Protein AF-A0A961ISA2-F1 (afdb_monomer_lite)

Structure (mmCIF, N/CA/C/O backbone):
data_AF-A0A961ISA2-F1
#
_entry.id   AF-A0A961ISA2-F1
#
loop_
_atom_site.group_PDB
_atom_site.id
_atom_site.type_symbol
_atom_site.label_atom_id
_atom_site.label_alt_id
_atom_site.label_comp_id
_atom_site.label_asym_id
_atom_site.label_entity_id
_atom_site.label_seq_id
_atom_site.pdbx_PDB_ins_code
_atom_site.Cartn_x
_atom_site.Cartn_y
_atom_site.Cartn_z
_atom_site.occupancy
_atom_site.B_iso_or_equiv
_atom_site.auth_seq_id
_atom_site.auth_comp_id
_atom_site.auth_asym_id
_atom_site.auth_atom_id
_atom_site.pdbx_PDB_model_num
ATOM 1 N N . MET A 1 1 ? -38.846 55.232 12.206 1.00 55.44 1 MET A N 1
ATOM 2 C CA . MET A 1 1 ? -37.845 54.287 12.757 1.00 55.44 1 MET A CA 1
ATOM 3 C C . MET A 1 1 ? -36.591 54.160 11.891 1.00 55.44 1 MET A C 1
ATOM 5 O O . MET A 1 1 ? -35.512 54.409 12.407 1.00 55.44 1 MET A O 1
ATOM 9 N N . LEU A 1 2 ? -36.698 53.899 10.582 1.00 54.09 2 LEU A N 1
ATOM 10 C CA . LEU A 1 2 ? -35.546 53.765 9.662 1.00 54.09 2 LEU A CA 1
ATOM 11 C C . LEU A 1 2 ? -34.553 54.950 9.675 1.00 54.09 2 LEU A C 1
ATOM 13 O O . LEU A 1 2 ? -33.346 54.744 9.727 1.00 54.09 2 LEU A O 1
ATOM 17 N N . ARG A 1 3 ? -35.038 56.201 9.732 1.00 63.84 3 ARG A N 1
ATOM 18 C CA . ARG A 1 3 ? -34.176 57.402 9.838 1.00 63.84 3 ARG A CA 1
ATOM 19 C C . ARG A 1 3 ? -33.405 57.512 11.163 1.00 63.84 3 ARG A C 1
ATOM 21 O O . ARG A 1 3 ? -32.322 58.088 11.187 1.00 63.84 3 ARG A O 1
ATOM 28 N N . LEU A 1 4 ? -33.958 56.979 12.254 1.00 67.19 4 LEU A N 1
ATOM 29 C CA . LEU A 1 4 ? -33.311 56.949 13.572 1.00 67.19 4 LEU A CA 1
ATOM 30 C C . LEU A 1 4 ? -32.220 55.874 13.613 1.00 67.19 4 LEU A C 1
ATOM 32 O O . LEU A 1 4 ? -31.121 56.147 14.087 1.00 67.19 4 LEU A O 1
ATOM 36 N N . ILE A 1 5 ? -32.492 54.711 13.016 1.00 66.69 5 ILE A N 1
ATOM 37 C CA . ILE A 1 5 ? -31.524 53.621 12.836 1.00 66.69 5 ILE A CA 1
ATOM 38 C C . ILE A 1 5 ? -30.356 54.083 11.948 1.00 66.69 5 ILE A C 1
ATOM 40 O O . ILE A 1 5 ? -29.202 53.945 12.339 1.00 66.69 5 ILE A O 1
ATOM 44 N N . LEU A 1 6 ? -30.635 54.748 10.820 1.00 66.00 6 LEU A N 1
ATOM 45 C CA . LEU A 1 6 ? -29.609 55.309 9.928 1.00 66.00 6 LEU A CA 1
ATOM 46 C C . LEU A 1 6 ? -28.753 56.400 10.594 1.00 66.00 6 LEU A C 1
ATOM 48 O O . LEU A 1 6 ? -27.554 56.474 10.338 1.00 66.00 6 LEU A O 1
ATOM 52 N N . ARG A 1 7 ? -29.331 57.231 11.475 1.00 71.31 7 ARG A N 1
ATOM 53 C CA . ARG A 1 7 ? -28.570 58.228 12.253 1.00 71.31 7 ARG A CA 1
ATOM 54 C C . ARG A 1 7 ? -27.669 57.590 13.309 1.00 71.31 7 ARG A C 1
ATOM 56 O O . ARG A 1 7 ? -26.554 58.066 13.498 1.00 71.31 7 ARG A O 1
ATOM 63 N N . GLN A 1 8 ? -28.124 56.525 13.966 1.00 67.88 8 GLN A N 1
ATOM 64 C CA . GLN A 1 8 ? -27.316 55.783 14.938 1.00 67.88 8 GLN A CA 1
ATOM 65 C C . GLN A 1 8 ? -26.176 55.016 14.253 1.00 67.88 8 GLN A C 1
ATOM 67 O O . GLN A 1 8 ? -25.025 55.137 14.669 1.00 67.88 8 GLN A O 1
ATOM 72 N N . LEU A 1 9 ? -26.455 54.354 13.124 1.00 63.28 9 LEU A N 1
ATOM 73 C CA . LEU A 1 9 ? -25.437 53.759 12.250 1.00 63.28 9 LEU A CA 1
ATOM 74 C C . LEU A 1 9 ? -24.431 54.800 11.753 1.00 63.28 9 LEU A C 1
ATOM 76 O O . LEU A 1 9 ? -23.241 54.516 11.692 1.00 63.28 9 LEU A O 1
ATOM 80 N N . ALA A 1 10 ? -24.882 56.022 11.446 1.00 67.56 10 ALA A N 1
ATOM 81 C CA . ALA A 1 10 ? -24.008 57.102 11.002 1.00 67.56 10 ALA A CA 1
ATOM 82 C C . ALA A 1 10 ? -23.110 57.686 12.104 1.00 67.56 10 ALA A C 1
ATOM 84 O O . ALA A 1 10 ? -21.998 58.127 11.818 1.00 67.56 10 ALA A O 1
ATOM 85 N N . LYS A 1 11 ? -23.579 57.680 13.353 1.00 77.38 11 LYS A N 1
ATOM 86 C CA . LYS A 1 11 ? -22.826 58.160 14.517 1.00 77.38 11 LYS A CA 1
ATOM 87 C C . LYS A 1 11 ? -21.803 57.132 15.009 1.00 77.38 11 LYS A C 1
ATOM 89 O O . LYS A 1 11 ? -20.738 57.510 15.481 1.00 77.38 11 LYS A O 1
ATOM 94 N N . HIS A 1 12 ? -22.101 55.844 14.844 1.00 74.88 12 HIS A N 1
ATOM 95 C CA . HIS A 1 12 ? -21.277 54.725 15.309 1.00 74.88 12 HIS A CA 1
ATOM 96 C C . HIS A 1 12 ? -20.597 53.954 14.163 1.00 74.88 12 HIS A C 1
ATOM 98 O O . HIS A 1 12 ? -20.257 52.785 14.318 1.00 74.88 12 HIS A O 1
ATOM 104 N N . ARG A 1 13 ? -20.348 54.610 13.017 1.00 75.19 13 ARG A N 1
ATOM 105 C CA . ARG A 1 13 ? -19.734 53.990 11.822 1.00 75.19 13 ARG A CA 1
ATOM 106 C C . ARG A 1 13 ? -18.418 53.280 12.130 1.00 75.19 13 ARG A C 1
ATOM 108 O O . ARG A 1 13 ? -18.235 52.155 11.694 1.00 75.19 13 ARG A O 1
ATOM 115 N N . GLY A 1 14 ? -17.536 53.920 12.900 1.00 79.00 14 GLY A N 1
ATOM 116 C CA . GLY A 1 14 ? -16.238 53.363 13.294 1.00 79.00 14 GLY A CA 1
ATOM 117 C C . GLY A 1 14 ? -16.347 52.040 14.063 1.00 79.00 14 GLY A C 1
ATOM 118 O O . GLY A 1 14 ? -15.856 51.031 13.567 1.00 79.00 14 GLY A O 1
ATOM 119 N N . PRO A 1 15 ? -17.014 52.001 15.234 1.00 83.75 15 PRO A N 1
ATOM 120 C CA . PRO A 1 15 ? -17.144 50.766 16.007 1.00 83.75 15 PRO A CA 1
ATOM 121 C C . PRO A 1 15 ? -17.950 49.677 15.287 1.00 83.75 15 PRO A C 1
ATOM 123 O O . PRO A 1 15 ? -17.623 48.507 15.433 1.00 83.75 15 PRO A O 1
ATOM 126 N N . ILE A 1 16 ? -18.949 50.030 14.469 1.00 82.19 16 ILE A N 1
ATOM 127 C CA . ILE A 1 16 ? -19.690 49.044 13.665 1.00 82.19 16 ILE A CA 1
ATOM 128 C C . ILE A 1 16 ? -18.785 48.431 12.589 1.00 82.19 16 ILE A C 1
ATOM 130 O O . ILE A 1 16 ? -18.774 47.216 12.423 1.00 82.19 16 ILE A O 1
ATOM 134 N N . LEU A 1 17 ? -17.990 49.246 11.890 1.00 82.06 17 LEU A N 1
ATOM 135 C CA . LEU A 1 17 ? -17.058 48.758 10.872 1.00 82.06 17 LEU A CA 1
ATOM 136 C C . LEU A 1 17 ? -15.943 47.910 11.497 1.00 82.06 17 LEU A C 1
ATOM 138 O O . LEU A 1 17 ? -15.617 46.852 10.970 1.00 82.06 17 LEU A O 1
ATOM 142 N N . ALA A 1 18 ? -15.418 48.321 12.655 1.00 84.81 18 ALA A N 1
ATOM 143 C CA . ALA A 1 18 ? -14.462 47.529 13.423 1.00 84.81 18 ALA A CA 1
ATOM 144 C C . ALA A 1 18 ? -15.057 46.176 13.839 1.00 84.81 18 ALA A C 1
ATOM 146 O O . ALA A 1 18 ? -14.394 45.154 13.709 1.00 84.81 18 ALA A O 1
ATOM 147 N N . LEU A 1 19 ? -16.320 46.150 14.270 1.00 86.50 19 LEU A N 1
ATOM 148 C CA . LEU A 1 19 ? -17.005 44.917 14.646 1.00 86.50 19 LEU A CA 1
ATOM 149 C C . LEU A 1 19 ? -17.209 43.991 13.441 1.00 86.50 19 LEU A C 1
ATOM 151 O O . LEU A 1 19 ? -16.954 42.799 13.560 1.00 86.50 19 LEU A O 1
ATOM 155 N N . VAL A 1 20 ? -17.576 44.525 12.271 1.00 85.50 20 VAL A N 1
ATOM 156 C CA . VAL A 1 20 ? -17.670 43.745 11.022 1.00 85.50 20 VAL A CA 1
ATOM 157 C C . VAL A 1 20 ? -16.307 43.193 10.601 1.00 85.50 20 VAL A C 1
ATOM 159 O O . VAL A 1 20 ? -16.225 42.032 10.209 1.00 85.50 20 VAL A O 1
ATOM 162 N N . VAL A 1 21 ? -15.231 43.978 10.713 1.00 87.00 21 VAL A N 1
ATOM 163 C CA . VAL A 1 21 ? -13.864 43.524 10.401 1.00 87.00 21 VAL A CA 1
ATOM 164 C C . VAL A 1 21 ? -13.420 42.430 11.367 1.00 87.00 21 VAL A C 1
ATOM 166 O O . VAL A 1 21 ? -12.955 41.389 10.918 1.00 87.00 21 VAL A O 1
ATOM 169 N N . VAL A 1 22 ? -13.621 42.614 12.675 1.00 89.56 22 VAL A N 1
ATOM 170 C CA . VAL A 1 22 ? -13.308 41.593 13.687 1.00 89.56 22 VAL A CA 1
ATOM 171 C C . VAL A 1 22 ? -14.104 40.318 13.427 1.00 89.56 22 VAL A C 1
ATOM 173 O O . VAL A 1 22 ? -13.518 39.244 13.432 1.00 89.56 22 VAL A O 1
ATOM 176 N N . TRP A 1 23 ? -15.400 40.415 13.124 1.00 88.88 23 TRP A N 1
ATOM 177 C CA . TRP A 1 23 ? -16.226 39.253 12.784 1.00 88.88 23 TRP A CA 1
ATOM 178 C C . TRP A 1 23 ? -15.808 38.576 11.482 1.00 88.88 23 TRP A C 1
ATOM 180 O O . TRP A 1 23 ? -15.844 37.354 11.402 1.00 88.88 23 TRP A O 1
ATOM 190 N N . SER A 1 24 ? -15.384 39.342 10.478 1.00 85.56 24 SER A N 1
ATOM 191 C CA . SER A 1 24 ? -14.913 38.787 9.205 1.00 85.56 24 SER A CA 1
ATOM 192 C C . SER A 1 24 ? -13.572 38.078 9.379 1.00 85.56 24 SER A C 1
ATOM 194 O O . SER A 1 24 ? -13.399 36.980 8.863 1.00 85.56 24 SER A O 1
ATOM 196 N N . ILE A 1 25 ? -12.649 38.658 10.154 1.00 85.62 25 ILE A N 1
ATOM 197 C CA . ILE A 1 25 ? -11.362 38.038 10.495 1.00 85.62 25 ILE A CA 1
ATOM 198 C C . ILE A 1 25 ? -11.594 36.789 11.342 1.00 85.62 25 ILE A C 1
ATOM 200 O O . ILE A 1 25 ? -11.047 35.741 11.024 1.00 85.62 25 ILE A O 1
ATOM 204 N N . LEU A 1 26 ? -12.427 36.875 12.382 1.00 82.50 26 LEU A N 1
ATOM 205 C CA . LEU A 1 26 ? -12.733 35.751 13.263 1.00 82.50 26 LEU A CA 1
ATOM 206 C C . LEU A 1 26 ? -13.454 34.630 12.505 1.00 82.50 26 LEU A C 1
ATOM 208 O O . LEU A 1 26 ? -13.083 33.473 12.645 1.00 82.50 26 LEU A O 1
ATOM 212 N N . GLY A 1 27 ? -14.431 34.963 11.659 1.00 81.75 27 GLY A N 1
ATOM 213 C CA . GLY A 1 27 ? -15.132 34.010 10.799 1.00 81.75 27 GLY A CA 1
ATOM 214 C C . GLY A 1 27 ? -14.201 33.354 9.781 1.00 81.75 27 GLY A C 1
ATOM 215 O O . GLY A 1 27 ? -14.217 32.135 9.642 1.00 81.75 27 GLY A O 1
ATOM 216 N N . TYR A 1 28 ? -13.328 34.133 9.135 1.00 85.38 28 TYR A N 1
ATOM 217 C CA . TYR A 1 28 ? -12.287 33.601 8.254 1.00 85.38 28 TYR A CA 1
ATOM 218 C C . TYR A 1 28 ? -11.341 32.660 9.008 1.00 85.38 28 TYR A C 1
ATOM 220 O O . TYR A 1 28 ? -11.026 31.586 8.502 1.00 85.38 28 TYR A O 1
ATOM 228 N N . PHE A 1 29 ? -10.936 33.013 10.231 1.00 79.31 29 PHE A N 1
ATOM 229 C CA . PHE A 1 29 ? -10.074 32.178 11.070 1.00 79.31 29 PHE A CA 1
ATOM 230 C C . PHE A 1 29 ? -10.775 30.882 11.486 1.00 79.31 29 PHE A C 1
ATOM 232 O O . PHE A 1 29 ? -10.199 29.807 11.369 1.00 79.31 29 PHE A O 1
ATOM 239 N N . ILE A 1 30 ? -12.034 30.958 11.920 1.00 73.31 30 ILE A N 1
ATOM 240 C CA . ILE A 1 30 ? -12.824 29.780 12.289 1.00 73.31 30 ILE A CA 1
ATOM 241 C C . ILE A 1 30 ? -12.984 28.858 11.084 1.00 73.31 30 ILE A C 1
ATOM 243 O O . ILE A 1 30 ? -12.764 27.665 11.227 1.00 73.31 30 ILE A O 1
ATOM 247 N N . VAL A 1 31 ? -13.312 29.381 9.900 1.00 72.38 31 VAL A N 1
ATOM 248 C CA . VAL A 1 31 ? -13.482 28.557 8.692 1.00 72.38 31 VAL A CA 1
ATOM 249 C C . VAL A 1 31 ? -12.151 27.964 8.225 1.00 72.38 31 VAL A C 1
ATOM 251 O O . VAL A 1 31 ? -12.096 26.770 7.944 1.00 72.38 31 VAL A O 1
ATOM 254 N N . SER A 1 32 ? -11.077 28.756 8.202 1.00 70.50 32 SER A N 1
ATOM 255 C CA . SER A 1 32 ? -9.750 28.309 7.744 1.00 70.50 32 SER A CA 1
ATOM 256 C C . SER A 1 32 ? -9.114 27.283 8.684 1.00 70.50 32 SER A C 1
ATOM 258 O O . SER A 1 32 ? -8.396 26.401 8.230 1.00 70.50 32 SER A O 1
ATOM 260 N N . TYR A 1 33 ? -9.395 27.367 9.989 1.00 69.00 33 TYR A N 1
ATOM 261 C CA . TYR A 1 33 ? -8.839 26.470 11.009 1.00 69.00 33 TYR A CA 1
ATOM 262 C C . TYR A 1 33 ? -9.880 25.522 11.617 1.00 69.00 33 TYR A C 1
ATOM 264 O O . TYR A 1 33 ? -9.614 24.908 12.653 1.00 69.00 33 TYR A O 1
ATOM 272 N N . ARG A 1 34 ? -11.060 25.371 10.997 1.00 58.66 34 ARG A N 1
ATOM 273 C CA . ARG A 1 34 ? -12.182 24.591 11.555 1.00 58.66 34 ARG A CA 1
ATOM 274 C C . ARG A 1 34 ? -11.763 23.175 11.938 1.00 58.66 34 ARG A C 1
ATOM 276 O O . ARG A 1 34 ? -12.082 22.721 13.028 1.00 58.66 34 ARG A O 1
ATOM 283 N N . HIS A 1 35 ? -10.975 22.518 11.090 1.00 53.16 35 HIS A N 1
ATOM 284 C CA . HIS A 1 35 ? -10.522 21.148 11.313 1.00 53.16 35 HIS A CA 1
ATOM 285 C C . HIS A 1 35 ? -9.605 21.046 12.539 1.00 53.16 35 HIS A C 1
ATOM 287 O O . HIS A 1 35 ? -9.715 20.093 13.300 1.00 53.16 35 HIS A O 1
ATOM 293 N N . VAL A 1 36 ? -8.772 22.059 12.806 1.00 59.28 36 VAL A N 1
ATOM 294 C CA . VAL A 1 36 ? -7.879 22.099 13.977 1.00 59.28 36 VAL A CA 1
ATOM 295 C C . VAL A 1 36 ? -8.669 22.324 15.268 1.00 59.28 36 VAL A C 1
ATOM 297 O O . VAL A 1 36 ? -8.445 21.629 16.252 1.00 59.28 36 VAL A O 1
ATOM 300 N N . TRP A 1 37 ? -9.628 23.254 15.270 1.00 55.00 37 TRP A N 1
ATOM 301 C CA . TRP A 1 37 ? -10.434 23.546 16.461 1.00 55.00 37 TRP A CA 1
ATOM 302 C C . TRP A 1 37 ? -11.429 22.435 16.784 1.00 55.00 37 TRP A C 1
ATOM 304 O O . TRP A 1 37 ? -11.507 22.013 17.934 1.00 55.00 37 TRP A O 1
ATOM 314 N N . PHE A 1 38 ? -12.170 21.933 15.793 1.00 60.72 38 PHE A N 1
ATOM 315 C CA . PHE A 1 38 ? -13.139 20.864 16.024 1.00 60.72 38 PHE A CA 1
ATOM 316 C C . PHE A 1 38 ? -12.461 19.541 16.370 1.00 60.72 38 PHE A C 1
ATOM 318 O O . PHE A 1 38 ? -12.957 18.851 17.253 1.00 60.72 38 PHE A O 1
ATOM 325 N N . SER A 1 39 ? -11.303 19.218 15.782 1.00 50.50 39 SER A N 1
ATOM 326 C CA . SER A 1 39 ? -10.532 18.044 16.215 1.00 50.50 39 SER A CA 1
ATOM 327 C C . SER A 1 39 ? -9.951 18.219 17.618 1.00 50.50 39 SER A C 1
ATOM 329 O O . SER A 1 39 ? -10.006 17.279 18.401 1.00 50.50 39 SER A O 1
ATOM 331 N N . ALA A 1 40 ? -9.457 19.407 17.986 1.00 54.16 40 ALA A N 1
ATOM 332 C CA . ALA A 1 40 ? -8.977 19.674 19.343 1.00 54.16 40 ALA A CA 1
ATOM 333 C C . ALA A 1 40 ? -10.105 19.586 20.385 1.00 54.16 40 ALA A C 1
ATOM 335 O O . ALA A 1 40 ? -9.920 18.985 21.440 1.00 54.16 40 ALA A O 1
ATOM 336 N N . ILE A 1 41 ? -11.285 20.133 20.078 1.00 59.81 41 ILE A N 1
ATOM 337 C CA . ILE A 1 41 ? -12.462 20.066 20.953 1.00 59.81 41 ILE A CA 1
ATOM 338 C C . ILE A 1 41 ? -12.980 18.626 21.043 1.00 59.81 41 ILE A C 1
ATOM 340 O O . ILE A 1 41 ? -13.215 18.144 22.147 1.00 59.81 41 ILE A O 1
ATOM 344 N N . ALA A 1 42 ? -13.089 17.908 19.923 1.00 55.94 42 ALA A N 1
ATOM 345 C CA . ALA A 1 42 ? -13.502 16.505 19.909 1.00 55.94 42 ALA A CA 1
ATOM 346 C C . ALA A 1 42 ? -12.532 15.615 20.705 1.00 55.94 42 ALA A C 1
ATOM 348 O O . ALA A 1 42 ? -12.975 14.843 21.549 1.00 55.94 42 ALA A O 1
ATOM 349 N N . ARG A 1 43 ? -11.216 15.802 20.535 1.00 52.44 43 ARG A N 1
ATOM 350 C CA . ARG A 1 43 ? -10.175 15.115 21.324 1.00 52.44 43 ARG A CA 1
ATOM 351 C C . ARG A 1 43 ? -10.187 15.487 22.808 1.00 52.44 43 ARG A C 1
ATOM 353 O O . ARG A 1 43 ? -9.707 14.713 23.617 1.00 52.44 43 ARG A O 1
ATOM 360 N N . SER A 1 44 ? -10.701 16.663 23.173 1.00 53.75 44 SER A N 1
ATOM 361 C CA . SER A 1 44 ? -10.854 17.067 24.581 1.00 53.75 44 SER A CA 1
ATOM 362 C C . SER A 1 44 ? -12.142 16.556 25.235 1.00 53.75 44 SER A C 1
ATOM 364 O O . SER A 1 44 ? -12.244 16.554 26.458 1.00 53.75 44 SER A O 1
ATOM 366 N N . LEU A 1 45 ? -13.132 16.159 24.429 1.00 57.56 45 LEU A N 1
ATOM 367 C CA . LEU A 1 45 ? -14.429 15.652 24.888 1.00 57.56 45 LEU A CA 1
ATOM 368 C C . LEU A 1 45 ? -14.479 14.121 24.929 1.00 57.56 45 LEU A C 1
ATOM 370 O O . LEU A 1 45 ? -15.314 13.561 25.635 1.00 57.56 45 LEU A O 1
ATOM 374 N N . VAL A 1 46 ? -13.602 13.453 24.180 1.00 63.97 46 VAL A N 1
ATOM 375 C CA . VAL A 1 46 ? -13.477 11.998 24.141 1.00 63.97 46 VAL A CA 1
ATOM 376 C C . VAL A 1 46 ? -12.101 11.628 24.684 1.00 63.97 46 VAL A C 1
ATOM 378 O O . VAL A 1 46 ? -11.099 12.048 24.114 1.00 63.97 46 VAL A O 1
ATOM 381 N N . ASP A 1 47 ? -12.058 10.834 25.759 1.00 70.69 47 ASP A N 1
ATOM 382 C CA . ASP A 1 47 ? -10.823 10.219 26.271 1.00 70.69 47 ASP A CA 1
ATOM 383 C C . ASP A 1 47 ? -10.287 9.216 25.241 1.00 70.69 47 ASP A C 1
ATOM 385 O O . ASP A 1 47 ? -10.570 8.019 25.312 1.00 70.69 47 ASP A O 1
ATOM 389 N N . LEU A 1 48 ? -9.585 9.731 24.234 1.00 82.12 48 LEU A N 1
ATOM 390 C CA . LEU A 1 48 ? -8.859 8.955 23.239 1.00 82.12 48 LEU A CA 1
ATOM 391 C C . LEU A 1 48 ? -7.412 8.754 23.704 1.00 82.12 48 LEU A C 1
ATOM 393 O O . LEU A 1 48 ? -6.831 9.664 24.306 1.00 82.12 48 LEU A O 1
ATOM 397 N N . PRO A 1 49 ? -6.808 7.591 23.415 1.00 85.62 49 PRO A N 1
ATOM 398 C CA . PRO A 1 49 ? -5.407 7.356 23.721 1.00 85.62 49 PRO A CA 1
ATOM 399 C C . PRO A 1 49 ? -4.500 8.352 22.984 1.00 85.62 49 PRO A C 1
ATOM 401 O O . PRO A 1 49 ? -4.794 8.828 21.885 1.00 85.62 49 PRO A O 1
ATOM 404 N N . GLU A 1 50 ? -3.356 8.668 23.592 1.00 85.50 50 GLU A N 1
ATOM 405 C CA . GLU A 1 50 ? -2.321 9.459 22.926 1.00 85.50 50 GLU A CA 1
ATOM 406 C C . GLU A 1 50 ? -1.785 8.719 21.684 1.00 85.50 50 GLU A C 1
ATOM 408 O O . GLU A 1 50 ? -1.743 7.483 21.684 1.00 85.50 50 GLU A O 1
ATOM 413 N N . PRO A 1 51 ? -1.259 9.434 20.669 1.00 82.44 51 PRO A N 1
ATOM 414 C CA . PRO A 1 51 ? -0.621 8.803 19.514 1.00 82.44 51 PRO A CA 1
ATOM 415 C C . PRO A 1 51 ? 0.432 7.766 19.931 1.00 82.44 51 PRO A C 1
ATOM 417 O O . PRO A 1 51 ? 1.296 8.054 20.770 1.00 82.44 51 PRO A O 1
ATOM 420 N N . GLY A 1 52 ? 0.338 6.558 19.368 1.00 83.50 52 GLY A N 1
ATOM 421 C CA . GLY A 1 52 ? 1.199 5.408 19.677 1.00 83.50 52 GLY A CA 1
ATOM 422 C C . GLY A 1 52 ? 0.882 4.668 20.987 1.00 83.50 52 GLY A C 1
ATOM 423 O O . GLY A 1 52 ? 1.642 3.775 21.370 1.00 83.50 52 GLY A O 1
ATOM 424 N N . THR A 1 53 ? -0.198 5.026 21.689 1.00 89.94 53 THR A N 1
ATOM 425 C CA . THR A 1 53 ? -0.732 4.303 22.863 1.00 89.94 53 THR A CA 1
ATOM 426 C C . THR A 1 53 ? -2.110 3.721 22.563 1.00 89.94 53 THR A C 1
ATOM 428 O O . THR A 1 53 ? -2.707 4.064 21.548 1.00 89.94 53 THR A O 1
ATOM 431 N N . GLN A 1 54 ? -2.592 2.813 23.413 1.00 93.62 54 GLN A N 1
ATOM 432 C CA . GLN A 1 54 ? -3.876 2.145 23.217 1.00 93.62 54 GLN A CA 1
ATOM 433 C C . GLN A 1 54 ? -4.599 1.887 24.542 1.00 93.62 54 GLN A C 1
ATOM 435 O O . GLN A 1 54 ? -3.959 1.828 25.592 1.00 93.62 54 GLN A O 1
ATOM 440 N N . ASP A 1 55 ? -5.914 1.697 24.458 1.00 93.50 55 ASP A N 1
ATOM 441 C CA . ASP A 1 55 ? -6.807 1.223 25.519 1.00 93.50 55 ASP A CA 1
ATOM 442 C C . ASP A 1 55 ? -7.505 -0.071 25.043 1.00 93.50 55 ASP A C 1
ATOM 444 O O . ASP A 1 55 ? -8.602 -0.021 24.474 1.00 93.50 55 ASP A O 1
ATOM 448 N N . PRO A 1 56 ? -6.857 -1.243 25.210 1.00 93.12 56 PRO A N 1
ATOM 449 C CA . PRO A 1 56 ? -7.372 -2.510 24.691 1.00 93.12 56 PRO A CA 1
ATOM 450 C C . PRO A 1 56 ? -8.682 -2.940 25.351 1.00 93.12 56 PRO A C 1
ATOM 452 O O . PRO A 1 56 ? -9.525 -3.530 24.686 1.00 93.12 56 PRO A O 1
ATOM 455 N N . VAL A 1 57 ? -8.886 -2.612 26.632 1.00 92.00 57 VAL A N 1
ATOM 456 C CA . VAL A 1 57 ? -10.106 -2.969 27.376 1.00 92.00 57 VAL A CA 1
ATOM 457 C C . VAL A 1 57 ? -11.312 -2.246 26.787 1.00 92.00 57 VAL A C 1
ATOM 459 O O . VAL A 1 57 ? -12.356 -2.857 26.555 1.00 92.00 57 VAL A O 1
ATOM 462 N N . ARG A 1 58 ? -11.166 -0.948 26.496 1.00 92.38 58 ARG A N 1
ATOM 463 C CA . ARG A 1 58 ? -12.229 -0.170 25.857 1.00 92.38 58 ARG A CA 1
ATOM 464 C C . ARG A 1 58 ? -12.435 -0.542 24.394 1.00 92.38 58 ARG A C 1
ATOM 466 O O . ARG A 1 58 ? -13.568 -0.517 23.933 1.00 92.38 58 ARG A O 1
ATOM 473 N N . ALA A 1 59 ? -11.377 -0.895 23.667 1.00 93.81 59 ALA A N 1
ATOM 474 C CA . ALA A 1 59 ? -11.512 -1.413 22.307 1.00 93.81 59 ALA A CA 1
ATOM 475 C C . ALA A 1 59 ? -12.261 -2.755 22.289 1.00 93.81 59 ALA A C 1
ATOM 477 O O . ALA A 1 59 ? -13.124 -2.973 21.438 1.00 93.81 59 ALA A O 1
ATOM 478 N N . TYR A 1 60 ? -11.963 -3.634 23.251 1.00 93.88 60 TYR A N 1
ATOM 479 C CA . TYR A 1 60 ? -12.520 -4.978 23.308 1.00 93.88 60 TYR A CA 1
ATOM 480 C C . TYR A 1 60 ? -14.036 -4.985 23.488 1.00 93.88 60 TYR A C 1
ATOM 482 O O . TYR A 1 60 ? -14.685 -5.823 22.884 1.00 93.88 60 TYR A O 1
ATOM 490 N N . SER A 1 61 ? -14.634 -4.034 24.215 1.00 93.81 61 SER A N 1
ATOM 491 C CA . SER A 1 61 ? -16.101 -3.988 24.344 1.00 93.81 61 SER A CA 1
ATOM 492 C C . SER A 1 61 ? -16.821 -3.790 23.004 1.00 93.81 61 SER A C 1
ATOM 494 O O . SER A 1 61 ? -17.921 -4.303 22.820 1.00 93.81 61 SER A O 1
ATOM 496 N N . TYR A 1 62 ? -16.205 -3.081 22.055 1.00 94.19 62 TYR A N 1
ATOM 497 C CA . TYR A 1 62 ? -16.735 -2.946 20.698 1.00 94.19 62 TYR A CA 1
ATOM 498 C C . TYR A 1 62 ? -16.429 -4.171 19.831 1.00 94.19 62 TYR A C 1
ATOM 500 O O . TYR A 1 62 ? -17.275 -4.598 19.048 1.00 94.19 62 TYR A O 1
ATOM 508 N N . VAL A 1 63 ? -15.232 -4.752 19.977 1.00 94.12 63 VAL A N 1
ATOM 509 C CA . VAL A 1 63 ? -14.858 -5.994 19.282 1.00 94.12 63 VAL A CA 1
ATOM 510 C C . VAL A 1 63 ? -15.788 -7.138 19.685 1.00 94.12 63 VAL A C 1
ATOM 512 O O . VAL A 1 63 ? -16.302 -7.837 18.816 1.00 94.12 63 VAL A O 1
ATOM 515 N N . ASP A 1 64 ? -16.039 -7.300 20.981 1.00 94.06 64 ASP A N 1
ATOM 516 C CA . ASP A 1 64 ? -16.919 -8.323 21.541 1.00 94.06 64 ASP A CA 1
ATOM 517 C C . ASP A 1 64 ? -18.350 -8.149 21.024 1.00 94.06 64 ASP A C 1
ATOM 519 O O . ASP A 1 64 ? -18.915 -9.094 20.486 1.00 94.06 64 ASP A O 1
ATOM 523 N N . ALA A 1 65 ? -18.879 -6.918 21.020 1.00 92.44 65 ALA A N 1
ATOM 524 C CA . ALA A 1 65 ? -20.198 -6.623 20.455 1.00 92.44 65 ALA A CA 1
ATOM 525 C C . ALA A 1 65 ? -20.318 -6.986 18.960 1.00 92.44 65 ALA A C 1
ATOM 527 O O . ALA A 1 65 ? -21.351 -7.504 18.525 1.00 92.44 65 ALA A O 1
ATOM 528 N N . ALA A 1 66 ? -19.271 -6.742 18.162 1.00 92.94 66 ALA A N 1
ATOM 529 C CA . ALA A 1 66 ? -19.250 -7.116 16.748 1.00 92.94 66 ALA A CA 1
ATOM 530 C C . ALA A 1 66 ? -19.193 -8.642 16.546 1.00 92.94 66 ALA A C 1
ATOM 532 O O . ALA A 1 66 ? -19.856 -9.180 15.657 1.00 92.94 66 ALA A O 1
ATOM 533 N N . LEU A 1 67 ? -18.407 -9.346 17.366 1.00 93.19 67 LEU A N 1
ATOM 534 C CA . LEU A 1 67 ? -18.241 -10.799 17.287 1.00 93.19 67 LEU A CA 1
ATOM 535 C C . LEU A 1 67 ? -19.456 -11.566 17.827 1.00 93.19 67 LEU A C 1
ATOM 537 O O . LEU A 1 67 ? -19.839 -12.576 17.235 1.00 93.19 67 LEU A O 1
ATOM 541 N N . GLU A 1 68 ? -20.055 -11.105 18.927 1.00 92.00 68 GLU A N 1
ATOM 542 C CA . GLU A 1 68 ? -21.241 -11.701 19.553 1.00 92.00 68 GLU A CA 1
ATOM 543 C C . GLU A 1 68 ? -22.427 -11.666 18.589 1.00 92.00 68 GLU A C 1
ATOM 545 O O . GLU A 1 68 ? -23.030 -12.704 18.334 1.00 92.00 68 GLU A O 1
ATOM 550 N N . ARG A 1 69 ? -22.671 -10.523 17.931 1.00 88.62 69 ARG A N 1
ATOM 551 C CA . ARG A 1 69 ? -23.752 -10.378 16.942 1.00 88.62 69 ARG A CA 1
ATOM 552 C C . ARG A 1 69 ? -23.655 -11.404 15.810 1.00 88.62 69 ARG A C 1
ATOM 554 O O . ARG A 1 69 ? -24.628 -12.091 15.514 1.00 88.62 69 ARG A O 1
ATOM 561 N N . ASN A 1 70 ? -22.472 -11.558 15.214 1.00 88.94 70 ASN A N 1
ATOM 562 C CA . ASN A 1 70 ? -22.272 -12.549 14.153 1.00 88.94 70 ASN A CA 1
ATOM 563 C C . ASN A 1 70 ? -22.441 -13.985 14.653 1.00 88.94 70 ASN A C 1
ATOM 565 O O . ASN A 1 70 ? -22.920 -14.840 13.910 1.00 88.94 70 ASN A O 1
ATOM 569 N N . ARG A 1 71 ? -22.031 -14.268 15.894 1.00 89.56 71 ARG A N 1
ATOM 570 C CA . ARG A 1 71 ? -22.162 -15.599 16.491 1.00 89.56 71 ARG A CA 1
ATOM 571 C C . ARG A 1 71 ? -23.623 -15.944 16.774 1.00 89.56 71 ARG A C 1
ATOM 573 O O . ARG A 1 71 ? -24.033 -17.059 16.464 1.00 89.56 71 ARG A O 1
ATOM 580 N N . ASP A 1 72 ? -24.379 -15.008 17.336 1.00 88.94 72 ASP A N 1
ATOM 581 C CA . ASP A 1 72 ? -25.782 -15.197 17.713 1.00 88.94 72 ASP A CA 1
ATOM 582 C C . ASP A 1 72 ? -26.686 -15.389 16.493 1.00 88.94 72 ASP A C 1
ATOM 584 O O . ASP A 1 72 ? -27.591 -16.224 16.510 1.00 88.94 72 ASP A O 1
ATOM 588 N N . GLU A 1 73 ? -26.411 -14.654 15.416 1.00 87.56 73 GLU A N 1
ATOM 589 C CA . GLU A 1 73 ? -27.141 -14.758 14.149 1.00 87.56 73 GLU A CA 1
ATOM 590 C C . GLU A 1 73 ? -26.609 -15.878 13.234 1.00 87.56 73 GLU A C 1
ATOM 592 O O . GLU A 1 73 ? -27.228 -16.184 12.219 1.00 87.56 73 GLU A O 1
ATOM 597 N N . GLY A 1 74 ? -25.490 -16.523 13.590 1.00 89.50 74 GLY A N 1
ATOM 598 C CA . GLY A 1 74 ? -24.886 -17.594 12.791 1.00 89.50 74 GLY A CA 1
ATOM 599 C C . GLY A 1 74 ? -24.361 -17.121 11.430 1.00 89.50 74 GLY A C 1
ATOM 600 O O . GLY A 1 74 ? -24.464 -17.852 10.446 1.00 89.50 74 GLY A O 1
ATOM 601 N N . ILE A 1 75 ? -23.824 -15.899 11.365 1.00 91.75 75 ILE A N 1
ATOM 602 C CA . ILE A 1 75 ? -23.385 -15.262 10.117 1.00 91.75 75 ILE A CA 1
ATOM 603 C C . ILE A 1 75 ? -22.007 -15.788 9.695 1.00 91.75 75 ILE A C 1
ATOM 605 O O . ILE A 1 75 ? -21.007 -15.635 10.403 1.00 91.75 75 ILE A O 1
ATOM 609 N N . GLU A 1 76 ? -21.932 -16.339 8.489 1.00 92.62 76 GLU A N 1
ATOM 610 C CA . GLU A 1 76 ? -20.714 -16.794 7.832 1.00 92.62 76 GLU A CA 1
ATOM 611 C C . GLU A 1 76 ? -20.149 -15.682 6.940 1.00 92.62 76 GLU A C 1
ATOM 613 O O . GLU A 1 76 ? -20.486 -15.552 5.763 1.00 92.62 76 GLU A O 1
ATOM 618 N N . LEU A 1 77 ? -19.241 -14.878 7.505 1.00 93.19 77 LEU A N 1
ATOM 619 C CA . LEU A 1 77 ? -18.601 -13.766 6.789 1.00 93.19 77 LEU A CA 1
ATOM 620 C C . LEU A 1 77 ? -17.920 -14.195 5.484 1.00 93.19 77 LEU A C 1
ATOM 622 O O . LEU A 1 77 ? -17.916 -13.429 4.528 1.00 93.19 77 LEU A O 1
ATOM 626 N N . ASP A 1 78 ? -17.353 -15.402 5.428 1.00 92.69 78 ASP A N 1
ATOM 627 C CA . ASP A 1 78 ? -16.622 -15.870 4.246 1.00 92.69 78 ASP A CA 1
ATOM 628 C C . ASP A 1 78 ? -17.559 -16.113 3.049 1.00 92.69 78 ASP A C 1
ATOM 630 O O . ASP A 1 78 ? -17.168 -15.832 1.917 1.00 92.69 78 ASP A O 1
ATOM 634 N N . LEU A 1 79 ? -18.811 -16.534 3.289 1.00 89.25 79 LEU A N 1
ATOM 635 C CA . LEU A 1 79 ? -19.833 -16.632 2.238 1.00 89.25 79 LEU A CA 1
ATOM 636 C C . LEU A 1 79 ? -20.196 -15.248 1.696 1.00 89.25 79 LEU A C 1
ATOM 638 O O . LEU A 1 79 ? -20.287 -15.059 0.487 1.00 89.25 79 LEU A O 1
ATOM 642 N N . MET A 1 80 ? -20.346 -14.265 2.587 1.00 90.75 80 MET A N 1
ATOM 643 C CA . MET A 1 80 ? -20.637 -12.887 2.189 1.00 90.75 80 MET A CA 1
ATOM 644 C C . MET A 1 80 ? -19.473 -12.249 1.417 1.00 90.75 80 MET A C 1
ATOM 646 O O . MET A 1 80 ? -19.707 -11.558 0.430 1.00 90.75 80 MET A O 1
ATOM 650 N N . ILE A 1 81 ? -18.223 -12.508 1.823 1.00 89.81 81 ILE A N 1
ATOM 651 C CA . ILE A 1 81 ? -17.024 -12.063 1.091 1.00 89.81 81 ILE A CA 1
ATOM 652 C C . ILE A 1 81 ? -17.010 -12.670 -0.312 1.00 89.81 81 ILE A C 1
ATOM 654 O O . ILE A 1 81 ? -16.813 -11.941 -1.281 1.00 89.81 81 ILE A O 1
ATOM 658 N N . GLN A 1 82 ? -17.249 -13.978 -0.432 1.00 86.06 82 GLN A N 1
ATOM 659 C CA . GLN A 1 82 ? -17.296 -14.643 -1.732 1.00 86.06 82 GLN A CA 1
ATOM 660 C C . GLN A 1 82 ? -18.400 -14.052 -2.620 1.00 86.06 82 GLN A C 1
ATOM 662 O O . GLN A 1 82 ? -18.165 -13.786 -3.796 1.00 86.06 82 GLN A O 1
ATOM 667 N N . ALA A 1 83 ? -19.576 -13.768 -2.053 1.00 83.44 83 ALA A N 1
ATOM 668 C CA . ALA A 1 83 ? -20.661 -13.119 -2.778 1.00 83.44 83 ALA A CA 1
ATOM 669 C C . ALA A 1 83 ? -20.249 -11.736 -3.320 1.00 83.44 83 ALA A C 1
ATOM 671 O O . ALA A 1 83 ? -20.569 -11.421 -4.463 1.00 83.44 83 ALA A O 1
ATOM 672 N N . CYS A 1 84 ? -19.497 -10.940 -2.551 1.00 80.25 84 CYS A N 1
ATOM 673 C CA . CYS A 1 84 ? -18.946 -9.661 -3.016 1.00 80.25 84 CYS A CA 1
ATOM 674 C C . CYS A 1 84 ? -17.886 -9.811 -4.121 1.00 80.25 84 CYS A C 1
ATOM 676 O O . CYS A 1 84 ? -17.785 -8.943 -4.983 1.00 80.25 84 CYS A O 1
ATOM 678 N N . GLU A 1 85 ? -17.079 -10.874 -4.101 1.00 77.56 85 GLU A N 1
ATOM 679 C CA . GLU A 1 85 ? -16.068 -11.135 -5.139 1.00 77.56 85 GLU A CA 1
ATOM 680 C C . GLU A 1 85 ? -16.702 -11.615 -6.454 1.00 77.56 85 GLU A C 1
ATOM 682 O O . GLU A 1 85 ? -16.247 -11.237 -7.536 1.00 77.56 85 GLU A O 1
ATOM 687 N N . ASP A 1 86 ? -17.773 -12.409 -6.361 1.00 70.75 86 ASP A N 1
ATOM 688 C CA . ASP A 1 86 ? -18.493 -12.972 -7.507 1.00 70.75 86 ASP A CA 1
ATOM 689 C C . ASP A 1 86 ? -19.451 -11.953 -8.168 1.00 70.75 86 ASP A C 1
ATOM 691 O O . ASP A 1 86 ? -19.695 -12.021 -9.378 1.00 70.75 86 ASP A O 1
ATOM 695 N N . PHE A 1 87 ? -19.986 -10.985 -7.409 1.00 65.38 87 PHE A N 1
ATOM 696 C CA . PHE A 1 87 ? -20.862 -9.921 -7.914 1.00 65.38 87 PHE A CA 1
ATOM 697 C C . PHE A 1 87 ? -20.081 -8.625 -8.176 1.00 65.38 87 PHE A C 1
ATOM 699 O O . PHE A 1 87 ? -19.781 -7.868 -7.263 1.00 65.38 87 PHE A O 1
ATOM 706 N N . LEU A 1 88 ? -19.778 -8.386 -9.461 1.00 54.75 88 LEU A N 1
ATOM 707 C CA . LEU A 1 88 ? -19.155 -7.192 -10.061 1.00 54.75 88 LEU A CA 1
ATOM 708 C C . LEU A 1 88 ? -18.855 -6.012 -9.091 1.00 54.75 88 LEU A C 1
ATOM 710 O O . LEU A 1 88 ? -19.790 -5.307 -8.698 1.00 54.75 88 LEU A O 1
ATOM 714 N N . PRO A 1 89 ? -17.573 -5.658 -8.855 1.00 50.66 89 PRO A N 1
ATOM 715 C CA . PRO A 1 89 ? -17.146 -4.553 -7.974 1.00 50.66 89 PRO A CA 1
ATOM 716 C C . PRO A 1 89 ? -17.526 -3.130 -8.455 1.00 50.66 89 PRO A C 1
ATOM 718 O O . PRO A 1 89 ? -17.030 -2.136 -7.935 1.00 50.66 89 PRO A O 1
ATOM 721 N N . TYR A 1 90 ? -18.394 -2.996 -9.462 1.00 48.62 90 TYR A N 1
ATOM 722 C CA . TYR A 1 90 ? -18.595 -1.760 -10.230 1.00 48.62 90 TYR A CA 1
ATOM 723 C C . TYR A 1 90 ? -19.817 -0.922 -9.831 1.00 48.62 90 TYR A C 1
ATOM 725 O O . TYR A 1 90 ? -20.008 0.151 -10.398 1.00 48.62 90 TYR A O 1
ATOM 733 N N . SER A 1 91 ? -20.683 -1.390 -8.925 1.00 40.44 91 SER A N 1
ATOM 734 C CA . SER A 1 91 ? -22.000 -0.748 -8.729 1.00 40.44 91 SER A CA 1
ATOM 735 C C . SER A 1 91 ? -22.415 -0.478 -7.285 1.00 40.44 91 SER A C 1
ATOM 737 O O . SER A 1 91 ? -23.386 0.247 -7.065 1.00 40.44 91 SER A O 1
ATOM 739 N N . TYR A 1 92 ? -21.678 -0.985 -6.296 1.00 43.62 92 TYR A N 1
ATOM 740 C CA . TYR A 1 92 ? -22.000 -0.757 -4.893 1.00 43.62 92 TYR A CA 1
ATOM 741 C C . TYR A 1 92 ? -20.976 0.179 -4.251 1.00 43.62 92 TYR A C 1
ATOM 743 O O . TYR A 1 92 ? -19.921 -0.231 -3.779 1.00 43.62 92 TYR A O 1
ATOM 751 N N . HIS A 1 93 ? -21.308 1.469 -4.224 1.00 52.00 93 HIS A N 1
ATOM 752 C CA . HIS A 1 93 ? -20.683 2.390 -3.286 1.00 52.00 93 HIS A CA 1
ATOM 753 C C . HIS A 1 93 ? -21.332 2.143 -1.931 1.00 52.00 93 HIS A C 1
ATOM 755 O O . HIS A 1 93 ? -22.494 2.497 -1.719 1.00 52.00 93 HIS A O 1
ATOM 761 N N . GLY A 1 94 ? -20.602 1.472 -1.043 1.00 51.69 94 GLY A N 1
ATOM 762 C CA . GLY A 1 94 ? -21.085 1.193 0.297 1.00 51.69 94 GLY A CA 1
ATOM 763 C C . GLY A 1 94 ? -21.515 2.456 1.047 1.00 51.69 94 GLY A C 1
ATOM 764 O O . GLY A 1 94 ? -21.196 3.579 0.662 1.00 51.69 94 GLY A O 1
ATOM 765 N N . ASP A 1 95 ? -22.256 2.258 2.138 1.00 55.44 95 ASP A N 1
ATOM 766 C CA . ASP A 1 95 ? -22.766 3.339 2.983 1.00 55.44 95 ASP A CA 1
ATOM 767 C C . ASP A 1 95 ? -21.640 4.309 3.388 1.00 55.44 95 ASP A C 1
ATOM 769 O O . ASP A 1 95 ? -20.806 4.003 4.243 1.00 55.44 95 ASP A O 1
ATOM 773 N N . VAL A 1 96 ? -21.622 5.493 2.763 1.00 58.22 96 VAL A N 1
ATOM 774 C CA . VAL A 1 96 ? -20.626 6.553 2.990 1.00 58.22 96 VAL A CA 1
ATOM 775 C C . VAL A 1 96 ? -20.597 6.964 4.468 1.00 58.22 96 VAL A C 1
ATOM 777 O O . VAL A 1 96 ? -19.568 7.421 4.962 1.00 58.22 96 VAL A O 1
ATOM 780 N N . ALA A 1 97 ? -21.693 6.749 5.209 1.00 57.50 97 ALA A N 1
ATOM 781 C CA . ALA A 1 97 ? -21.772 7.039 6.637 1.00 57.50 97 ALA A CA 1
ATOM 782 C C . ALA A 1 97 ? -20.887 6.128 7.510 1.00 57.50 97 ALA A C 1
ATOM 784 O O . ALA A 1 97 ? -20.621 6.480 8.658 1.00 57.50 97 ALA A O 1
ATOM 785 N N . ALA A 1 98 ? -20.430 4.980 6.998 1.00 60.00 98 ALA A N 1
ATOM 786 C CA . ALA A 1 98 ? -19.522 4.083 7.717 1.00 60.00 98 ALA A CA 1
ATOM 787 C C . ALA A 1 98 ? -18.046 4.524 7.643 1.00 60.00 98 ALA A C 1
ATOM 789 O O . ALA A 1 98 ? -17.223 4.059 8.434 1.00 60.00 98 ALA A O 1
ATOM 790 N N . PHE A 1 99 ? -17.700 5.445 6.738 1.00 67.62 99 PHE A N 1
ATOM 791 C CA . PHE A 1 99 ? -16.329 5.917 6.585 1.00 67.62 99 PHE A CA 1
ATOM 792 C C . PHE A 1 99 ? -15.940 6.931 7.658 1.00 67.62 99 PHE A C 1
ATOM 794 O O . PHE A 1 99 ? -16.700 7.832 8.021 1.00 67.62 99 PHE A O 1
ATOM 801 N N . ARG A 1 100 ? -14.680 6.856 8.091 1.00 76.31 100 ARG A N 1
ATOM 802 C CA . ARG A 1 100 ? -14.081 7.906 8.912 1.00 76.31 100 ARG A CA 1
ATOM 803 C C . ARG A 1 100 ? -13.849 9.178 8.081 1.00 76.31 100 ARG A C 1
ATOM 805 O O . ARG A 1 100 ? -13.481 9.080 6.909 1.00 76.31 100 ARG A O 1
ATOM 812 N N . PRO A 1 101 ? -13.989 10.383 8.661 1.00 75.00 101 PRO A N 1
ATOM 813 C CA . PRO A 1 101 ? -13.857 11.629 7.905 1.00 75.00 101 PRO A CA 1
ATOM 814 C C . PRO A 1 101 ? -12.528 11.783 7.151 1.00 75.00 101 PRO A C 1
ATOM 816 O O . PRO A 1 101 ? -12.530 12.198 5.998 1.00 75.00 101 PRO A O 1
ATOM 819 N N . HIS A 1 102 ? -11.395 11.402 7.753 1.00 75.38 102 HIS A N 1
ATOM 820 C CA . HIS A 1 102 ? -10.084 11.516 7.098 1.00 75.38 102 HIS A CA 1
ATOM 821 C C . HIS A 1 102 ? -9.885 10.497 5.968 1.00 75.38 102 HIS A C 1
ATOM 823 O O . HIS A 1 102 ? -9.101 10.743 5.056 1.00 75.38 102 HIS A O 1
ATOM 829 N N . TRP A 1 103 ? -10.603 9.372 5.992 1.00 81.75 103 TRP A N 1
ATOM 830 C CA . TRP A 1 103 ? -10.651 8.431 4.871 1.00 81.75 103 TRP A CA 1
ATOM 831 C C . TRP A 1 103 ? -11.412 9.030 3.689 1.00 81.75 103 TRP A C 1
ATOM 833 O O . TRP A 1 103 ? -10.950 8.941 2.554 1.00 81.75 103 TRP A O 1
ATOM 843 N N . LEU A 1 104 ? -12.536 9.702 3.959 1.00 72.00 104 LEU A N 1
ATOM 844 C CA . LEU A 1 104 ? -13.296 10.413 2.931 1.00 72.00 104 LEU A CA 1
ATOM 845 C C . LEU A 1 104 ? -12.484 11.547 2.307 1.00 72.00 104 LEU A C 1
ATOM 847 O O . LEU A 1 104 ? -12.507 11.677 1.093 1.00 72.00 104 LEU A O 1
ATOM 851 N N . GLU A 1 105 ? -11.712 12.309 3.088 1.00 68.81 105 GLU A N 1
ATOM 852 C CA . GLU A 1 105 ? -10.811 13.342 2.547 1.00 68.81 105 GLU A CA 1
ATOM 853 C C . GLU A 1 105 ? -9.784 12.745 1.562 1.00 68.81 105 GLU A C 1
ATOM 855 O O . GLU A 1 105 ? -9.536 13.311 0.495 1.00 68.81 105 GLU A O 1
ATOM 860 N N . LYS A 1 106 ? -9.229 11.562 1.871 1.00 69.62 106 LYS A N 1
ATOM 861 C CA . LYS A 1 106 ? -8.316 10.846 0.961 1.00 69.62 106 LYS A CA 1
ATOM 862 C C . LYS A 1 106 ? -9.001 10.404 -0.334 1.00 69.62 106 LYS A C 1
ATOM 864 O O . LYS A 1 106 ? -8.374 10.441 -1.391 1.00 69.62 106 LYS A O 1
ATOM 869 N N . LEU A 1 107 ? -10.270 10.009 -0.259 1.00 68.56 107 LEU A N 1
ATOM 870 C CA . LEU A 1 107 ? -11.069 9.587 -1.413 1.00 68.56 107 LEU A CA 1
ATOM 871 C C . LEU A 1 107 ? -11.661 10.773 -2.200 1.00 68.56 107 LEU A C 1
ATOM 873 O O . LEU A 1 107 ? -11.863 10.664 -3.402 1.00 68.56 107 LEU A O 1
ATOM 877 N N . GLU A 1 108 ? -11.914 11.922 -1.570 1.00 58.75 108 GLU A N 1
ATOM 878 C CA . GLU A 1 108 ? -12.512 13.111 -2.201 1.00 58.75 108 GLU A CA 1
ATOM 879 C C . GLU A 1 108 ? -11.538 13.799 -3.166 1.00 58.75 108 GLU A C 1
ATOM 881 O O . GLU A 1 108 ? -11.925 14.267 -4.240 1.00 58.75 108 GLU A O 1
ATOM 886 N N . HIS A 1 109 ? -10.251 13.829 -2.815 1.00 50.62 109 HIS A N 1
ATOM 887 C CA . HIS A 1 109 ? -9.195 14.357 -3.684 1.00 50.62 109 HIS A CA 1
ATOM 888 C C . HIS A 1 109 ? -8.864 13.441 -4.868 1.00 50.62 109 HIS A C 1
ATOM 890 O O . HIS A 1 109 ? -8.098 13.821 -5.758 1.00 50.62 109 HIS A O 1
ATOM 896 N N . TRP A 1 110 ? -9.462 12.254 -4.913 1.00 54.69 110 TRP A N 1
ATOM 897 C CA . TRP A 1 110 ? -9.255 11.290 -5.969 1.00 54.69 110 TRP A CA 1
ATOM 898 C C . TRP A 1 110 ? -10.261 11.482 -7.113 1.00 54.69 110 TRP A C 1
ATOM 900 O O . TRP A 1 110 ? -11.463 11.259 -6.999 1.00 54.69 110 TRP A O 1
ATOM 910 N N . ARG A 1 111 ? -9.732 11.884 -8.271 1.00 47.25 111 ARG A N 1
ATOM 911 C CA . ARG A 1 111 ? -10.364 11.737 -9.589 1.00 47.25 111 ARG A CA 1
ATOM 912 C C . ARG A 1 111 ? -9.305 11.290 -10.590 1.00 47.25 111 ARG A C 1
ATOM 914 O O . ARG A 1 111 ? -8.865 12.076 -11.431 1.00 47.25 111 ARG A O 1
ATOM 921 N N . LEU A 1 112 ? -8.879 10.030 -10.535 1.00 42.94 112 LEU A N 1
ATOM 922 C CA . LEU A 1 112 ? -8.144 9.449 -11.663 1.00 42.94 112 LEU A CA 1
ATOM 923 C C . LEU A 1 112 ? -9.132 9.009 -12.748 1.00 42.94 112 LEU A C 1
ATOM 925 O O . LEU A 1 112 ? -9.414 7.838 -12.920 1.00 42.94 112 LEU A O 1
ATOM 929 N N . HIS A 1 113 ? -9.624 10.030 -13.453 1.00 41.31 113 HIS A N 1
ATOM 930 C CA . HIS A 1 113 ? -10.124 10.045 -14.827 1.00 41.31 113 HIS A CA 1
ATOM 931 C C . HIS A 1 113 ? -11.198 9.029 -15.233 1.00 41.31 113 HIS A C 1
ATOM 933 O O . HIS A 1 113 ? -10.957 7.833 -15.360 1.00 41.31 113 HIS A O 1
ATOM 939 N N . GLU A 1 114 ? -12.319 9.643 -15.623 1.00 39.31 114 GLU A N 1
ATOM 940 C CA . GLU A 1 114 ? -13.456 9.093 -16.351 1.00 39.31 114 GLU A CA 1
ATOM 941 C C . GLU A 1 114 ? -14.305 8.152 -15.495 1.00 39.31 114 GLU A C 1
ATOM 943 O O . GLU A 1 114 ? -14.160 6.935 -15.515 1.00 39.31 114 GLU A O 1
ATOM 948 N N . GLN A 1 115 ? -15.320 8.753 -14.846 1.00 39.69 115 GLN A N 1
ATOM 949 C CA . GLN A 1 115 ? -16.657 8.183 -15.021 1.00 39.69 115 GLN A CA 1
ATOM 950 C C . GLN A 1 115 ? -16.729 7.765 -16.492 1.00 39.69 115 GLN A C 1
ATOM 952 O O . GLN A 1 115 ? -16.478 8.642 -17.333 1.00 39.69 115 GLN A O 1
ATOM 957 N N . PRO A 1 116 ? -16.926 6.473 -16.803 1.00 41.47 116 PRO A N 1
ATOM 958 C CA . PRO A 1 116 ? -17.021 6.044 -18.185 1.00 41.47 116 PRO A CA 1
ATOM 959 C C . PRO A 1 116 ? -17.981 7.009 -18.876 1.00 41.47 116 PRO A C 1
ATOM 961 O O . PRO A 1 116 ? -19.047 7.323 -18.344 1.00 41.47 116 PRO A O 1
ATOM 964 N N . THR A 1 117 ? -17.522 7.627 -19.965 1.00 39.28 117 THR A N 1
ATOM 965 C CA . THR A 1 117 ? -18.370 8.559 -20.716 1.00 39.28 117 THR A CA 1
ATOM 966 C C . THR A 1 117 ? -19.678 7.839 -21.046 1.00 39.28 117 THR A C 1
ATOM 968 O O . THR A 1 117 ? -19.656 6.628 -21.252 1.00 39.28 117 THR A O 1
ATOM 971 N N . ASP A 1 118 ? -20.815 8.542 -21.084 1.00 42.34 118 ASP A N 1
ATOM 972 C CA . ASP A 1 118 ? -22.139 7.933 -21.329 1.00 42.34 118 ASP A CA 1
ATOM 973 C C . ASP A 1 118 ? -22.180 7.029 -22.593 1.00 42.34 118 ASP A C 1
ATOM 975 O O . ASP A 1 118 ? -23.082 6.212 -22.748 1.00 42.34 118 ASP A O 1
ATOM 979 N N . GLU A 1 119 ? -21.190 7.138 -23.491 1.00 40.62 119 GLU A N 1
ATOM 980 C CA . GLU A 1 119 ? -20.997 6.272 -24.662 1.00 40.62 119 GLU A CA 1
ATOM 981 C C . GLU A 1 119 ? -20.289 4.924 -24.376 1.00 40.62 119 GLU A C 1
ATOM 983 O O . GLU A 1 119 ? -20.512 3.969 -25.119 1.00 40.62 119 GLU A O 1
ATOM 988 N N . GLU A 1 120 ? -19.491 4.793 -23.308 1.00 42.41 120 GLU A N 1
ATOM 989 C CA . GLU A 1 120 ? -18.976 3.504 -22.797 1.00 42.41 120 GLU A CA 1
ATOM 990 C C . GLU A 1 120 ? -19.958 2.847 -21.803 1.00 42.41 120 GLU A C 1
ATOM 992 O O . GLU A 1 120 ? -19.963 1.624 -21.646 1.00 42.41 120 GLU A O 1
ATOM 997 N N . VAL A 1 121 ? -20.862 3.632 -21.203 1.00 42.72 121 VAL A N 1
ATOM 998 C CA . VAL A 1 121 ? -21.935 3.185 -20.290 1.00 42.72 121 VAL A CA 1
ATOM 999 C C . VAL A 1 121 ? -23.209 2.832 -21.062 1.00 42.72 121 VAL A C 1
ATOM 1001 O O . VAL A 1 121 ? -24.307 3.303 -20.792 1.00 42.72 121 VAL A O 1
ATOM 1004 N N . GLY A 1 122 ? -23.083 1.943 -22.045 1.00 35.97 122 GLY A N 1
ATOM 1005 C CA . GLY A 1 122 ? -24.239 1.232 -22.607 1.00 35.97 122 GLY A CA 1
ATOM 1006 C C . GLY A 1 122 ? -24.779 0.132 -21.679 1.00 35.97 122 GLY A C 1
ATOM 1007 O O . GLY A 1 122 ? -25.730 -0.563 -22.034 1.00 35.97 122 GLY A O 1
ATOM 1008 N N . LEU A 1 123 ? -24.153 -0.059 -20.515 1.00 42.28 123 LEU A N 1
ATOM 1009 C CA . LEU A 1 123 ? -24.583 -0.977 -19.472 1.00 42.28 123 LEU A CA 1
ATOM 1010 C C . LEU A 1 123 ? -25.301 -0.157 -18.405 1.00 42.28 123 LEU A C 1
ATOM 1012 O O . LEU A 1 123 ? -24.682 0.603 -17.670 1.00 42.28 123 LEU A O 1
ATOM 1016 N N . ASP A 1 124 ? -26.619 -0.302 -18.355 1.00 37.62 124 ASP A N 1
ATOM 1017 C CA . ASP A 1 124 ? -27.464 0.166 -17.263 1.00 37.62 124 ASP A CA 1
ATOM 1018 C C . ASP A 1 124 ? -26.909 -0.437 -15.953 1.00 37.62 124 ASP A C 1
ATOM 1020 O O . ASP A 1 124 ? -27.152 -1.608 -15.654 1.00 37.62 124 ASP A O 1
ATOM 1024 N N . TYR A 1 125 ? -26.061 0.310 -15.229 1.00 43.84 125 TYR A N 1
ATOM 1025 C CA . TYR A 1 125 ? -25.479 -0.094 -13.944 1.00 43.84 125 TYR A CA 1
ATOM 1026 C C . TYR A 1 125 ? -26.588 -0.095 -12.887 1.00 43.84 125 TYR A C 1
ATOM 1028 O O . TYR A 1 125 ? -26.659 0.772 -12.017 1.00 43.84 125 TYR A O 1
ATOM 1036 N N . GLN A 1 126 ? -27.498 -1.062 -12.966 1.00 43.50 126 GLN A N 1
ATOM 1037 C CA . GLN A 1 126 ? -28.341 -1.390 -11.830 1.00 43.50 126 GLN A CA 1
ATOM 1038 C C . GLN A 1 126 ? -27.413 -1.922 -10.741 1.00 43.50 126 GLN A C 1
ATOM 1040 O O . GLN A 1 126 ? -26.689 -2.889 -10.965 1.00 43.50 126 GLN A O 1
ATOM 1045 N N . ALA A 1 127 ? -27.404 -1.264 -9.581 1.00 50.38 127 ALA A N 1
ATOM 1046 C CA . ALA A 1 127 ? -26.817 -1.824 -8.375 1.00 50.38 127 ALA A CA 1
ATOM 1047 C C . ALA A 1 127 ? -27.569 -3.124 -8.072 1.00 50.38 127 ALA A C 1
ATOM 1049 O O . ALA A 1 127 ? -28.693 -3.098 -7.567 1.00 50.38 127 ALA A O 1
ATOM 1050 N N . VAL A 1 128 ? -26.998 -4.252 -8.485 1.00 52.78 128 VAL A N 1
ATOM 1051 C CA . VAL A 1 128 ? -27.547 -5.565 -8.171 1.00 52.78 128 VAL A CA 1
ATOM 1052 C C . VAL A 1 128 ? -26.879 -5.993 -6.880 1.00 52.78 128 VAL A C 1
ATOM 1054 O O . VAL A 1 128 ? -25.675 -6.241 -6.850 1.00 52.78 128 VAL A O 1
ATOM 1057 N N . GLU A 1 129 ? -27.657 -5.998 -5.801 1.00 60.88 129 GLU A N 1
ATOM 1058 C CA . GLU A 1 129 ? -27.192 -6.514 -4.520 1.00 60.88 129 GLU A CA 1
ATOM 1059 C C . GLU A 1 129 ? -26.813 -8.001 -4.675 1.00 60.88 129 GLU A C 1
ATOM 1061 O O . GLU A 1 129 ? -27.449 -8.698 -5.478 1.00 60.88 129 GLU A O 1
ATOM 1066 N N . PRO A 1 130 ? -25.797 -8.488 -3.934 1.00 66.62 130 PRO A N 1
ATOM 1067 C CA . PRO A 1 130 ? -25.421 -9.901 -3.917 1.00 66.62 130 PRO A CA 1
ATOM 1068 C C . PRO A 1 130 ? -26.574 -10.836 -3.505 1.00 66.62 130 PRO A C 1
ATOM 1070 O O . PRO A 1 130 ? -27.731 -10.432 -3.381 1.00 66.62 130 PRO A O 1
ATOM 1073 N N . ASP A 1 131 ? -26.268 -12.119 -3.316 1.00 77.19 131 ASP A N 1
ATOM 1074 C CA . ASP A 1 131 ? -27.255 -13.162 -3.027 1.00 77.19 131 ASP A CA 1
ATOM 1075 C C . ASP A 1 131 ? -28.186 -12.878 -1.820 1.00 77.19 131 ASP A C 1
ATOM 1077 O O . ASP A 1 131 ? -27.979 -11.979 -1.003 1.00 77.19 131 ASP A O 1
ATOM 1081 N N . LEU A 1 132 ? -29.267 -13.660 -1.709 1.00 83.62 132 LEU A N 1
ATOM 1082 C CA . LEU A 1 132 ? -30.277 -13.479 -0.655 1.00 83.62 132 LEU A CA 1
ATOM 1083 C C . LEU A 1 132 ? -29.685 -13.588 0.759 1.00 83.62 132 LEU A C 1
ATOM 1085 O O . LEU A 1 132 ? -30.157 -12.902 1.660 1.00 83.62 132 LEU A O 1
ATOM 1089 N N . TYR A 1 133 ? -28.660 -14.426 0.937 1.00 85.69 133 TYR A N 1
ATOM 1090 C CA . TYR A 1 133 ? -27.962 -14.584 2.210 1.00 85.69 133 TYR A CA 1
ATOM 1091 C C . TYR A 1 133 ? -27.237 -13.294 2.603 1.00 85.69 133 TYR A C 1
ATOM 1093 O O . TYR A 1 133 ? -27.389 -12.796 3.719 1.00 85.69 133 TYR A O 1
ATOM 1101 N N . TRP A 1 134 ? -26.496 -12.702 1.666 1.00 89.06 134 TRP A N 1
ATOM 1102 C CA . TRP A 1 134 ? -25.830 -11.428 1.881 1.00 89.06 134 TRP A CA 1
ATOM 1103 C C . TRP A 1 134 ? -26.826 -10.317 2.220 1.00 89.06 134 TRP A C 1
ATOM 1105 O O . TRP A 1 134 ? -26.616 -9.581 3.184 1.00 89.06 134 TRP A O 1
ATOM 1115 N N . GLN A 1 135 ? -27.932 -10.217 1.474 1.00 86.06 135 GLN A N 1
ATOM 1116 C CA . GLN A 1 135 ? -28.965 -9.196 1.699 1.00 86.06 135 GLN A CA 1
ATOM 1117 C C . GLN A 1 135 ? -29.604 -9.313 3.088 1.00 86.06 135 GLN A C 1
ATOM 1119 O O . GLN A 1 135 ? -29.849 -8.296 3.736 1.00 86.06 135 GLN A O 1
ATOM 1124 N N . GLU A 1 136 ? -29.849 -10.540 3.554 1.00 90.50 136 GLU A N 1
ATOM 1125 C CA . GLU A 1 136 ? -30.428 -10.816 4.871 1.00 90.50 136 GLU A CA 1
ATOM 1126 C C . GLU A 1 136 ? -29.521 -10.343 6.017 1.00 90.50 136 GLU A C 1
ATOM 1128 O O . GLU A 1 136 ? -30.006 -9.755 6.983 1.00 90.50 136 GLU A O 1
ATOM 1133 N N . HIS A 1 137 ? -28.205 -10.541 5.893 1.00 92.12 137 HIS A N 1
ATOM 1134 C CA . HIS A 1 137 ? -27.249 -10.306 6.982 1.00 92.12 137 HIS A CA 1
ATOM 1135 C C . HIS A 1 137 ? -26.459 -8.992 6.883 1.00 92.12 137 HIS A C 1
ATOM 1137 O O . HIS A 1 137 ? -25.766 -8.612 7.833 1.00 92.12 137 HIS A O 1
ATOM 1143 N N . ARG A 1 138 ? -26.568 -8.263 5.765 1.00 88.94 138 ARG A N 1
ATOM 1144 C CA . ARG A 1 138 ? -25.823 -7.021 5.492 1.00 88.94 138 ARG A CA 1
ATOM 1145 C C . ARG A 1 138 ? -25.876 -6.015 6.640 1.00 88.94 138 ARG A C 1
ATOM 1147 O O . ARG A 1 138 ? -24.832 -5.507 7.038 1.00 88.94 138 ARG A O 1
ATOM 1154 N N . GLU A 1 139 ? -27.061 -5.705 7.165 1.00 89.69 139 GLU A N 1
ATOM 1155 C CA . GLU A 1 139 ? -27.222 -4.672 8.203 1.00 89.69 139 GLU A CA 1
ATOM 1156 C C . GLU A 1 139 ? -26.555 -5.065 9.529 1.00 89.69 139 GLU A C 1
ATOM 1158 O O . GLU A 1 139 ? -25.913 -4.232 10.176 1.00 89.69 139 GLU A O 1
ATOM 1163 N N . SER A 1 140 ? -26.636 -6.343 9.909 1.00 92.00 140 SER A N 1
ATOM 1164 C CA . SER A 1 140 ? -25.979 -6.870 11.109 1.00 92.00 140 SER A CA 1
ATOM 1165 C C . SER A 1 140 ? -24.458 -6.771 10.995 1.00 92.00 140 SER A C 1
ATOM 1167 O O . SER A 1 140 ? -23.795 -6.260 11.908 1.00 92.00 140 SER A O 1
ATOM 1169 N N . VAL A 1 141 ? -23.903 -7.164 9.843 1.00 92.69 141 VAL A N 1
ATOM 1170 C CA . VAL A 1 141 ? -22.461 -7.060 9.576 1.00 92.69 141 VAL A CA 1
ATOM 1171 C C . VAL A 1 141 ? -22.021 -5.600 9.471 1.00 92.69 141 VAL A C 1
ATOM 1173 O O . VAL A 1 141 ? -20.992 -5.244 10.039 1.00 92.69 141 VAL A O 1
ATOM 1176 N N . LEU A 1 142 ? -22.812 -4.722 8.846 1.00 90.06 142 LEU A N 1
ATOM 1177 C CA . LEU A 1 142 ? -22.527 -3.285 8.763 1.00 90.06 142 LEU A CA 1
ATOM 1178 C C . LEU A 1 142 ? -22.514 -2.626 10.150 1.00 90.06 142 LEU A C 1
ATOM 1180 O O . LEU A 1 142 ? -21.674 -1.768 10.429 1.00 90.06 142 LEU A O 1
ATOM 1184 N N . SER A 1 143 ? -23.398 -3.044 11.058 1.00 90.06 143 SER A N 1
ATOM 1185 C CA . SER A 1 143 ? -23.325 -2.620 12.457 1.00 90.06 143 SER A CA 1
ATOM 1186 C C . SER A 1 143 ? -22.032 -3.107 13.119 1.00 90.06 143 SER A C 1
ATOM 1188 O O . SER A 1 143 ? -21.410 -2.349 13.860 1.00 90.06 143 SER A O 1
ATOM 1190 N N . GLY A 1 144 ? -21.582 -4.329 12.813 1.00 92.88 144 GLY A N 1
ATOM 1191 C CA . GLY A 1 144 ? -20.278 -4.842 13.247 1.00 92.88 144 GLY A CA 1
ATOM 1192 C C . GLY A 1 144 ? -19.101 -4.027 12.698 1.00 92.88 144 GLY A C 1
ATOM 1193 O O . GLY A 1 144 ? -18.181 -3.711 13.446 1.00 92.88 144 GLY A O 1
ATOM 1194 N N . VAL A 1 145 ? -19.154 -3.597 11.432 1.00 92.25 145 VAL A N 1
ATOM 1195 C CA . VAL A 1 145 ? -18.170 -2.669 10.840 1.00 92.25 145 VAL A CA 1
ATOM 1196 C C . VAL A 1 145 ? -18.119 -1.362 11.634 1.00 92.25 145 VAL A C 1
ATOM 1198 O O . VAL A 1 145 ? -17.033 -0.887 11.953 1.00 92.25 145 VAL A O 1
ATOM 1201 N N . ARG A 1 146 ? -19.269 -0.788 12.013 1.00 90.69 146 ARG A N 1
ATOM 1202 C CA . ARG A 1 146 ? -19.319 0.443 12.826 1.00 90.69 146 ARG A CA 1
ATOM 1203 C C . ARG A 1 146 ? -18.730 0.235 14.223 1.00 90.69 146 ARG A C 1
ATOM 1205 O O . ARG A 1 146 ? -17.963 1.080 14.681 1.00 90.69 146 ARG A O 1
ATOM 1212 N N . ASP A 1 147 ? -19.036 -0.885 14.871 1.00 92.56 147 ASP A N 1
ATOM 1213 C CA . ASP A 1 147 ? -18.473 -1.240 16.179 1.00 92.56 147 ASP A CA 1
ATOM 1214 C C . ASP A 1 147 ? -16.942 -1.396 16.091 1.00 92.56 147 ASP A C 1
ATOM 1216 O O . ASP A 1 147 ? -16.201 -0.759 16.840 1.00 92.56 147 ASP A O 1
ATOM 1220 N N . LEU A 1 148 ? -16.438 -2.138 15.102 1.00 95.12 148 LEU A N 1
ATOM 1221 C CA . LEU A 1 148 ? -14.999 -2.295 14.866 1.00 95.12 148 LEU A CA 1
ATOM 1222 C C . LEU A 1 148 ? -14.320 -0.979 14.459 1.00 95.12 148 LEU A C 1
ATOM 1224 O O . LEU A 1 148 ? -13.185 -0.729 14.862 1.00 95.12 148 LEU A O 1
ATOM 1228 N N . SER A 1 149 ? -15.013 -0.105 13.723 1.00 92.25 149 SER A N 1
ATOM 1229 C CA . SER A 1 149 ? -14.534 1.254 13.461 1.00 92.25 149 SER A CA 1
ATOM 1230 C C . SER A 1 149 ? -14.360 2.012 14.773 1.00 92.25 149 SER A C 1
ATOM 1232 O O . SER A 1 149 ? -13.317 2.612 14.975 1.00 92.25 149 SER A O 1
ATOM 1234 N N . ASN A 1 150 ? -15.297 1.935 15.719 1.00 90.88 150 ASN A N 1
ATOM 1235 C CA . ASN A 1 150 ? -15.116 2.559 17.036 1.00 90.88 150 ASN A CA 1
ATOM 1236 C C . ASN A 1 150 ? -13.967 1.913 17.831 1.00 90.88 150 ASN A C 1
ATOM 1238 O O . ASN A 1 150 ? -13.246 2.611 18.541 1.00 90.88 150 ASN A O 1
ATOM 1242 N N . ALA A 1 151 ? -13.743 0.602 17.695 1.00 94.00 151 ALA A N 1
ATOM 1243 C CA . ALA A 1 151 ? -12.625 -0.082 18.350 1.00 94.00 151 ALA A CA 1
ATOM 1244 C C . ALA A 1 151 ? -11.255 0.474 17.913 1.00 94.00 151 ALA A C 1
ATOM 1246 O O . ALA A 1 151 ? -10.379 0.674 18.757 1.00 94.00 151 ALA A O 1
ATOM 1247 N N . LEU A 1 152 ? -11.096 0.791 16.620 1.00 93.88 152 LEU A N 1
ATOM 1248 C CA . LEU A 1 152 ? -9.871 1.366 16.044 1.00 93.88 152 LEU A CA 1
ATOM 1249 C C . LEU A 1 152 ? -9.509 2.754 16.616 1.00 93.88 152 LEU A C 1
ATOM 1251 O O . LEU A 1 152 ? -8.369 3.194 16.469 1.00 93.88 152 LEU A O 1
ATOM 1255 N N . ASP A 1 153 ? -10.435 3.449 17.289 1.00 90.81 153 ASP A N 1
ATOM 1256 C CA . ASP A 1 153 ? -10.125 4.691 18.019 1.00 90.81 153 ASP A CA 1
ATOM 1257 C C . ASP A 1 153 ? -9.372 4.440 19.332 1.00 90.81 153 ASP A C 1
ATOM 1259 O O . ASP A 1 153 ? -8.715 5.344 19.852 1.00 90.81 153 ASP A O 1
ATOM 1263 N N . TYR A 1 154 ? -9.453 3.219 19.866 1.00 93.06 154 TYR A N 1
ATOM 1264 C CA . TYR A 1 154 ? -8.904 2.856 21.170 1.00 93.06 154 TYR A CA 1
ATOM 1265 C C . TYR A 1 154 ? -7.716 1.906 21.070 1.00 93.06 154 TYR A C 1
ATOM 1267 O O . TYR A 1 154 ? -6.737 2.094 21.791 1.00 93.06 154 TYR A O 1
ATOM 1275 N N . ALA A 1 155 ? -7.760 0.897 20.199 1.00 94.88 155 ALA A N 1
ATOM 1276 C CA . ALA A 1 155 ? -6.651 -0.037 20.037 1.00 94.88 155 ALA A CA 1
ATOM 1277 C C . ALA A 1 155 ? -6.598 -0.643 18.635 1.00 94.88 155 ALA A C 1
ATOM 1279 O O . ALA A 1 155 ? -7.615 -0.823 17.970 1.00 94.88 155 ALA A O 1
ATOM 1280 N N . TYR A 1 156 ? -5.387 -1.022 18.228 1.00 94.75 156 TYR A N 1
ATOM 1281 C CA . TYR A 1 156 ? -5.154 -1.793 17.006 1.00 94.75 156 TYR A CA 1
ATOM 1282 C C . TYR A 1 156 ? -4.730 -3.235 17.294 1.00 94.75 156 TYR A C 1
ATOM 1284 O O . TYR A 1 156 ? -4.980 -4.120 16.476 1.00 94.75 156 TYR A O 1
ATOM 1292 N N . GLU A 1 157 ? -4.101 -3.470 18.447 1.00 93.94 157 GLU A N 1
ATOM 1293 C CA . GLU A 1 157 ? -3.652 -4.784 18.897 1.00 93.94 157 GLU A CA 1
ATOM 1294 C C . GLU A 1 157 ? -4.209 -5.045 20.297 1.00 93.94 157 GLU A C 1
ATOM 1296 O O . GLU A 1 157 ? -3.968 -4.253 21.211 1.00 93.94 157 GLU A O 1
ATOM 1301 N N . ILE A 1 158 ? -4.934 -6.149 20.464 1.00 93.44 158 ILE A N 1
ATOM 1302 C CA . ILE A 1 158 ? -5.450 -6.597 21.761 1.00 93.44 158 ILE A CA 1
ATOM 1303 C C . ILE A 1 158 ? -4.834 -7.962 22.046 1.00 93.44 158 ILE A C 1
ATOM 1305 O O . ILE A 1 158 ? -5.080 -8.926 21.315 1.00 93.44 158 ILE A O 1
ATOM 1309 N N . GLU A 1 159 ? -4.005 -8.039 23.080 1.00 91.06 159 GLU A N 1
ATOM 1310 C CA . GLU A 1 159 ? -3.418 -9.296 23.538 1.00 91.06 159 GLU A CA 1
ATOM 1311 C C . GLU A 1 159 ? -4.271 -9.890 24.673 1.00 91.06 159 GLU A C 1
ATOM 1313 O O . GLU A 1 159 ? -4.873 -9.138 25.441 1.00 91.06 159 GLU A O 1
ATOM 1318 N N . PRO A 1 160 ? -4.309 -11.225 24.857 1.00 85.25 160 PRO A N 1
ATOM 1319 C CA . PRO A 1 160 ? -5.082 -11.846 25.941 1.00 85.25 160 PRO A CA 1
ATOM 1320 C C . PRO A 1 160 ? -4.725 -11.285 27.325 1.00 85.25 160 PRO A C 1
ATOM 1322 O O . PRO A 1 160 ? -5.595 -11.029 28.158 1.00 85.25 160 PRO A O 1
ATOM 1325 N N . GLY A 1 161 ? -3.435 -11.004 27.539 1.00 81.25 161 GLY A N 1
ATOM 1326 C CA . GLY A 1 161 ? -2.941 -10.416 28.781 1.00 81.25 161 GLY A CA 1
ATOM 1327 C C . GLY A 1 161 ? -3.524 -9.032 29.087 1.00 81.25 161 GLY A C 1
ATOM 1328 O O . GLY A 1 161 ? -3.675 -8.700 30.263 1.00 81.25 161 GLY A O 1
ATOM 1329 N N . ASP A 1 162 ? -3.914 -8.258 28.069 1.00 83.81 162 ASP A N 1
ATOM 1330 C CA . ASP A 1 162 ? -4.550 -6.946 28.253 1.00 83.81 162 ASP A CA 1
ATOM 1331 C C . ASP A 1 162 ? -5.957 -7.067 28.861 1.00 83.81 162 ASP A C 1
ATOM 1333 O O . ASP A 1 162 ? -6.434 -6.147 29.527 1.00 83.81 162 ASP A O 1
ATOM 1337 N N . LEU A 1 163 ? -6.608 -8.217 28.665 1.00 81.88 163 LEU A N 1
ATOM 1338 C CA . LEU A 1 163 ? -7.946 -8.536 29.174 1.00 81.88 163 LEU A CA 1
ATOM 1339 C C . LEU A 1 163 ? -7.900 -9.324 30.493 1.00 81.88 163 LEU A C 1
ATOM 1341 O O . LEU A 1 163 ? -8.937 -9.678 31.052 1.00 81.88 163 LEU A O 1
ATOM 1345 N N . GLY A 1 164 ? -6.700 -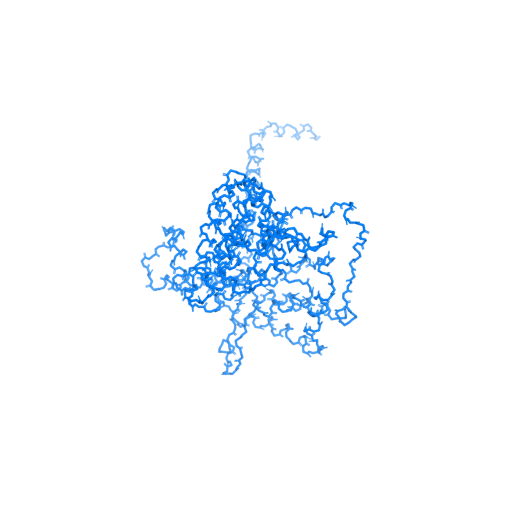9.594 31.016 1.00 77.19 164 GLY A N 1
ATOM 1346 C CA . GLY A 1 164 ? -6.502 -10.468 32.174 1.00 77.19 164 GLY A CA 1
ATOM 1347 C C . GLY A 1 164 ?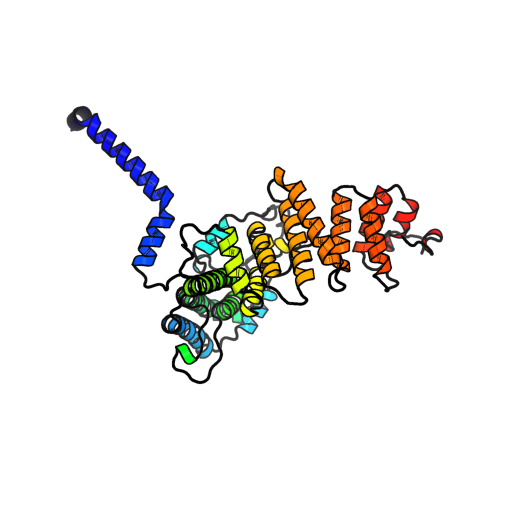 -6.650 -11.959 31.850 1.00 77.19 164 GLY A C 1
ATOM 1348 O O . GLY A 1 164 ? -6.760 -12.774 32.769 1.00 77.19 164 GLY A O 1
ATOM 1349 N N . GLU A 1 165 ? -6.635 -12.324 30.569 1.00 79.38 165 GLU A N 1
ATOM 1350 C CA . GLU A 1 165 ? -6.707 -13.703 30.097 1.00 79.38 165 GLU A CA 1
ATOM 1351 C C . GLU A 1 165 ? -5.299 -14.290 29.916 1.00 79.38 165 GLU A C 1
ATOM 1353 O O . GLU A 1 165 ? -4.343 -13.608 29.546 1.00 79.38 165 GLU A O 1
ATOM 1358 N N . THR A 1 166 ? -5.151 -15.583 30.215 1.00 71.00 166 THR A N 1
ATOM 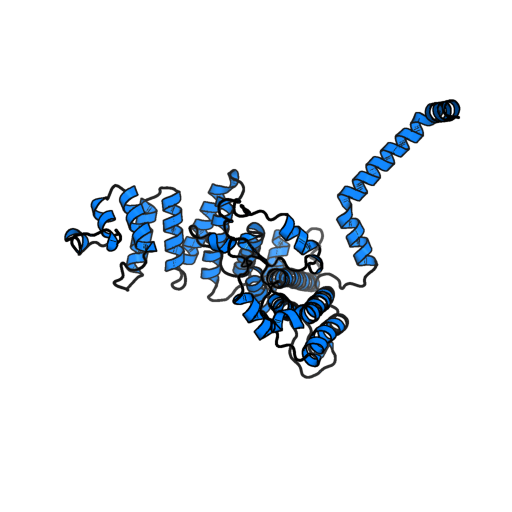1359 C CA . THR A 1 166 ? -3.859 -16.295 30.112 1.00 71.00 166 THR A CA 1
ATOM 1360 C C . THR A 1 166 ? -3.727 -17.118 28.833 1.00 71.00 166 THR A C 1
ATOM 1362 O O . THR A 1 166 ? -2.624 -17.533 28.482 1.00 71.00 166 THR A O 1
ATOM 1365 N N . GLU A 1 167 ? -4.834 -17.315 28.119 1.00 66.81 167 GLU A N 1
ATOM 1366 C CA . GLU A 1 167 ? -4.931 -18.052 26.865 1.00 66.81 167 GLU A CA 1
ATOM 1367 C C . GLU A 1 167 ? -5.805 -17.249 25.898 1.00 66.81 167 GLU A C 1
ATOM 1369 O O . GLU A 1 167 ? -6.775 -16.630 26.317 1.00 66.81 167 GLU A O 1
ATOM 1374 N N . GLY A 1 168 ? -5.459 -17.247 24.613 1.00 71.25 168 GLY A N 1
ATOM 1375 C CA . GLY A 1 168 ? -6.191 -16.512 23.585 1.00 71.25 168 GLY A CA 1
ATOM 1376 C C . GLY A 1 168 ? -5.298 -16.169 22.396 1.00 71.25 168 GLY A C 1
ATOM 1377 O O . GLY A 1 168 ? -4.075 -16.317 22.456 1.00 71.25 168 GLY A O 1
ATOM 1378 N N . GLN A 1 169 ? -5.905 -15.735 21.294 1.00 79.38 169 GLN A N 1
ATOM 1379 C CA . GLN A 1 169 ? -5.169 -15.222 20.139 1.00 79.38 169 GLN A CA 1
ATOM 1380 C C . GLN A 1 169 ? -5.086 -13.699 20.213 1.00 79.38 169 GLN A C 1
ATOM 1382 O O . GLN A 1 169 ? -6.033 -13.044 20.635 1.00 79.38 169 GLN A O 1
ATOM 1387 N N . ASN A 1 170 ? -3.964 -13.140 19.760 1.00 88.00 170 ASN A N 1
ATOM 1388 C CA . ASN A 1 170 ? -3.843 -11.698 19.592 1.00 88.00 170 ASN A CA 1
ATOM 1389 C C . ASN A 1 170 ? -4.821 -11.230 18.512 1.00 88.00 170 ASN A C 1
ATOM 1391 O O . ASN A 1 170 ? -4.777 -11.719 17.380 1.00 88.00 170 ASN A O 1
ATOM 1395 N N . ILE A 1 171 ? -5.669 -10.266 18.852 1.00 92.62 171 ILE A N 1
ATOM 1396 C CA . ILE A 1 171 ? -6.628 -9.683 17.921 1.00 92.62 171 ILE A CA 1
ATOM 1397 C C . ILE A 1 171 ? -5.968 -8.477 17.258 1.00 92.62 171 ILE A C 1
ATOM 1399 O O . ILE A 1 171 ? -5.621 -7.495 17.916 1.00 92.62 171 ILE A O 1
ATOM 1403 N N . LEU A 1 172 ? -5.820 -8.549 15.936 1.00 94.69 172 LEU A N 1
ATOM 1404 C CA . LEU A 1 172 ? -5.493 -7.397 15.103 1.00 94.69 172 LEU A CA 1
ATOM 1405 C C . LEU A 1 172 ? -6.800 -6.760 14.639 1.00 94.69 172 LEU A C 1
ATOM 1407 O O . LEU A 1 172 ? -7.474 -7.288 13.753 1.00 94.69 172 LEU A O 1
ATOM 1411 N N . VAL A 1 173 ? -7.156 -5.625 15.239 1.00 95.81 173 VAL A N 1
ATOM 1412 C CA . VAL A 1 173 ? -8.442 -4.959 14.985 1.00 95.81 173 VAL A CA 1
ATOM 1413 C C . VAL A 1 173 ? -8.548 -4.532 13.519 1.00 95.81 173 VAL A C 1
ATOM 1415 O O . VAL A 1 173 ? -9.602 -4.708 12.922 1.00 95.81 173 VAL A O 1
ATOM 1418 N N . ALA A 1 174 ? -7.450 -4.080 12.899 1.00 94.56 174 ALA A N 1
ATOM 1419 C CA . ALA A 1 174 ? -7.422 -3.737 11.473 1.00 94.56 174 ALA A CA 1
ATOM 1420 C C . ALA A 1 174 ? -7.731 -4.942 10.562 1.00 94.56 174 ALA A C 1
ATOM 1422 O O . ALA A 1 174 ? -8.501 -4.812 9.616 1.00 94.56 174 ALA A O 1
ATOM 1423 N N . ALA A 1 175 ? -7.198 -6.128 10.881 1.00 95.50 175 ALA A N 1
ATOM 1424 C CA . ALA A 1 175 ? -7.467 -7.350 10.121 1.00 95.50 175 ALA A CA 1
ATOM 1425 C C . ALA A 1 175 ? -8.919 -7.824 10.297 1.00 95.50 175 ALA A C 1
ATOM 1427 O O . ALA A 1 175 ? -9.564 -8.257 9.341 1.00 95.50 175 ALA A O 1
ATOM 1428 N N . LEU A 1 176 ? -9.448 -7.725 11.521 1.00 95.94 176 LEU A N 1
ATOM 1429 C CA . LEU A 1 176 ? -10.840 -8.062 11.808 1.00 95.94 176 LEU A CA 1
ATOM 1430 C C . LEU A 1 176 ? -11.801 -7.096 11.102 1.00 95.94 176 LEU A C 1
ATOM 1432 O O . LEU A 1 176 ? -12.757 -7.536 10.467 1.00 95.94 176 LEU A O 1
ATOM 1436 N N . PHE A 1 177 ? -11.505 -5.796 11.162 1.00 95.88 177 PHE A N 1
ATOM 1437 C CA . PHE A 1 177 ? -12.239 -4.749 10.460 1.00 95.88 177 PHE A CA 1
ATOM 1438 C C . PHE A 1 177 ? -12.230 -4.979 8.946 1.00 95.88 177 PHE A C 1
ATOM 1440 O O . PHE A 1 177 ? -13.292 -4.978 8.333 1.00 95.88 177 PHE A O 1
ATOM 1447 N N . GLU A 1 178 ? -11.068 -5.261 8.344 1.00 94.62 178 GLU A N 1
ATOM 1448 C CA . GLU A 1 178 ? -10.956 -5.584 6.915 1.00 94.62 178 GLU A CA 1
ATOM 1449 C C . GLU A 1 178 ? -11.844 -6.769 6.522 1.00 94.62 178 GLU A C 1
ATOM 1451 O O . GLU A 1 178 ? -12.519 -6.711 5.495 1.00 94.62 178 GLU A O 1
ATOM 1456 N N . ARG A 1 179 ? -11.893 -7.827 7.341 1.00 95.19 179 ARG A N 1
ATOM 1457 C CA . ARG A 1 179 ? -12.742 -8.994 7.066 1.00 95.19 179 ARG A CA 1
ATOM 1458 C C . ARG A 1 179 ? -14.230 -8.636 7.058 1.00 95.19 179 ARG A C 1
ATOM 1460 O O . ARG A 1 179 ? -14.938 -9.036 6.139 1.00 95.19 179 ARG A O 1
ATOM 1467 N N . PHE A 1 180 ? -14.697 -7.874 8.046 1.00 95.00 180 PHE A N 1
ATOM 1468 C CA . PHE A 1 180 ? -16.088 -7.408 8.091 1.00 95.00 180 PHE A CA 1
ATOM 1469 C C . PHE A 1 180 ? -16.405 -6.450 6.938 1.00 95.00 180 PHE A C 1
ATOM 1471 O O . PHE A 1 180 ? -17.448 -6.579 6.307 1.00 95.00 180 PHE A O 1
ATOM 1478 N N . ALA A 1 181 ? -15.495 -5.526 6.628 1.00 91.12 181 ALA A N 1
ATOM 1479 C CA . ALA A 1 181 ? -15.672 -4.567 5.546 1.00 91.12 181 ALA A CA 1
ATOM 1480 C C . ALA A 1 181 ? -15.771 -5.271 4.182 1.00 91.12 181 ALA A C 1
ATOM 1482 O O . ALA A 1 181 ? -16.672 -4.978 3.400 1.00 91.12 181 ALA A O 1
ATOM 1483 N N . ARG A 1 182 ? -14.922 -6.277 3.920 1.00 89.44 182 ARG A N 1
ATOM 1484 C CA . ARG A 1 182 ? -15.019 -7.113 2.710 1.00 89.44 182 ARG A CA 1
ATOM 1485 C C . ARG A 1 182 ? -16.339 -7.877 2.626 1.00 89.44 182 ARG A C 1
ATOM 1487 O O . ARG A 1 182 ? -16.890 -7.978 1.538 1.00 89.44 182 ARG A O 1
ATOM 1494 N N . ALA A 1 183 ? -16.872 -8.356 3.751 1.00 90.81 183 ALA A N 1
ATOM 1495 C CA . ALA A 1 183 ? -18.158 -9.053 3.781 1.00 90.81 183 ALA A CA 1
ATOM 1496 C C . ALA A 1 183 ? -19.340 -8.153 3.384 1.00 90.81 183 ALA A C 1
ATOM 1498 O O . ALA A 1 183 ? -20.344 -8.657 2.904 1.00 90.81 183 ALA A O 1
ATOM 1499 N N . VAL A 1 184 ? -19.228 -6.828 3.522 1.00 88.50 184 VAL A N 1
ATOM 1500 C CA . VAL A 1 184 ? -20.239 -5.860 3.047 1.00 88.50 184 VAL A CA 1
ATOM 1501 C C . VAL A 1 184 ? -19.791 -5.097 1.798 1.00 88.50 184 VAL A C 1
ATOM 1503 O O . VAL A 1 184 ? -20.307 -4.016 1.517 1.00 88.50 184 VAL A O 1
ATOM 1506 N N . CYS A 1 185 ? -18.841 -5.661 1.049 1.00 81.12 185 CYS A N 1
ATOM 1507 C CA . CYS A 1 185 ? -18.302 -5.126 -0.200 1.00 81.12 185 CYS A CA 1
ATOM 1508 C C . CYS A 1 185 ? -17.706 -3.705 -0.060 1.00 81.12 185 CYS A C 1
ATOM 1510 O O . CYS A 1 185 ? -17.858 -2.873 -0.949 1.00 81.12 185 CYS A O 1
ATOM 1512 N N . GLN A 1 186 ? -17.052 -3.419 1.072 1.00 82.31 186 GLN A N 1
ATOM 1513 C CA . GLN A 1 186 ? -16.374 -2.152 1.400 1.00 82.31 186 GLN A CA 1
ATOM 1514 C C . GLN A 1 186 ? -14.865 -2.371 1.609 1.00 82.31 186 GLN A C 1
ATOM 1516 O O . GLN A 1 186 ? -14.289 -1.976 2.628 1.00 82.31 186 GLN A O 1
ATOM 1521 N N . GLU A 1 187 ? -14.207 -3.070 0.680 1.00 83.19 187 GLU A N 1
ATOM 1522 C CA . GLU A 1 187 ? -12.794 -3.451 0.813 1.00 83.19 187 GLU A CA 1
ATOM 1523 C C . GLU A 1 187 ? -11.879 -2.241 1.068 1.00 83.19 187 GLU A C 1
ATOM 1525 O O . GLU A 1 187 ? -10.961 -2.315 1.888 1.00 83.19 187 GLU A O 1
ATOM 1530 N N . GLU A 1 188 ? -12.162 -1.104 0.435 1.00 81.69 188 GLU A N 1
ATOM 1531 C CA . GLU A 1 188 ? -11.426 0.150 0.572 1.00 81.69 188 GLU A CA 1
ATOM 1532 C C . GLU A 1 188 ? -11.316 0.629 2.024 1.00 81.69 188 GLU A C 1
ATOM 1534 O O . GLU A 1 188 ? -10.247 1.086 2.434 1.00 81.69 188 GLU A O 1
ATOM 1539 N N . GLN A 1 189 ? -12.369 0.472 2.834 1.00 85.56 189 GLN A N 1
ATOM 1540 C CA . GLN A 1 189 ? -12.317 0.835 4.253 1.00 85.56 189 GLN A CA 1
ATOM 1541 C C . GLN A 1 189 ? -11.328 -0.061 4.993 1.00 85.56 189 GLN A C 1
ATOM 1543 O O . GLN A 1 189 ? -10.511 0.421 5.778 1.00 85.56 189 GLN A O 1
ATOM 1548 N N . GLY A 1 190 ? -11.378 -1.366 4.711 1.00 88.81 190 GLY A N 1
ATOM 1549 C CA . GLY A 1 190 ? -10.453 -2.349 5.264 1.00 88.81 190 GLY A CA 1
ATOM 1550 C C . GLY A 1 190 ? -9.001 -1.989 4.973 1.00 88.81 190 GLY A C 1
ATOM 1551 O O . GLY A 1 190 ? -8.167 -1.978 5.878 1.00 88.81 190 GLY A O 1
ATOM 1552 N N . ARG A 1 191 ? -8.702 -1.611 3.724 1.00 90.00 191 ARG A N 1
ATOM 1553 C CA . ARG A 1 191 ? -7.353 -1.181 3.324 1.00 90.00 191 ARG A CA 1
ATOM 1554 C C . ARG A 1 191 ? -6.935 0.111 4.031 1.00 90.00 191 ARG A C 1
ATOM 1556 O O . ARG A 1 191 ? -5.814 0.191 4.525 1.00 90.00 191 ARG A O 1
ATOM 1563 N N . LEU A 1 192 ? -7.822 1.099 4.150 1.00 89.94 192 LEU A N 1
ATOM 1564 C CA . LEU A 1 192 ? -7.529 2.366 4.838 1.00 89.94 192 LEU A CA 1
ATOM 1565 C C . LEU A 1 192 ? -7.271 2.183 6.344 1.00 89.94 192 LEU A C 1
ATOM 1567 O O . LEU A 1 192 ? -6.396 2.859 6.891 1.00 89.94 192 LEU A O 1
ATOM 1571 N N . ALA A 1 193 ? -7.932 1.222 6.997 1.00 93.88 193 ALA A N 1
ATOM 1572 C CA . ALA A 1 193 ? -7.658 0.868 8.392 1.00 93.88 193 ALA A CA 1
ATOM 1573 C C . ALA A 1 193 ? -6.216 0.364 8.605 1.00 93.88 193 ALA A C 1
ATOM 1575 O O . ALA A 1 193 ? -5.595 0.671 9.625 1.00 93.88 193 ALA A O 1
ATOM 1576 N N . TRP A 1 194 ? -5.636 -0.341 7.627 1.00 95.69 194 TRP A N 1
ATOM 1577 C CA . TRP A 1 194 ? -4.215 -0.708 7.660 1.00 95.69 194 TRP A CA 1
ATOM 1578 C C . TRP A 1 194 ? -3.286 0.508 7.555 1.00 95.69 194 TRP A C 1
ATOM 1580 O O . TRP A 1 194 ? -2.237 0.525 8.197 1.00 95.69 194 TRP A O 1
ATOM 1590 N N . GLY A 1 195 ? -3.674 1.550 6.815 1.00 94.19 195 GLY A N 1
ATOM 1591 C CA . GLY A 1 195 ? -2.940 2.820 6.766 1.00 94.19 195 GLY A CA 1
ATOM 1592 C C . GLY A 1 195 ? -2.907 3.547 8.116 1.00 94.19 195 GLY A C 1
ATOM 1593 O O . GLY A 1 195 ? -1.857 4.047 8.539 1.00 94.19 195 GLY A O 1
ATOM 1594 N N . ASP A 1 196 ? -4.032 3.549 8.834 1.00 94.00 196 ASP A N 1
ATOM 1595 C CA . ASP A 1 196 ? -4.104 4.079 10.200 1.00 94.00 196 ASP A CA 1
ATOM 1596 C C . ASP A 1 196 ? -3.235 3.243 11.162 1.00 94.00 196 ASP A C 1
ATOM 1598 O O . ASP A 1 196 ? -2.484 3.795 11.972 1.00 94.00 196 ASP A O 1
ATOM 1602 N N . TYR A 1 197 ? -3.241 1.914 11.015 1.00 96.19 197 TYR A N 1
ATOM 1603 C CA . TYR A 1 197 ? -2.384 1.017 11.794 1.00 96.19 197 TYR A CA 1
ATOM 1604 C C . TYR A 1 197 ? -0.881 1.229 11.535 1.00 96.19 197 TYR A C 1
ATOM 1606 O O . TYR A 1 197 ? -0.084 1.221 12.476 1.00 96.19 197 TYR A O 1
ATOM 1614 N N . VAL A 1 198 ? -0.475 1.478 10.284 1.00 96.88 198 VAL A N 1
ATOM 1615 C CA . VAL A 1 198 ? 0.908 1.860 9.937 1.00 96.88 198 VAL A CA 1
ATOM 1616 C C . VAL A 1 198 ? 1.310 3.122 10.698 1.00 96.88 198 VAL A C 1
ATOM 1618 O O . VAL A 1 198 ? 2.362 3.147 11.336 1.00 96.88 198 VAL A O 1
ATOM 1621 N N . SER A 1 199 ? 0.450 4.143 10.694 1.00 94.56 199 SER A N 1
ATOM 1622 C CA . SER A 1 199 ? 0.699 5.406 11.400 1.00 94.56 199 SER A CA 1
ATOM 1623 C C . SER A 1 199 ? 0.802 5.197 12.917 1.00 94.56 199 SER A C 1
ATOM 1625 O O . SER A 1 199 ? 1.706 5.729 13.564 1.00 94.56 199 SER A O 1
ATOM 1627 N N . PHE A 1 200 ? -0.056 4.347 13.485 1.00 95.38 200 PHE A N 1
ATOM 1628 C CA . PHE A 1 200 ? 0.018 3.941 14.888 1.00 95.38 200 PHE A CA 1
ATOM 1629 C C . PHE A 1 200 ? 1.353 3.268 15.243 1.00 95.38 200 PHE A C 1
ATOM 1631 O O . PHE A 1 200 ? 1.972 3.624 16.252 1.00 95.38 200 PHE A O 1
ATOM 1638 N N . GLN A 1 201 ? 1.825 2.328 14.418 1.00 96.56 201 GLN A N 1
ATOM 1639 C CA . GLN A 1 201 ? 3.108 1.655 14.638 1.00 96.56 201 GLN A CA 1
ATOM 1640 C C . GLN A 1 201 ? 4.290 2.629 14.529 1.00 96.56 201 GLN A C 1
ATOM 1642 O O . GLN A 1 201 ? 5.218 2.566 15.340 1.00 96.56 201 GLN A O 1
ATOM 1647 N N . GLU A 1 202 ? 4.244 3.584 13.597 1.00 96.75 202 GLU A N 1
ATOM 1648 C CA . GLU A 1 202 ? 5.253 4.644 13.474 1.00 96.75 202 GLU A CA 1
ATOM 1649 C C . GLU A 1 202 ? 5.293 5.557 14.710 1.00 96.75 202 GLU A C 1
ATOM 1651 O O . GLU A 1 202 ? 6.376 5.864 15.225 1.00 96.75 202 GLU A O 1
ATOM 1656 N N . ASP A 1 203 ? 4.135 5.945 15.247 1.00 94.88 203 ASP A N 1
ATOM 1657 C CA . ASP A 1 203 ? 4.056 6.748 16.470 1.00 94.88 203 ASP A CA 1
ATOM 1658 C C . ASP A 1 203 ? 4.521 5.970 17.707 1.00 94.88 203 ASP A C 1
ATOM 1660 O O . ASP A 1 203 ? 5.277 6.500 18.531 1.00 94.88 203 ASP A O 1
ATOM 1664 N N . ARG A 1 204 ? 4.155 4.690 17.828 1.00 94.75 204 ARG A N 1
ATOM 1665 C CA . ARG A 1 204 ? 4.638 3.804 18.899 1.00 94.75 204 ARG A CA 1
ATOM 1666 C C . ARG A 1 204 ? 6.159 3.618 18.833 1.00 94.75 204 ARG A C 1
ATOM 1668 O O . ARG A 1 204 ? 6.847 3.699 19.861 1.00 94.75 204 ARG A O 1
ATOM 1675 N N . ALA A 1 205 ? 6.710 3.426 17.636 1.00 95.44 205 ALA A N 1
ATOM 1676 C CA . ALA A 1 205 ? 8.151 3.355 17.421 1.00 95.44 205 ALA A CA 1
ATOM 1677 C C . ALA A 1 205 ? 8.834 4.673 17.805 1.00 95.44 205 ALA A C 1
ATOM 1679 O O . ALA A 1 205 ? 9.844 4.659 18.512 1.00 95.44 205 ALA A O 1
ATOM 1680 N N . TRP A 1 206 ? 8.253 5.819 17.439 1.00 94.38 206 TRP A N 1
ATOM 1681 C CA . TRP A 1 206 ? 8.784 7.128 17.815 1.00 94.38 206 TRP A CA 1
ATOM 1682 C C . TRP A 1 206 ? 8.825 7.341 19.331 1.00 94.38 206 TRP A C 1
ATOM 1684 O O . TRP A 1 206 ? 9.830 7.821 19.861 1.00 94.38 206 TRP A O 1
ATOM 1694 N N . ARG A 1 207 ? 7.779 6.935 20.060 1.00 92.88 207 ARG A N 1
ATOM 1695 C CA . ARG A 1 207 ? 7.781 6.960 21.536 1.00 92.88 207 ARG A CA 1
ATOM 1696 C C . ARG A 1 207 ? 8.917 6.119 22.110 1.00 92.88 207 ARG A C 1
ATOM 1698 O O . ARG A 1 207 ? 9.610 6.573 23.017 1.00 92.88 207 ARG A O 1
ATOM 1705 N N . THR A 1 208 ? 9.138 4.930 21.555 1.00 93.69 208 THR A N 1
ATOM 1706 C CA . THR A 1 208 ? 10.235 4.038 21.964 1.00 93.69 208 THR A CA 1
ATOM 1707 C C . THR A 1 208 ? 11.609 4.658 21.700 1.00 93.69 208 THR A C 1
ATOM 1709 O O . THR A 1 208 ? 12.495 4.597 22.550 1.00 93.69 208 THR A O 1
ATOM 1712 N N . VAL A 1 209 ? 11.796 5.306 20.548 1.00 92.75 209 VAL A N 1
ATOM 1713 C CA . VAL A 1 209 ? 13.040 6.025 20.229 1.00 92.75 209 VAL A CA 1
ATOM 1714 C C . VAL A 1 209 ? 13.288 7.147 21.237 1.00 92.75 209 VAL A C 1
ATOM 1716 O O . VAL A 1 209 ? 14.400 7.266 21.753 1.00 92.75 209 VAL A O 1
ATOM 1719 N N . ARG A 1 210 ? 12.256 7.936 21.557 1.00 91.50 210 ARG A N 1
ATOM 1720 C CA . ARG A 1 210 ? 12.344 9.049 22.515 1.00 91.50 210 ARG A CA 1
ATOM 1721 C C . ARG A 1 210 ? 12.623 8.590 23.941 1.00 91.50 210 ARG A C 1
ATOM 1723 O O . ARG A 1 210 ? 13.408 9.231 24.630 1.00 91.50 210 ARG A O 1
ATOM 1730 N N . SER A 1 211 ? 12.018 7.492 24.391 1.00 88.81 211 SER A N 1
ATOM 1731 C CA . SER A 1 211 ? 12.268 6.975 25.742 1.00 88.81 211 SER A CA 1
ATOM 1732 C C . SER A 1 211 ? 13.701 6.464 25.911 1.00 88.81 211 SER A C 1
ATOM 1734 O O . SER A 1 211 ? 14.275 6.597 26.989 1.00 88.81 211 SER A O 1
ATOM 1736 N N . ARG A 1 212 ? 14.305 5.934 24.840 1.00 89.75 212 ARG A N 1
ATOM 1737 C CA . ARG A 1 212 ? 15.706 5.484 24.819 1.00 89.75 212 ARG A CA 1
ATOM 1738 C C . ARG A 1 212 ? 16.714 6.617 24.614 1.00 89.75 212 ARG A C 1
ATOM 1740 O O . ARG A 1 212 ? 17.865 6.462 25.003 1.00 89.75 212 ARG A O 1
ATOM 1747 N N . ASN A 1 213 ? 16.296 7.734 24.018 1.00 86.81 213 ASN A N 1
ATOM 1748 C CA . ASN A 1 213 ? 17.153 8.874 23.689 1.00 86.81 213 ASN A CA 1
ATOM 1749 C C . ASN A 1 213 ? 16.513 10.183 24.192 1.00 86.81 213 ASN A C 1
ATOM 1751 O O . ASN A 1 213 ? 15.955 10.940 23.393 1.00 86.81 213 ASN A O 1
ATOM 1755 N N . PRO A 1 214 ? 16.571 10.463 25.507 1.00 82.19 214 PRO A N 1
ATOM 1756 C CA . PRO A 1 214 ? 15.888 11.610 26.108 1.00 82.19 214 PRO A CA 1
ATOM 1757 C C . PRO A 1 214 ? 16.429 12.972 25.642 1.00 82.19 214 PRO A C 1
ATOM 1759 O O . PRO A 1 214 ? 15.712 13.964 25.732 1.00 82.19 214 PRO A O 1
ATOM 1762 N N . ASP A 1 215 ? 17.653 13.018 25.106 1.00 83.56 215 ASP A N 1
ATOM 1763 C CA . ASP A 1 215 ? 18.283 14.238 24.578 1.00 83.56 215 ASP A CA 1
ATOM 1764 C C . ASP A 1 215 ? 17.706 14.683 23.221 1.00 83.56 215 ASP A C 1
ATOM 1766 O O . ASP A 1 215 ? 17.992 15.781 22.740 1.00 83.56 215 ASP A O 1
ATOM 1770 N N . ILE A 1 216 ? 16.898 13.833 22.579 1.00 84.00 216 ILE A N 1
ATOM 1771 C CA . ILE A 1 216 ? 16.230 14.156 21.321 1.00 84.00 216 ILE A CA 1
ATOM 1772 C C . ILE A 1 216 ? 15.041 15.080 21.606 1.00 84.00 216 ILE A C 1
ATOM 1774 O O . ILE A 1 216 ? 13.989 14.642 22.081 1.00 84.00 216 ILE A O 1
ATOM 1778 N N . ASP A 1 217 ? 15.181 16.357 21.252 1.00 82.44 217 ASP A N 1
ATOM 1779 C CA . ASP A 1 217 ? 14.083 17.320 21.319 1.00 82.44 217 ASP A CA 1
ATOM 1780 C C . ASP A 1 217 ? 13.106 17.133 20.135 1.00 82.44 217 ASP A C 1
ATOM 1782 O O . ASP A 1 217 ? 13.462 17.380 18.979 1.00 82.44 217 ASP A O 1
ATOM 1786 N N . PRO A 1 218 ? 11.845 16.732 20.385 1.00 76.06 218 PRO A N 1
ATOM 1787 C CA . PRO A 1 218 ? 10.870 16.476 19.330 1.00 76.06 218 PRO A CA 1
ATOM 1788 C C . PRO A 1 218 ? 10.507 17.714 18.499 1.00 76.06 218 PRO A C 1
ATOM 1790 O O . PRO A 1 218 ? 9.976 17.545 17.403 1.00 76.06 218 PRO A O 1
ATOM 1793 N N . GLN A 1 219 ? 10.753 18.933 18.994 1.00 77.50 219 GLN A N 1
ATOM 1794 C CA . GLN A 1 219 ? 10.418 20.166 18.272 1.00 77.50 219 GLN A CA 1
ATOM 1795 C C . GLN A 1 219 ? 11.482 20.575 17.248 1.00 77.50 219 GLN A C 1
ATOM 1797 O O . GLN A 1 219 ? 11.176 21.322 16.320 1.00 77.50 219 GLN A O 1
ATOM 1802 N N . THR A 1 220 ? 12.717 20.093 17.396 1.00 79.31 220 THR A N 1
ATOM 1803 C CA . THR A 1 220 ? 13.863 20.519 16.575 1.00 79.31 220 THR A CA 1
ATOM 1804 C C . THR A 1 220 ? 14.412 19.420 15.668 1.00 79.31 220 THR A C 1
ATOM 1806 O O . THR A 1 220 ? 15.201 19.701 14.762 1.00 79.31 220 THR A O 1
ATOM 1809 N N . VAL A 1 221 ? 13.976 18.170 15.848 1.00 86.25 221 VAL A N 1
ATOM 1810 C CA . VAL A 1 221 ? 14.374 17.053 14.983 1.00 86.25 221 VAL A CA 1
ATOM 1811 C C . VAL A 1 221 ? 13.833 17.241 13.570 1.00 86.25 221 VAL A C 1
ATOM 1813 O O . VAL A 1 221 ? 12.630 17.366 13.347 1.00 86.25 221 VAL A O 1
ATOM 1816 N N . GLN A 1 222 ? 14.738 17.187 12.593 1.00 89.38 222 GLN A N 1
ATOM 1817 C CA . GLN A 1 222 ? 14.366 17.242 11.184 1.00 89.38 222 GLN A CA 1
ATOM 1818 C C . GLN A 1 222 ? 13.459 16.055 10.799 1.00 89.38 222 GLN A C 1
ATOM 1820 O O . GLN A 1 222 ? 13.749 14.921 11.197 1.00 89.38 222 GLN A O 1
ATOM 1825 N N . PRO A 1 223 ? 12.419 16.263 9.965 1.00 87.69 223 PRO A N 1
ATOM 1826 C CA . PRO A 1 223 ? 11.481 15.204 9.581 1.00 87.69 223 PRO A CA 1
ATOM 1827 C C . PRO A 1 223 ? 12.146 13.962 8.977 1.00 87.69 223 PRO A C 1
ATOM 1829 O O . PRO A 1 223 ? 11.790 12.841 9.331 1.00 87.69 223 PRO A O 1
ATOM 1832 N N . ALA A 1 224 ? 13.160 14.146 8.123 1.00 88.00 224 ALA A N 1
ATOM 1833 C CA . ALA A 1 224 ? 13.901 13.039 7.517 1.00 88.00 224 ALA A CA 1
ATOM 1834 C C . ALA A 1 224 ? 14.646 12.196 8.567 1.00 88.00 224 ALA A C 1
ATOM 1836 O O . ALA A 1 224 ? 14.615 10.967 8.518 1.00 88.00 224 ALA A O 1
ATOM 1837 N N . THR A 1 225 ? 15.257 12.850 9.559 1.00 89.31 225 THR A N 1
ATOM 1838 C CA . THR A 1 225 ? 15.921 12.176 10.681 1.00 89.31 225 THR A CA 1
ATOM 1839 C C . THR A 1 225 ? 14.913 11.418 11.537 1.00 89.31 225 THR A C 1
ATOM 1841 O O . THR A 1 225 ? 15.156 10.260 11.872 1.00 89.31 225 THR A O 1
ATOM 1844 N N . ARG A 1 226 ? 13.756 12.024 11.843 1.00 91.00 226 ARG A N 1
ATOM 1845 C CA . ARG A 1 226 ? 12.669 11.348 12.567 1.00 91.00 226 ARG A CA 1
ATOM 1846 C C . ARG A 1 226 ? 12.210 10.093 11.822 1.00 91.00 226 ARG A C 1
ATOM 1848 O O . ARG A 1 226 ? 12.180 9.025 12.424 1.00 91.00 226 ARG A O 1
ATOM 1855 N N . ARG A 1 227 ? 11.908 10.208 10.522 1.00 92.81 227 ARG A N 1
ATOM 1856 C CA . ARG A 1 227 ? 11.485 9.077 9.678 1.00 92.81 227 ARG A CA 1
ATOM 1857 C C . ARG A 1 227 ? 12.529 7.965 9.694 1.00 92.81 227 ARG A C 1
ATOM 1859 O O . ARG A 1 227 ? 12.184 6.819 9.942 1.00 92.81 227 ARG A O 1
ATOM 1866 N N . ARG A 1 228 ? 13.809 8.299 9.513 1.00 93.75 228 ARG A N 1
ATOM 1867 C CA . ARG A 1 228 ? 14.897 7.316 9.559 1.00 93.75 228 ARG A CA 1
ATOM 1868 C C . ARG A 1 228 ? 14.950 6.565 10.894 1.00 93.75 228 ARG A C 1
ATOM 1870 O O . ARG A 1 228 ? 15.005 5.343 10.875 1.00 93.75 228 ARG A O 1
ATOM 1877 N N . LEU A 1 229 ? 14.906 7.268 12.027 1.00 93.81 229 LEU A N 1
ATOM 1878 C CA . LEU A 1 229 ? 14.954 6.637 13.354 1.00 93.81 229 LEU A CA 1
ATOM 1879 C C . LEU A 1 229 ? 13.752 5.714 13.605 1.00 93.81 229 LEU A C 1
ATOM 1881 O O . LEU A 1 229 ? 13.905 4.643 14.186 1.00 93.81 229 LEU A O 1
ATOM 1885 N N . ILE A 1 230 ? 12.563 6.117 13.150 1.00 95.56 230 ILE A N 1
ATOM 1886 C CA . ILE A 1 230 ? 11.350 5.293 13.222 1.00 95.56 230 ILE A CA 1
ATOM 1887 C C . ILE A 1 230 ? 11.525 4.014 12.396 1.00 95.56 230 ILE A C 1
ATOM 1889 O O . ILE A 1 230 ? 11.303 2.920 12.908 1.00 95.56 230 ILE A O 1
ATOM 1893 N N . LEU A 1 231 ? 11.970 4.131 11.143 1.00 96.12 231 LEU A N 1
ATOM 1894 C CA . LEU A 1 231 ? 12.149 2.976 10.259 1.00 96.12 231 LEU A CA 1
ATOM 1895 C C . LEU A 1 231 ? 13.280 2.053 10.730 1.00 96.12 231 LEU A C 1
ATOM 1897 O O . LEU A 1 231 ? 13.148 0.840 10.626 1.00 96.12 231 LEU A O 1
ATOM 1901 N N . GLU A 1 232 ? 14.355 2.592 11.314 1.00 94.69 232 GLU A N 1
ATOM 1902 C CA . GLU A 1 232 ? 15.398 1.789 11.970 1.00 94.69 232 GLU A CA 1
ATOM 1903 C C . GLU A 1 232 ? 14.828 0.971 13.140 1.00 94.69 232 GLU A C 1
ATOM 1905 O O . GLU A 1 232 ? 15.176 -0.199 13.292 1.00 94.69 232 GLU A O 1
ATOM 1910 N N . GLN A 1 233 ? 13.920 1.552 13.931 1.00 95.75 233 GLN A N 1
ATOM 1911 C CA . GLN A 1 233 ? 13.244 0.862 15.034 1.00 95.75 233 GLN A CA 1
ATOM 1912 C C . GLN A 1 233 ? 12.245 -0.207 14.549 1.00 95.75 233 GLN A C 1
ATOM 1914 O O . GLN A 1 233 ? 12.038 -1.202 15.246 1.00 95.75 233 GLN A O 1
ATOM 1919 N N . LEU A 1 234 ? 11.635 -0.013 13.376 1.00 96.19 234 LEU A N 1
ATOM 1920 C CA . LEU A 1 234 ? 10.650 -0.919 12.765 1.00 96.19 234 LEU A CA 1
ATOM 1921 C C . LEU A 1 234 ? 11.264 -1.959 11.815 1.00 96.19 234 LEU A C 1
ATOM 1923 O O . LEU A 1 234 ? 10.559 -2.831 11.309 1.00 96.19 234 LEU A O 1
ATOM 1927 N N . ARG A 1 235 ? 12.572 -1.888 11.561 1.00 95.31 235 ARG A N 1
ATOM 1928 C CA . ARG A 1 235 ? 13.254 -2.772 10.616 1.00 95.31 235 ARG A CA 1
ATOM 1929 C C . ARG A 1 235 ? 13.139 -4.240 11.030 1.00 95.31 235 ARG A C 1
ATOM 1931 O O . ARG A 1 235 ? 13.458 -4.596 12.162 1.00 95.31 235 ARG A O 1
ATOM 1938 N N . GLY A 1 236 ? 12.736 -5.088 10.085 1.00 89.81 236 GLY A N 1
ATOM 1939 C CA . GLY A 1 236 ? 12.548 -6.525 10.291 1.00 89.81 236 GLY A CA 1
ATOM 1940 C C . GLY A 1 236 ? 11.340 -6.896 11.154 1.00 89.81 236 GLY A C 1
ATOM 1941 O O . GLY A 1 236 ? 11.279 -8.022 11.634 1.00 89.81 236 GLY A O 1
ATOM 1942 N N . GLN A 1 237 ? 10.404 -5.971 11.393 1.00 92.88 237 GLN A N 1
ATOM 1943 C CA . GLN A 1 237 ? 9.147 -6.289 12.068 1.00 92.88 237 GLN A CA 1
ATOM 1944 C C . GLN A 1 237 ? 8.092 -6.745 11.053 1.00 92.88 237 GLN A C 1
ATOM 1946 O O . GLN A 1 237 ? 7.512 -5.918 10.347 1.00 92.88 237 GLN A O 1
ATOM 1951 N N . ASP A 1 238 ? 7.802 -8.048 11.034 1.00 90.38 238 ASP A N 1
ATOM 1952 C CA . ASP A 1 238 ? 6.879 -8.666 10.069 1.00 90.38 238 ASP A CA 1
ATOM 1953 C C . ASP A 1 238 ? 5.494 -8.003 10.067 1.00 90.38 238 ASP A C 1
ATOM 1955 O O . ASP A 1 238 ? 4.982 -7.653 9.011 1.00 90.38 238 ASP A O 1
ATOM 1959 N N . ARG A 1 239 ? 4.924 -7.709 11.248 1.00 91.06 239 ARG A N 1
ATOM 1960 C CA . ARG A 1 239 ? 3.605 -7.051 11.355 1.00 91.06 239 ARG A CA 1
ATOM 1961 C C . ARG A 1 239 ? 3.557 -5.682 10.675 1.00 91.06 239 ARG A C 1
ATOM 1963 O O . ARG A 1 239 ? 2.518 -5.311 10.140 1.00 91.06 239 ARG A O 1
ATOM 1970 N N . TYR A 1 240 ? 4.646 -4.918 10.737 1.00 95.31 240 TYR A N 1
ATOM 1971 C CA . TYR A 1 240 ? 4.712 -3.599 10.113 1.00 95.31 240 TYR A CA 1
ATOM 1972 C C . TYR A 1 240 ? 4.883 -3.714 8.595 1.00 95.31 240 TYR A C 1
ATOM 1974 O O . TYR A 1 240 ? 4.233 -2.991 7.841 1.00 95.31 240 TYR A O 1
ATOM 1982 N N . GLU A 1 241 ? 5.716 -4.655 8.142 1.00 94.75 241 GLU A N 1
ATOM 1983 C CA . GLU A 1 241 ? 5.868 -4.955 6.717 1.00 94.75 241 GLU A CA 1
ATOM 1984 C C . GLU A 1 241 ? 4.546 -5.446 6.104 1.00 94.75 241 GLU A C 1
ATOM 1986 O O . GLU A 1 241 ? 4.127 -4.940 5.064 1.00 94.75 241 GLU A O 1
ATOM 1991 N N . ASP A 1 242 ? 3.845 -6.361 6.773 1.00 93.44 242 ASP A N 1
ATOM 1992 C CA . ASP A 1 242 ? 2.545 -6.861 6.326 1.00 93.44 242 ASP A CA 1
ATOM 1993 C C . ASP A 1 242 ? 1.482 -5.758 6.323 1.00 93.44 242 ASP A C 1
ATOM 1995 O O . ASP A 1 242 ? 0.744 -5.631 5.348 1.00 93.44 242 ASP A O 1
ATOM 1999 N N . ALA A 1 243 ? 1.456 -4.886 7.336 1.00 95.88 243 ALA A N 1
ATOM 2000 C CA . ALA A 1 243 ? 0.553 -3.736 7.355 1.00 95.88 243 ALA A CA 1
ATOM 2001 C C . ALA A 1 243 ? 0.752 -2.809 6.146 1.00 95.88 243 ALA A C 1
ATOM 2003 O O . ALA A 1 243 ? -0.220 -2.393 5.516 1.00 95.88 243 ALA A O 1
ATOM 2004 N N . LEU A 1 244 ? 2.006 -2.525 5.778 1.00 96.81 244 LEU A N 1
ATOM 2005 C CA . LEU A 1 244 ? 2.324 -1.738 4.585 1.00 96.81 244 LEU A CA 1
ATOM 2006 C C . LEU A 1 244 ? 1.859 -2.437 3.296 1.00 96.81 244 LEU A C 1
ATOM 2008 O O . LEU A 1 244 ? 1.352 -1.767 2.397 1.00 96.81 244 LEU A O 1
ATOM 2012 N N . ARG A 1 245 ? 1.990 -3.768 3.199 1.00 94.69 245 ARG A N 1
ATOM 2013 C CA . ARG A 1 245 ? 1.515 -4.548 2.038 1.00 94.69 245 ARG A CA 1
ATOM 2014 C C . ARG A 1 245 ? -0.007 -4.542 1.918 1.00 94.69 245 ARG A C 1
ATOM 2016 O O . ARG A 1 245 ? -0.520 -4.317 0.822 1.00 94.69 245 ARG A O 1
ATOM 2023 N N . HIS A 1 246 ? -0.718 -4.767 3.025 1.00 94.38 246 HIS A N 1
ATOM 2024 C CA . HIS A 1 246 ? -2.179 -4.676 3.057 1.00 94.38 246 HIS A CA 1
ATOM 2025 C C . HIS A 1 246 ? -2.633 -3.269 2.670 1.00 94.38 246 HIS A C 1
ATOM 2027 O O . HIS A 1 246 ? -3.526 -3.127 1.839 1.00 94.38 246 HIS A O 1
ATOM 2033 N N . TYR A 1 247 ? -1.969 -2.233 3.188 1.00 94.81 247 TYR A N 1
ATOM 2034 C CA . TYR A 1 247 ? -2.318 -0.857 2.858 1.00 94.81 247 TYR A CA 1
ATOM 2035 C C . TYR A 1 247 ? -2.066 -0.505 1.384 1.00 94.81 247 TYR A C 1
ATOM 2037 O O . TYR A 1 247 ? -2.895 0.155 0.760 1.00 94.81 247 TYR A O 1
ATOM 2045 N N . ALA A 1 248 ? -0.963 -0.985 0.795 1.00 92.31 248 ALA A N 1
ATOM 2046 C CA . ALA A 1 248 ? -0.689 -0.820 -0.635 1.00 92.31 248 ALA A CA 1
ATOM 2047 C C . ALA A 1 248 ? -1.772 -1.468 -1.522 1.00 92.31 248 ALA A C 1
ATOM 2049 O O . ALA A 1 248 ? -2.038 -0.973 -2.622 1.00 92.31 248 ALA A O 1
ATOM 2050 N N . ALA A 1 249 ? -2.405 -2.537 -1.022 1.00 87.44 249 ALA A N 1
ATOM 2051 C CA . ALA A 1 249 ? -3.485 -3.280 -1.666 1.00 87.44 249 ALA A CA 1
ATOM 2052 C C . ALA A 1 249 ? -3.097 -3.852 -3.047 1.00 87.44 249 ALA A C 1
ATOM 2054 O O . ALA A 1 249 ? -3.818 -3.746 -4.036 1.00 87.44 249 ALA A O 1
ATOM 2055 N N . GLY A 1 250 ? -1.926 -4.495 -3.102 1.00 83.88 250 GLY A N 1
ATOM 2056 C CA . GLY A 1 250 ? -1.433 -5.225 -4.274 1.00 83.88 250 GLY A CA 1
ATOM 2057 C C . GLY A 1 250 ? -0.409 -4.467 -5.125 1.00 83.88 250 GLY A C 1
ATOM 2058 O O . GLY A 1 250 ? -0.069 -3.309 -4.875 1.00 83.88 250 GLY A O 1
ATOM 2059 N N . SER A 1 251 ? 0.124 -5.155 -6.141 1.00 84.69 251 SER A N 1
ATOM 2060 C CA . SER A 1 251 ? 1.136 -4.574 -7.028 1.00 84.69 251 SER A CA 1
ATOM 2061 C C . SER A 1 251 ? 0.538 -3.480 -7.922 1.00 84.69 251 SER A C 1
ATOM 2063 O O . SER A 1 251 ? -0.595 -3.618 -8.395 1.00 84.69 251 SER A O 1
ATOM 2065 N N . PRO A 1 252 ? 1.290 -2.415 -8.229 1.00 85.31 252 PRO A N 1
ATOM 2066 C CA . PRO A 1 252 ? 0.854 -1.405 -9.175 1.00 85.31 252 PRO A CA 1
ATOM 2067 C C . PRO A 1 252 ? 0.685 -1.963 -10.591 1.00 85.31 252 PRO A C 1
ATOM 2069 O O . PRO A 1 252 ? 1.348 -2.944 -10.948 1.00 85.31 252 PRO A O 1
ATOM 2072 N N . PRO A 1 253 ? -0.192 -1.353 -11.405 1.00 80.75 253 PRO A N 1
ATOM 2073 C CA . PRO A 1 253 ? -0.396 -1.773 -12.784 1.00 80.75 253 PRO A CA 1
ATOM 2074 C C . PRO A 1 253 ? 0.882 -1.618 -13.617 1.00 80.75 253 PRO A C 1
ATOM 2076 O O . PRO A 1 253 ? 1.736 -0.770 -13.341 1.00 80.75 253 PRO A O 1
ATOM 2079 N N . THR A 1 254 ? 1.003 -2.430 -14.666 1.00 78.94 254 THR A N 1
ATOM 2080 C CA . THR A 1 254 ? 2.068 -2.265 -15.666 1.00 78.94 254 THR A CA 1
ATOM 2081 C C . THR A 1 254 ? 1.806 -1.016 -16.513 1.00 78.94 254 THR A C 1
ATOM 2083 O O . THR A 1 254 ? 0.668 -0.552 -16.612 1.00 78.94 254 THR A O 1
ATOM 2086 N N . GLN A 1 255 ? 2.836 -0.468 -17.170 1.00 66.06 255 GLN A N 1
ATOM 2087 C CA . GLN A 1 255 ? 2.721 0.777 -17.954 1.00 66.06 255 GLN A CA 1
ATOM 2088 C C . GLN A 1 255 ? 1.599 0.751 -19.025 1.00 66.06 255 GLN A C 1
ATOM 2090 O O . GLN A 1 255 ? 1.108 1.809 -19.433 1.00 66.06 255 GLN A O 1
ATOM 2095 N N . GLY A 1 256 ? 1.188 -0.440 -19.479 1.00 56.66 256 GLY A N 1
ATOM 2096 C CA . GLY A 1 256 ? 0.181 -0.644 -20.524 1.00 56.66 256 GLY A CA 1
ATOM 2097 C C . GLY A 1 256 ? -1.224 -1.017 -20.044 1.00 56.66 256 GLY A C 1
ATOM 2098 O O . GLY A 1 256 ? -2.142 -0.942 -20.854 1.00 56.66 256 GLY A O 1
ATOM 2099 N N . ASP A 1 257 ? -1.406 -1.384 -18.773 1.00 65.81 257 ASP A N 1
ATOM 2100 C CA . ASP A 1 257 ? -2.650 -1.992 -18.287 1.00 65.81 257 ASP A CA 1
ATOM 2101 C C . ASP A 1 257 ? -3.197 -1.285 -17.041 1.00 65.81 257 ASP A C 1
ATOM 2103 O O . ASP A 1 257 ? -3.037 -1.724 -15.904 1.00 65.81 257 ASP A O 1
ATOM 2107 N N . LEU A 1 258 ? -3.810 -0.124 -17.273 1.00 64.62 258 LEU A N 1
ATOM 2108 C CA . LEU A 1 258 ? -4.462 0.670 -16.232 1.00 64.62 258 LEU A CA 1
ATOM 2109 C C . LEU A 1 258 ? -5.950 0.346 -16.079 1.00 64.62 258 LEU A C 1
ATOM 2111 O O . LEU A 1 258 ? -6.601 0.988 -15.253 1.00 64.62 258 LEU A O 1
ATOM 2115 N N . SER A 1 259 ? -6.492 -0.621 -16.837 1.00 61.25 259 SER A N 1
ATOM 2116 C CA . SER A 1 259 ? -7.875 -1.075 -16.615 1.00 61.25 259 SER A CA 1
ATOM 2117 C C . SER A 1 259 ? -8.039 -1.562 -15.183 1.00 61.25 259 SER A C 1
ATOM 2119 O O . SER A 1 259 ? -9.037 -1.280 -14.550 1.00 61.25 259 SER A O 1
ATOM 2121 N N . VAL A 1 260 ? -6.972 -2.105 -14.608 1.00 64.56 260 VAL A N 1
ATOM 2122 C CA . VAL A 1 260 ? -6.897 -2.528 -13.214 1.00 64.56 260 VAL A CA 1
ATOM 2123 C C . VAL A 1 260 ? -7.246 -1.423 -12.201 1.00 64.56 260 VAL A C 1
ATOM 2125 O O . VAL A 1 260 ? -7.771 -1.724 -11.135 1.00 64.56 260 VAL A O 1
ATOM 2128 N N . CYS A 1 261 ? -6.986 -0.145 -12.509 1.00 68.38 261 CYS A N 1
ATOM 2129 C CA . CYS A 1 261 ? -7.428 0.980 -11.668 1.00 68.38 261 CYS A CA 1
ATOM 2130 C C . CYS A 1 261 ? -8.892 1.391 -11.912 1.00 68.38 261 CYS A C 1
ATOM 2132 O O . CYS A 1 261 ? -9.433 2.194 -11.157 1.00 68.38 261 CYS A O 1
ATOM 2134 N N . ARG A 1 262 ? -9.505 0.882 -12.982 1.00 60.69 262 ARG A N 1
ATOM 2135 C CA . ARG A 1 262 ? -10.911 1.059 -13.369 1.00 60.69 262 ARG A CA 1
ATOM 2136 C C . ARG A 1 262 ? -11.779 -0.135 -12.948 1.00 60.69 262 ARG A C 1
ATOM 2138 O O . ARG A 1 262 ? -12.988 0.025 -12.849 1.00 60.69 262 ARG A O 1
ATOM 2145 N N . ASP A 1 263 ? -11.170 -1.280 -12.635 1.00 59.34 263 ASP A N 1
ATOM 2146 C CA . ASP A 1 263 ? -11.848 -2.556 -12.370 1.00 59.34 263 ASP A CA 1
ATOM 2147 C C . ASP A 1 263 ? -12.493 -2.671 -10.967 1.00 59.34 263 ASP A C 1
ATOM 2149 O O . ASP A 1 263 ? -12.734 -3.770 -10.473 1.00 59.34 263 ASP A O 1
ATOM 2153 N N . GLY A 1 264 ? -12.734 -1.552 -10.275 1.00 57.53 264 GLY A N 1
ATOM 2154 C CA . GLY A 1 264 ? -13.375 -1.517 -8.949 1.00 57.53 264 GLY A CA 1
ATOM 2155 C C . GLY A 1 264 ? -12.540 -2.073 -7.783 1.00 57.53 264 GLY A C 1
ATOM 2156 O O . GLY A 1 264 ? -12.931 -1.928 -6.630 1.00 57.53 264 GLY A O 1
ATOM 2157 N N . VAL A 1 265 ? -11.367 -2.658 -8.042 1.00 70.94 265 VAL A N 1
ATOM 2158 C CA . VAL A 1 265 ? -10.447 -3.145 -7.002 1.00 70.94 265 VAL A CA 1
ATOM 2159 C C . VAL A 1 265 ? -9.665 -1.978 -6.403 1.00 70.94 265 VAL A C 1
ATOM 2161 O O . VAL A 1 265 ? -8.920 -1.289 -7.106 1.00 70.94 265 VAL A O 1
ATOM 2164 N N . PHE A 1 266 ? -9.773 -1.780 -5.086 1.00 75.88 266 PHE A N 1
ATOM 2165 C CA . PHE A 1 266 ? -8.985 -0.757 -4.403 1.00 75.88 266 PHE A CA 1
ATOM 2166 C C . PHE A 1 266 ? -7.492 -1.085 -4.486 1.00 75.88 266 PHE A C 1
ATOM 2168 O O . PHE A 1 266 ? -7.040 -2.133 -4.027 1.00 75.88 266 PHE A O 1
ATOM 2175 N N . ARG A 1 267 ? -6.706 -0.144 -5.011 1.00 83.88 267 ARG A N 1
ATOM 2176 C CA . ARG A 1 267 ? -5.243 -0.150 -4.909 1.00 83.88 267 ARG A CA 1
ATOM 2177 C C . ARG A 1 267 ? -4.775 1.231 -4.514 1.00 83.88 267 ARG A C 1
ATOM 2179 O O . ARG A 1 267 ? -5.188 2.213 -5.137 1.00 83.88 267 ARG A O 1
ATOM 2186 N N . LEU A 1 268 ? -3.853 1.322 -3.557 1.00 86.62 268 LEU A N 1
ATOM 2187 C CA . LEU A 1 268 ? -3.394 2.628 -3.083 1.00 86.62 268 LEU A CA 1
ATOM 2188 C C . LEU A 1 268 ? -2.764 3.442 -4.216 1.00 86.62 268 LEU A C 1
ATOM 2190 O O . LEU A 1 268 ? -2.986 4.644 -4.292 1.00 86.62 268 LEU A O 1
ATOM 2194 N N . VAL A 1 269 ? -2.070 2.799 -5.162 1.00 86.44 269 VAL A N 1
ATOM 2195 C CA . VAL A 1 269 ? -1.483 3.500 -6.320 1.00 86.44 269 VAL A CA 1
ATOM 2196 C C . VAL A 1 269 ? -2.532 4.152 -7.216 1.00 86.44 269 VAL A C 1
ATOM 2198 O O . VAL A 1 269 ? -2.259 5.178 -7.836 1.00 86.44 269 VAL A O 1
ATOM 2201 N N . CYS A 1 270 ? -3.728 3.569 -7.285 1.00 79.31 270 CYS A N 1
ATOM 2202 C CA . CYS A 1 270 ? -4.815 4.086 -8.097 1.00 79.31 270 CYS A CA 1
ATOM 2203 C C . CYS A 1 270 ? -5.511 5.263 -7.413 1.00 79.31 270 CYS A C 1
ATOM 2205 O O . CYS A 1 270 ? -6.128 6.041 -8.122 1.00 79.31 270 CYS A O 1
ATOM 2207 N N . VAL A 1 271 ? -5.396 5.413 -6.086 1.00 77.62 271 VAL A N 1
ATOM 2208 C CA . VAL A 1 271 ? -6.072 6.456 -5.290 1.00 77.62 271 VAL A CA 1
ATOM 2209 C C . VAL A 1 271 ? -5.103 7.560 -4.857 1.00 77.62 271 VAL A C 1
ATOM 2211 O O . VAL A 1 271 ? -5.329 8.740 -5.111 1.00 77.62 271 VAL A O 1
ATOM 2214 N N . ALA A 1 272 ? -3.982 7.170 -4.254 1.00 81.81 272 ALA A N 1
ATOM 2215 C CA . ALA A 1 272 ? -2.943 8.031 -3.705 1.00 81.81 272 ALA A CA 1
ATOM 2216 C C . ALA A 1 272 ? -1.538 7.563 -4.156 1.00 81.81 272 ALA A C 1
ATOM 2218 O O . ALA A 1 272 ? -0.755 7.025 -3.366 1.00 81.81 272 ALA A O 1
ATOM 2219 N N . PRO A 1 273 ? -1.158 7.780 -5.430 1.00 85.19 273 PRO A N 1
ATOM 2220 C CA . PRO A 1 273 ? 0.127 7.312 -5.953 1.00 85.19 273 PRO A CA 1
ATOM 2221 C C . PRO A 1 273 ? 1.353 7.963 -5.286 1.00 85.19 273 PRO A C 1
ATOM 2223 O O . PRO A 1 273 ? 2.404 7.335 -5.221 1.00 85.19 273 PRO A O 1
ATOM 2226 N N . LEU A 1 274 ? 1.242 9.194 -4.762 1.00 86.88 274 LEU A N 1
ATOM 2227 C CA . LEU A 1 274 ? 2.318 9.807 -3.962 1.00 86.88 274 LEU A CA 1
ATOM 2228 C C . LEU A 1 274 ? 2.489 9.099 -2.614 1.00 86.88 274 LEU A C 1
ATOM 2230 O O . LEU A 1 274 ? 3.607 8.783 -2.224 1.00 86.88 274 LEU A O 1
ATOM 2234 N N . GLU A 1 275 ? 1.384 8.791 -1.938 1.00 89.25 275 GLU A N 1
ATOM 2235 C CA . GLU A 1 275 ? 1.415 8.031 -0.687 1.00 89.25 275 GLU A CA 1
ATOM 2236 C C . GLU A 1 275 ? 1.933 6.605 -0.920 1.00 89.25 275 GLU A C 1
ATOM 2238 O O . GLU A 1 275 ? 2.686 6.065 -0.116 1.00 89.25 275 GLU A O 1
ATOM 2243 N N . THR A 1 276 ? 1.621 6.018 -2.075 1.00 92.38 276 THR A N 1
ATOM 2244 C CA . THR A 1 276 ? 2.137 4.699 -2.459 1.00 92.38 276 THR A CA 1
ATOM 2245 C C . THR A 1 276 ? 3.656 4.688 -2.620 1.00 92.38 276 THR A C 1
ATOM 2247 O O . THR A 1 276 ? 4.298 3.716 -2.224 1.00 92.38 276 THR A O 1
ATOM 2250 N N . ILE A 1 277 ? 4.253 5.769 -3.142 1.00 94.00 277 ILE A N 1
ATOM 2251 C CA . ILE A 1 277 ? 5.717 5.925 -3.159 1.00 94.00 277 ILE A CA 1
ATOM 2252 C C . ILE A 1 277 ? 6.252 5.859 -1.730 1.00 94.00 277 ILE A C 1
ATOM 2254 O O . ILE A 1 277 ? 7.170 5.086 -1.463 1.00 94.00 277 ILE A O 1
ATOM 2258 N N . GLU A 1 278 ? 5.653 6.605 -0.798 1.00 94.50 278 GLU A N 1
ATOM 2259 C CA . GLU A 1 278 ? 6.086 6.590 0.601 1.00 94.50 278 GLU A CA 1
ATOM 2260 C C . GLU A 1 278 ? 5.961 5.197 1.228 1.00 94.50 278 GLU A C 1
ATOM 2262 O O . GLU A 1 278 ? 6.865 4.775 1.952 1.00 94.50 278 GLU A O 1
ATOM 2267 N N . VAL A 1 279 ? 4.886 4.460 0.932 1.00 96.56 279 VAL A N 1
ATOM 2268 C CA . VAL A 1 279 ? 4.678 3.080 1.400 1.00 96.56 279 VAL A CA 1
ATOM 2269 C C . VAL A 1 279 ? 5.766 2.144 0.870 1.00 96.56 279 VAL A C 1
ATOM 2271 O O . VAL A 1 279 ? 6.383 1.430 1.662 1.00 96.56 279 VAL A O 1
ATOM 2274 N N . TYR A 1 280 ? 6.073 2.171 -0.429 1.00 97.00 280 TYR A N 1
ATOM 2275 C CA . TYR A 1 280 ? 7.127 1.321 -0.994 1.00 97.00 280 TYR A CA 1
ATOM 2276 C C . TYR A 1 280 ? 8.534 1.730 -0.538 1.00 97.00 280 TYR A C 1
ATOM 2278 O O . TYR A 1 280 ? 9.370 0.863 -0.293 1.00 97.00 280 TYR A O 1
ATOM 2286 N N . GLU A 1 281 ? 8.804 3.020 -0.338 1.00 96.50 281 GLU A N 1
ATOM 2287 C CA . GLU A 1 281 ? 10.046 3.478 0.299 1.00 96.50 281 GLU A CA 1
ATOM 2288 C C . GLU A 1 281 ? 10.177 2.947 1.732 1.00 96.50 281 GLU A C 1
ATOM 2290 O O . GLU A 1 281 ? 11.261 2.525 2.141 1.00 96.50 281 GLU A O 1
ATOM 2295 N N . LYS A 1 282 ? 9.080 2.952 2.505 1.00 97.12 282 LYS A N 1
ATOM 2296 C CA . LYS A 1 282 ? 9.050 2.371 3.854 1.00 97.12 282 LYS A CA 1
ATOM 2297 C C . LYS A 1 282 ? 9.307 0.864 3.789 1.00 97.12 282 LYS A C 1
ATOM 2299 O O . LYS A 1 282 ? 10.168 0.398 4.528 1.00 97.12 282 LYS A O 1
ATOM 2304 N N . LEU A 1 283 ? 8.653 0.132 2.878 1.00 96.31 283 LEU A N 1
ATOM 2305 C CA . LEU A 1 283 ? 8.881 -1.304 2.648 1.00 96.31 283 LEU A CA 1
ATOM 2306 C C . LEU A 1 283 ? 10.351 -1.605 2.329 1.00 96.31 283 LEU A C 1
ATOM 2308 O O . LEU A 1 283 ? 10.945 -2.480 2.953 1.00 96.31 283 LEU A O 1
ATOM 2312 N N . LEU A 1 284 ? 10.971 -0.844 1.423 1.00 95.81 284 LEU A N 1
ATOM 2313 C CA . LEU A 1 284 ? 12.393 -0.987 1.090 1.00 95.81 284 LEU A CA 1
ATOM 2314 C C . LEU A 1 284 ? 13.315 -0.715 2.287 1.00 95.81 284 LEU A C 1
ATOM 2316 O O . LEU A 1 284 ? 14.349 -1.365 2.427 1.00 95.81 284 LEU A O 1
ATOM 2320 N N . ALA A 1 285 ? 12.958 0.239 3.149 1.00 95.00 285 ALA A N 1
ATOM 2321 C CA . ALA A 1 285 ? 13.764 0.602 4.311 1.00 95.00 285 ALA A CA 1
ATOM 2322 C C . ALA A 1 285 ? 13.672 -0.418 5.457 1.00 95.00 285 ALA A C 1
ATOM 2324 O O . ALA A 1 285 ? 14.667 -0.653 6.150 1.00 95.00 285 ALA A O 1
ATOM 2325 N N . VAL A 1 286 ? 12.488 -0.998 5.682 1.00 95.06 286 VAL A N 1
ATOM 2326 C CA . VAL A 1 286 ? 12.243 -1.898 6.822 1.00 95.06 286 VAL A CA 1
ATOM 2327 C C . VAL A 1 286 ? 12.403 -3.371 6.481 1.00 95.06 286 VAL A C 1
ATOM 2329 O O . VAL A 1 286 ? 12.691 -4.155 7.387 1.00 95.06 286 VAL A O 1
ATOM 2332 N N . SER A 1 287 ? 12.254 -3.756 5.212 1.00 91.38 287 SER A N 1
ATOM 2333 C CA . SER A 1 287 ? 12.288 -5.164 4.838 1.00 91.38 287 SER A CA 1
ATOM 2334 C C . SER A 1 287 ? 13.697 -5.745 4.897 1.00 91.38 287 SER A C 1
ATOM 2336 O O . SER A 1 287 ? 14.689 -5.145 4.477 1.00 91.38 287 SER A O 1
ATOM 2338 N N . VAL A 1 288 ? 13.767 -6.965 5.415 1.00 85.75 288 VAL A N 1
ATOM 2339 C CA . VAL A 1 288 ? 14.942 -7.847 5.349 1.00 85.75 288 VAL A CA 1
ATOM 2340 C C . VAL A 1 288 ? 14.644 -9.099 4.515 1.00 85.75 288 VAL A C 1
ATOM 2342 O O . VAL A 1 288 ? 15.407 -10.062 4.547 1.00 85.75 288 VAL A O 1
ATOM 2345 N N . SER A 1 289 ? 13.520 -9.092 3.793 1.00 78.00 289 SER A N 1
ATOM 2346 C CA . SER A 1 289 ? 12.978 -10.250 3.087 1.00 78.00 289 SER A CA 1
ATOM 2347 C C . SER A 1 289 ? 13.526 -10.394 1.664 1.00 78.00 289 SER A C 1
ATOM 2349 O O . SER A 1 289 ? 14.067 -9.460 1.070 1.00 78.00 289 SER A O 1
ATOM 2351 N N . GLU A 1 290 ? 13.303 -11.565 1.068 1.00 85.06 290 GLU A N 1
ATOM 2352 C CA . GLU A 1 290 ? 13.574 -11.807 -0.354 1.00 85.06 290 GLU A CA 1
ATOM 2353 C C . GLU A 1 290 ? 12.677 -10.974 -1.296 1.00 85.06 290 GLU A C 1
ATOM 2355 O O . GLU A 1 290 ? 12.931 -10.947 -2.495 1.00 85.06 290 GLU A O 1
ATOM 2360 N N . GLN A 1 291 ? 11.670 -10.255 -0.775 1.00 89.19 291 GLN A N 1
ATOM 2361 C CA . GLN A 1 291 ? 10.727 -9.444 -1.559 1.00 89.19 291 GLN A CA 1
ATOM 2362 C C . GLN A 1 291 ? 11.276 -8.067 -1.960 1.00 89.19 291 GLN A C 1
ATOM 2364 O O . GLN A 1 291 ? 10.652 -7.370 -2.758 1.00 89.19 291 GLN A O 1
ATOM 2369 N N . VAL A 1 292 ? 12.450 -7.655 -1.463 1.00 93.62 292 VAL A N 1
ATOM 2370 C CA . VAL A 1 292 ? 13.051 -6.342 -1.783 1.00 93.62 292 VAL A CA 1
ATOM 2371 C C . VAL A 1 292 ? 13.118 -6.049 -3.297 1.00 93.62 292 VAL A C 1
ATOM 2373 O O . VAL A 1 292 ? 12.728 -4.949 -3.699 1.00 93.62 292 VAL A O 1
ATOM 2376 N N . PRO A 1 293 ? 13.521 -6.989 -4.178 1.00 95.19 293 PRO A N 1
ATOM 2377 C CA . PRO A 1 293 ? 13.482 -6.762 -5.624 1.00 95.19 293 PRO A CA 1
ATOM 2378 C C . PRO A 1 293 ? 12.070 -6.501 -6.164 1.00 95.19 293 PRO A C 1
ATOM 2380 O O . PRO A 1 293 ? 11.902 -5.690 -7.077 1.00 95.19 293 PRO A O 1
ATOM 2383 N N . ARG A 1 294 ? 11.040 -7.134 -5.583 1.00 95.31 294 ARG A N 1
ATOM 2384 C CA . ARG A 1 294 ? 9.637 -6.906 -5.955 1.00 95.31 294 ARG A CA 1
ATOM 2385 C C . ARG A 1 294 ? 9.171 -5.513 -5.552 1.00 95.31 294 ARG A C 1
ATOM 2387 O O . ARG A 1 294 ? 8.510 -4.858 -6.349 1.00 95.31 294 ARG A O 1
ATOM 2394 N N . TYR A 1 295 ? 9.579 -5.017 -4.387 1.00 96.00 295 TYR A N 1
ATOM 2395 C CA . TYR A 1 295 ? 9.276 -3.641 -3.983 1.00 96.00 295 TYR A CA 1
ATOM 2396 C C . TYR A 1 295 ? 9.935 -2.605 -4.886 1.00 96.00 295 TYR A C 1
ATOM 2398 O O . TYR A 1 295 ? 9.318 -1.588 -5.179 1.00 96.00 295 TYR A O 1
ATOM 2406 N N . HIS A 1 296 ? 11.149 -2.863 -5.379 1.00 97.62 296 HIS A N 1
ATOM 2407 C CA . HIS A 1 296 ? 11.753 -2.007 -6.399 1.00 97.62 296 HIS A CA 1
ATOM 2408 C C . HIS A 1 296 ? 10.947 -2.018 -7.702 1.00 97.62 296 HIS A C 1
ATOM 2410 O O . HIS A 1 296 ? 10.651 -0.951 -8.234 1.00 97.62 296 HIS A O 1
ATOM 2416 N N . LEU A 1 297 ? 10.533 -3.191 -8.189 1.00 96.50 297 LEU A N 1
ATOM 2417 C CA . LEU A 1 297 ? 9.677 -3.291 -9.376 1.00 96.50 297 LEU A CA 1
ATOM 2418 C C . LEU A 1 297 ? 8.377 -2.487 -9.206 1.00 96.50 297 LEU A C 1
ATOM 2420 O O . LEU A 1 297 ? 8.017 -1.686 -10.069 1.00 96.50 297 LEU A O 1
ATOM 2424 N N . ASP A 1 298 ? 7.693 -2.669 -8.081 1.00 95.88 298 ASP A N 1
ATOM 2425 C CA . ASP A 1 298 ? 6.408 -2.028 -7.809 1.00 95.88 298 ASP A CA 1
ATOM 2426 C C . ASP A 1 298 ? 6.561 -0.510 -7.564 1.00 95.88 298 ASP A C 1
ATOM 2428 O O . ASP A 1 298 ? 5.767 0.292 -8.067 1.00 95.88 298 ASP A O 1
ATOM 2432 N N . LEU A 1 299 ? 7.644 -0.068 -6.921 1.00 96.75 299 LEU A N 1
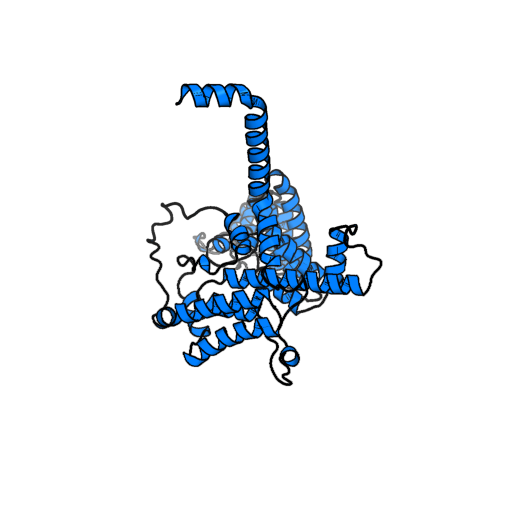ATOM 2433 C CA . LEU A 1 299 ? 7.980 1.355 -6.810 1.00 96.75 299 LEU A CA 1
ATOM 2434 C C . LEU A 1 299 ? 8.259 1.987 -8.183 1.00 96.75 299 LEU A C 1
ATOM 2436 O O . LEU A 1 299 ? 7.766 3.079 -8.469 1.00 96.75 299 LEU A O 1
ATOM 2440 N N . GLY A 1 300 ? 8.980 1.287 -9.065 1.00 96.50 300 GLY A N 1
ATOM 2441 C CA . GLY A 1 300 ? 9.218 1.738 -10.437 1.00 96.50 300 GLY A CA 1
ATOM 2442 C C . GLY A 1 300 ? 7.914 1.948 -11.212 1.00 96.50 300 GLY A C 1
ATOM 2443 O O . GLY A 1 300 ? 7.705 3.004 -11.812 1.00 96.50 300 GLY A O 1
ATOM 2444 N N . ARG A 1 301 ? 6.974 0.998 -11.118 1.00 94.38 301 ARG A N 1
ATOM 2445 C CA . ARG A 1 301 ? 5.630 1.125 -11.716 1.00 94.38 301 ARG A CA 1
ATOM 2446 C C . ARG A 1 301 ? 4.848 2.305 -11.138 1.00 94.38 301 ARG A C 1
ATOM 2448 O O . ARG A 1 301 ? 4.226 3.055 -11.888 1.00 94.38 301 ARG A O 1
ATOM 2455 N N . THR A 1 302 ? 4.930 2.522 -9.827 1.00 93.06 302 THR A N 1
ATOM 2456 C CA . THR A 1 302 ? 4.289 3.666 -9.154 1.00 93.06 302 THR A CA 1
ATOM 2457 C C . THR A 1 302 ? 4.808 5.001 -9.699 1.00 93.06 302 THR A C 1
ATOM 2459 O O . THR A 1 302 ? 4.023 5.913 -9.976 1.00 93.06 302 THR A O 1
ATOM 2462 N N . TYR A 1 303 ? 6.119 5.116 -9.937 1.00 94.19 303 TYR A N 1
ATOM 2463 C CA . TYR A 1 303 ? 6.693 6.305 -10.566 1.00 94.19 303 TYR A CA 1
ATOM 2464 C C . TYR A 1 303 ? 6.220 6.514 -12.008 1.00 94.19 303 TYR A C 1
ATOM 2466 O O . TYR A 1 303 ? 6.031 7.662 -12.410 1.00 94.19 303 TYR A O 1
ATOM 2474 N N . LEU A 1 304 ? 5.951 5.453 -12.774 1.00 89.94 304 LEU A N 1
ATOM 2475 C CA . LEU A 1 304 ? 5.355 5.592 -14.109 1.00 89.94 304 LEU A CA 1
ATOM 2476 C C . LEU A 1 304 ? 3.911 6.083 -14.070 1.00 89.94 304 LEU A C 1
ATOM 2478 O O . LEU A 1 304 ? 3.534 6.917 -14.896 1.00 89.94 304 LEU A O 1
ATOM 2482 N N . VAL A 1 305 ? 3.118 5.628 -13.097 1.00 86.62 305 VAL A N 1
ATOM 2483 C CA . VAL A 1 305 ? 1.768 6.168 -12.866 1.00 86.62 305 VAL A CA 1
ATOM 2484 C C . VAL A 1 305 ? 1.855 7.673 -12.584 1.00 86.62 305 VAL A C 1
ATOM 2486 O O . VAL A 1 305 ? 1.148 8.461 -13.214 1.00 86.62 305 VAL A O 1
ATOM 2489 N N . GLN A 1 306 ? 2.796 8.099 -11.737 1.00 86.62 306 GLN A N 1
ATOM 2490 C CA . GLN A 1 306 ? 3.068 9.520 -11.479 1.00 86.62 306 GLN A CA 1
ATOM 2491 C C . GLN A 1 306 ? 3.566 10.282 -12.711 1.00 86.62 306 GLN A C 1
ATOM 2493 O O . GLN A 1 306 ? 3.134 11.401 -12.954 1.00 86.62 306 GLN A O 1
ATOM 2498 N N . ALA A 1 307 ? 4.442 9.699 -13.525 1.00 87.38 307 ALA A N 1
ATOM 2499 C CA . ALA A 1 307 ? 4.916 10.338 -14.752 1.00 87.38 307 ALA A CA 1
ATOM 2500 C C . ALA A 1 307 ? 3.787 10.561 -15.775 1.00 87.38 307 ALA A C 1
ATOM 2502 O O . ALA A 1 307 ? 3.869 11.463 -16.613 1.00 87.38 307 ALA A O 1
ATOM 2503 N N . ARG A 1 308 ? 2.750 9.718 -15.737 1.00 82.81 308 ARG A N 1
ATOM 2504 C CA . ARG A 1 308 ? 1.609 9.776 -16.653 1.00 82.81 308 ARG A CA 1
ATOM 2505 C C . ARG A 1 308 ? 0.527 10.755 -16.201 1.00 82.81 308 ARG A C 1
ATOM 2507 O O . ARG A 1 308 ? -0.024 11.439 -17.059 1.00 82.81 308 ARG A O 1
ATOM 2514 N N . TYR A 1 309 ? 0.232 10.806 -14.903 1.00 78.31 309 TYR A N 1
ATOM 2515 C CA . TYR A 1 309 ? -0.908 11.559 -14.354 1.00 78.31 309 TYR A CA 1
ATOM 2516 C C . TYR A 1 309 ? -0.537 12.686 -13.389 1.00 78.31 309 TYR A C 1
ATOM 2518 O O . TYR A 1 309 ? -1.405 13.465 -13.006 1.00 78.31 309 TYR A O 1
ATOM 2526 N N . GLY A 1 310 ? 0.721 12.756 -12.966 1.00 77.19 310 GLY A N 1
ATOM 2527 C CA . GLY A 1 310 ? 1.226 13.820 -12.111 1.00 77.19 310 GLY A CA 1
ATOM 2528 C C . GLY A 1 310 ? 1.600 15.076 -12.894 1.00 77.19 310 GLY A C 1
ATOM 2529 O O . GLY A 1 310 ? 1.296 15.233 -14.078 1.00 77.19 310 GLY A O 1
ATOM 2530 N N . GLU A 1 311 ? 2.305 15.975 -12.213 1.00 82.06 311 GLU A N 1
ATOM 2531 C CA . GLU A 1 311 ? 2.712 17.262 -12.772 1.00 82.06 311 GLU A CA 1
ATOM 2532 C C . GLU A 1 311 ? 3.644 17.090 -13.990 1.00 82.06 311 GLU A C 1
ATOM 2534 O O . GLU A 1 311 ? 4.699 16.450 -13.866 1.00 82.06 311 GLU A O 1
ATOM 2539 N N . PRO A 1 312 ? 3.333 17.698 -15.155 1.00 84.94 312 PRO A N 1
ATOM 2540 C CA . PRO A 1 312 ? 4.137 17.556 -16.371 1.00 84.94 312 PRO A CA 1
ATOM 2541 C C . PRO A 1 312 ? 5.611 17.934 -16.189 1.00 84.94 312 PRO A C 1
ATOM 2543 O O . PRO A 1 312 ? 6.485 17.318 -16.795 1.00 84.94 312 PRO A O 1
ATOM 2546 N N . GLU A 1 313 ? 5.894 18.914 -15.326 1.00 90.62 313 GLU A N 1
ATOM 2547 C CA . GLU A 1 313 ? 7.252 19.381 -15.018 1.00 90.62 313 GLU A CA 1
ATOM 2548 C C . GLU A 1 313 ? 8.110 18.306 -14.335 1.00 90.62 313 GLU A C 1
ATOM 2550 O O . GLU A 1 313 ? 9.328 18.284 -14.499 1.00 90.62 313 GLU A O 1
ATOM 2555 N N . GLN A 1 314 ? 7.487 17.385 -13.595 1.00 89.56 314 GLN A N 1
ATOM 2556 C CA . GLN A 1 314 ? 8.187 16.314 -12.883 1.00 89.56 314 GLN A CA 1
ATOM 2557 C C . GLN A 1 314 ? 8.308 15.033 -13.707 1.00 89.56 314 GLN A C 1
ATOM 2559 O O . GLN A 1 314 ? 9.049 14.131 -13.318 1.00 89.56 314 GLN A O 1
ATOM 2564 N N . LYS A 1 315 ? 7.606 14.936 -14.842 1.00 89.69 315 LYS A N 1
ATOM 2565 C CA . LYS A 1 315 ? 7.491 13.709 -15.637 1.00 89.69 315 LYS A CA 1
ATOM 2566 C C . LYS A 1 315 ? 8.839 13.047 -15.922 1.00 89.69 315 LYS A C 1
ATOM 2568 O O . LYS A 1 315 ? 8.978 11.850 -15.689 1.00 89.69 315 LYS A O 1
ATOM 2573 N N . GLN A 1 316 ? 9.828 13.814 -16.385 1.00 92.69 316 GLN A N 1
ATOM 2574 C CA . GLN A 1 316 ? 11.139 13.257 -16.731 1.00 92.69 316 GLN A CA 1
ATOM 2575 C C . GLN A 1 316 ? 11.876 12.718 -15.499 1.00 92.69 316 GLN A C 1
ATOM 2577 O O . GLN A 1 316 ? 12.381 11.602 -15.530 1.00 92.69 316 GLN A O 1
ATOM 2582 N N . ALA A 1 317 ? 11.850 13.457 -14.386 1.00 94.62 317 ALA A N 1
ATOM 2583 C CA . ALA A 1 317 ? 12.447 13.002 -13.134 1.00 94.62 317 ALA A CA 1
ATOM 2584 C C . ALA A 1 317 ? 11.777 11.714 -12.614 1.00 94.62 317 ALA A C 1
ATOM 2586 O O . ALA A 1 317 ? 12.449 10.827 -12.097 1.00 94.62 317 ALA A O 1
ATOM 2587 N N . ARG A 1 318 ? 10.453 11.570 -12.781 1.00 93.50 318 ARG A N 1
ATOM 2588 C CA . ARG A 1 318 ? 9.730 10.338 -12.413 1.00 93.50 318 ARG A CA 1
ATOM 2589 C C . ARG A 1 318 ? 10.098 9.155 -13.310 1.00 93.50 318 ARG A C 1
ATOM 2591 O O . ARG A 1 318 ? 10.240 8.048 -12.806 1.00 93.50 318 ARG A O 1
ATOM 2598 N N . ILE A 1 319 ? 10.287 9.385 -14.607 1.00 93.62 319 ILE A N 1
ATOM 2599 C CA . ILE A 1 319 ? 10.759 8.365 -15.558 1.00 93.62 319 ILE A CA 1
ATOM 2600 C C . ILE A 1 319 ? 12.165 7.877 -15.191 1.00 93.62 319 ILE A C 1
ATOM 2602 O O . ILE A 1 319 ? 12.412 6.672 -15.196 1.00 93.62 319 ILE A O 1
ATOM 2606 N N . GLU A 1 320 ? 13.067 8.789 -14.826 1.00 95.62 320 GLU A N 1
ATOM 2607 C CA . GLU A 1 320 ? 14.426 8.448 -14.390 1.00 95.62 320 GLU A CA 1
ATOM 2608 C C . GLU A 1 320 ? 14.411 7.599 -13.113 1.00 95.62 320 GLU A C 1
ATOM 2610 O O . GLU A 1 320 ? 15.003 6.521 -13.088 1.00 95.62 320 GLU A O 1
ATOM 2615 N N . LEU A 1 321 ? 13.638 8.007 -12.101 1.00 96.56 321 LEU A N 1
ATOM 2616 C CA . LEU A 1 321 ? 13.464 7.225 -10.872 1.00 96.56 321 LEU A CA 1
ATOM 2617 C C . LEU A 1 321 ? 12.856 5.841 -11.140 1.00 96.56 321 LEU A C 1
ATOM 2619 O O . LEU A 1 321 ? 13.293 4.847 -10.559 1.00 96.56 321 LEU A O 1
ATOM 2623 N N . ALA A 1 322 ? 11.864 5.751 -12.031 1.00 96.38 322 ALA A N 1
ATOM 2624 C CA . ALA A 1 322 ? 11.278 4.471 -12.419 1.00 96.38 322 ALA A CA 1
ATOM 2625 C C . ALA A 1 322 ? 12.327 3.537 -13.036 1.00 96.38 322 ALA A C 1
ATOM 2627 O O . ALA A 1 322 ? 12.426 2.371 -12.646 1.00 96.38 322 ALA A O 1
ATOM 2628 N N . ARG A 1 323 ? 13.141 4.064 -13.960 1.00 96.94 323 ARG A N 1
ATOM 2629 C CA . ARG A 1 323 ? 14.218 3.321 -14.621 1.00 96.94 323 ARG A CA 1
ATOM 2630 C C . ARG A 1 323 ? 15.221 2.768 -13.615 1.00 96.94 323 ARG A C 1
ATOM 2632 O O . ARG A 1 323 ? 15.529 1.579 -13.679 1.00 96.94 323 ARG A O 1
ATOM 2639 N N . ASP A 1 324 ? 15.690 3.592 -12.681 1.00 97.81 324 ASP A N 1
ATOM 2640 C CA . ASP A 1 324 ? 16.658 3.176 -11.660 1.00 97.81 324 ASP A CA 1
ATOM 2641 C C . ASP A 1 324 ? 16.130 1.996 -10.838 1.00 97.81 324 ASP A C 1
ATOM 2643 O O . ASP A 1 324 ? 16.834 1.009 -10.609 1.00 97.81 324 ASP A O 1
ATOM 2647 N N . HIS A 1 325 ? 14.856 2.044 -10.452 1.00 97.81 325 HIS A N 1
ATOM 2648 C CA . HIS A 1 325 ? 14.233 0.958 -9.707 1.00 97.81 325 HIS A CA 1
ATOM 2649 C C . HIS A 1 325 ? 14.044 -0.319 -10.528 1.00 97.81 325 HIS A C 1
ATOM 2651 O O . HIS A 1 325 ? 14.289 -1.409 -10.004 1.00 97.81 325 HIS A O 1
ATOM 2657 N N . PHE A 1 326 ? 13.681 -0.221 -11.808 1.00 97.38 326 PHE A N 1
ATOM 2658 C CA . PHE A 1 326 ? 13.615 -1.404 -12.667 1.00 97.38 326 PHE A CA 1
ATOM 2659 C C . PHE A 1 326 ? 14.988 -2.033 -12.893 1.00 97.38 326 PHE A C 1
ATOM 2661 O O . PHE A 1 326 ? 15.097 -3.255 -12.858 1.00 97.38 326 PHE A O 1
ATOM 2668 N N . LEU A 1 327 ? 16.047 -1.234 -13.051 1.00 96.75 327 LEU A N 1
ATOM 2669 C CA . LEU A 1 327 ? 17.412 -1.753 -13.174 1.00 96.75 327 LEU A CA 1
ATOM 2670 C C . LEU A 1 327 ? 17.830 -2.539 -11.927 1.00 96.75 327 LEU A C 1
ATOM 2672 O O . LEU A 1 327 ? 18.401 -3.621 -12.052 1.00 96.75 327 LEU A O 1
ATOM 2676 N N . VAL A 1 328 ? 17.497 -2.049 -10.727 1.00 96.38 328 VAL A N 1
ATOM 2677 C CA . VAL A 1 328 ? 17.740 -2.791 -9.479 1.00 96.38 328 VAL A CA 1
ATOM 2678 C C . VAL A 1 328 ? 16.912 -4.077 -9.438 1.00 96.38 328 VAL A C 1
ATOM 2680 O O . VAL A 1 328 ? 17.462 -5.148 -9.176 1.00 96.38 328 VAL A O 1
ATOM 2683 N N . ALA A 1 329 ? 15.615 -4.010 -9.749 1.00 95.75 329 ALA A N 1
ATOM 2684 C CA . ALA A 1 329 ? 14.739 -5.182 -9.779 1.00 95.75 329 ALA A CA 1
ATOM 2685 C C . ALA A 1 329 ? 15.187 -6.235 -10.812 1.00 95.75 329 ALA A C 1
ATOM 2687 O O . ALA A 1 329 ? 15.037 -7.435 -10.573 1.00 95.75 329 ALA A O 1
ATOM 2688 N N . ALA A 1 330 ? 15.794 -5.814 -11.923 1.00 94.56 330 ALA A N 1
ATOM 2689 C CA . ALA A 1 330 ? 16.299 -6.698 -12.969 1.00 94.56 330 ALA A CA 1
ATOM 2690 C C . ALA A 1 330 ? 17.507 -7.546 -12.533 1.00 94.56 330 ALA A C 1
ATOM 2692 O O . ALA A 1 330 ? 17.822 -8.541 -13.179 1.00 94.56 330 ALA A O 1
ATOM 2693 N N . THR A 1 331 ? 18.174 -7.194 -11.428 1.00 91.56 331 THR A N 1
ATOM 2694 C CA . THR A 1 331 ? 19.310 -7.970 -10.896 1.00 91.56 331 THR A CA 1
ATOM 2695 C C . THR A 1 331 ? 18.895 -9.254 -10.171 1.00 91.56 331 THR A C 1
ATOM 2697 O O . THR A 1 331 ? 19.737 -10.119 -9.920 1.00 91.56 331 THR A O 1
ATOM 2700 N N . SER A 1 332 ? 17.609 -9.400 -9.831 1.00 91.62 332 SER A N 1
ATOM 2701 C CA . SER A 1 332 ? 17.073 -10.574 -9.138 1.00 91.62 332 SER A CA 1
ATOM 2702 C C . SER A 1 332 ? 16.311 -11.485 -10.087 1.00 91.62 332 SER A C 1
ATOM 2704 O O . SER A 1 332 ? 15.385 -11.052 -10.767 1.00 91.62 332 SER A O 1
ATOM 2706 N N . ARG A 1 333 ? 16.595 -12.791 -10.023 1.00 87.50 333 ARG A N 1
ATOM 2707 C CA . ARG A 1 333 ? 15.914 -13.810 -10.842 1.00 87.50 33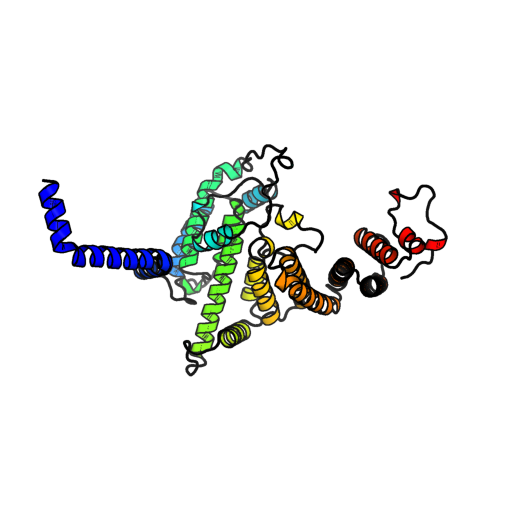3 ARG A CA 1
ATOM 2708 C C . ARG A 1 333 ? 14.392 -13.822 -10.683 1.00 87.50 333 ARG A C 1
ATOM 2710 O O . ARG A 1 333 ? 13.707 -14.236 -11.609 1.00 87.50 333 ARG A O 1
ATOM 2717 N N . GLN A 1 334 ? 13.873 -13.425 -9.519 1.00 89.06 334 GLN A N 1
ATOM 2718 C CA . GLN A 1 334 ? 12.432 -13.446 -9.237 1.00 89.06 334 GLN A CA 1
ATOM 2719 C C . GLN A 1 334 ? 11.669 -12.364 -10.013 1.00 89.06 334 GLN A C 1
ATOM 2721 O O . GLN A 1 334 ? 10.506 -12.553 -10.349 1.00 89.06 334 GLN A O 1
ATOM 2726 N N . THR A 1 335 ? 12.320 -11.235 -10.295 1.00 92.31 335 THR A N 1
ATOM 2727 C CA . THR A 1 335 ? 11.702 -10.039 -10.887 1.00 92.31 335 THR A CA 1
ATOM 2728 C C . THR A 1 335 ? 12.313 -9.644 -12.223 1.00 92.31 335 THR A C 1
ATOM 2730 O O . THR A 1 335 ? 11.815 -8.723 -12.860 1.00 92.31 335 THR A O 1
ATOM 2733 N N . GLU A 1 336 ? 13.368 -10.332 -12.664 1.00 91.19 336 GLU A N 1
ATOM 2734 C CA . GLU A 1 336 ? 14.134 -9.990 -13.860 1.00 91.19 336 GLU A CA 1
ATOM 2735 C C . GLU A 1 336 ? 13.268 -9.890 -15.115 1.00 91.19 336 GLU A C 1
ATOM 2737 O O . GLU A 1 336 ? 13.341 -8.891 -15.828 1.00 91.19 336 GLU A O 1
ATOM 2742 N N . GLN A 1 337 ? 12.405 -10.878 -15.359 1.00 90.38 337 GLN A N 1
ATOM 2743 C CA . GLN A 1 337 ? 11.516 -10.869 -16.519 1.00 90.38 337 GLN A CA 1
ATOM 2744 C C . GLN A 1 337 ? 10.596 -9.641 -16.523 1.00 90.38 337 GLN A C 1
ATOM 2746 O O . GLN A 1 337 ? 10.573 -8.896 -17.503 1.00 90.38 337 GLN A O 1
ATOM 2751 N N . ASP A 1 338 ? 9.873 -9.410 -15.427 1.00 90.75 338 ASP A N 1
ATOM 2752 C CA . ASP A 1 338 ? 8.933 -8.293 -15.315 1.00 90.75 338 ASP A CA 1
ATOM 2753 C C . ASP A 1 338 ? 9.653 -6.943 -15.420 1.00 90.75 338 ASP A C 1
ATOM 2755 O O . ASP A 1 338 ? 9.211 -6.061 -16.154 1.00 90.75 338 ASP A O 1
ATOM 2759 N N . ALA A 1 339 ? 10.783 -6.786 -14.727 1.00 93.88 339 ALA A N 1
ATOM 2760 C CA . ALA A 1 339 ? 11.556 -5.548 -14.714 1.00 93.88 339 ALA A CA 1
ATOM 2761 C C . ALA A 1 339 ? 12.114 -5.200 -16.099 1.00 93.88 339 ALA A C 1
ATOM 2763 O O . ALA A 1 339 ? 12.036 -4.046 -16.521 1.00 93.88 339 ALA A O 1
ATOM 2764 N N . ARG A 1 340 ? 12.626 -6.192 -16.840 1.00 93.12 340 ARG A N 1
ATOM 2765 C CA . ARG A 1 340 ? 13.108 -5.982 -18.212 1.00 93.12 340 ARG A CA 1
ATOM 2766 C C . ARG A 1 340 ? 11.975 -5.629 -19.166 1.00 93.12 340 ARG A C 1
ATOM 2768 O O . ARG A 1 340 ? 12.153 -4.748 -20.000 1.00 93.12 340 ARG A O 1
ATOM 2775 N N . LEU A 1 341 ? 10.802 -6.250 -19.027 1.00 92.12 341 LEU A N 1
ATOM 2776 C CA . LEU A 1 341 ? 9.623 -5.861 -19.808 1.00 92.12 341 LEU A CA 1
ATOM 2777 C C . LEU A 1 341 ? 9.235 -4.397 -19.546 1.00 92.12 341 LEU A C 1
ATOM 2779 O O . LEU A 1 341 ? 8.993 -3.666 -20.506 1.00 92.12 341 LEU A O 1
ATOM 2783 N N . GLU A 1 342 ? 9.246 -3.937 -18.289 1.00 93.25 342 GLU A N 1
ATOM 2784 C CA . GLU A 1 342 ? 9.004 -2.517 -17.975 1.00 93.25 342 GLU A CA 1
ATOM 2785 C C . GLU A 1 342 ? 10.085 -1.595 -18.564 1.00 93.25 342 GLU A C 1
ATOM 2787 O O . GLU A 1 342 ? 9.746 -0.573 -19.158 1.00 93.25 342 GLU A O 1
ATOM 2792 N N . LEU A 1 343 ? 11.372 -1.963 -18.483 1.00 95.31 343 LEU A N 1
ATOM 2793 C CA . LEU A 1 343 ? 12.464 -1.194 -19.102 1.00 95.31 343 LEU A CA 1
ATOM 2794 C C . LEU A 1 343 ? 12.284 -1.060 -20.618 1.00 95.31 343 LEU A C 1
ATOM 2796 O O . LEU A 1 343 ? 12.432 0.031 -21.163 1.00 95.31 343 LEU A O 1
ATOM 2800 N N . ILE A 1 344 ? 11.911 -2.141 -21.308 1.00 94.38 344 ILE A N 1
ATOM 2801 C CA . ILE A 1 344 ? 11.658 -2.110 -22.754 1.00 94.38 344 ILE A CA 1
ATOM 2802 C C . ILE A 1 344 ? 10.506 -1.148 -23.076 1.00 94.38 344 ILE A C 1
ATOM 2804 O O . ILE A 1 344 ? 10.645 -0.308 -23.968 1.00 94.38 344 ILE A O 1
ATOM 2808 N N . ARG A 1 345 ? 9.382 -1.225 -22.345 1.00 92.50 345 ARG A N 1
ATOM 2809 C CA . ARG A 1 345 ? 8.235 -0.312 -22.534 1.00 92.50 345 ARG A CA 1
ATOM 2810 C C . ARG A 1 345 ? 8.627 1.152 -22.289 1.00 92.50 345 ARG A C 1
ATOM 2812 O O . ARG A 1 345 ? 8.234 2.035 -23.064 1.00 92.50 345 ARG A O 1
ATOM 2819 N N . LEU A 1 346 ? 9.451 1.401 -21.273 1.00 92.94 346 LEU A N 1
ATOM 2820 C CA . LEU A 1 346 ? 9.991 2.720 -20.956 1.00 92.94 346 LEU A CA 1
ATOM 2821 C C . LEU A 1 346 ? 10.817 3.278 -22.123 1.00 92.94 346 LEU A C 1
ATOM 2823 O O . LEU A 1 346 ? 10.499 4.344 -22.652 1.00 92.94 346 LEU A O 1
ATOM 2827 N N . TYR A 1 347 ? 11.820 2.526 -22.577 1.00 95.25 347 TYR A N 1
ATOM 2828 C CA . TYR A 1 347 ? 12.713 2.944 -23.658 1.00 95.25 347 TYR A CA 1
ATOM 2829 C C . TYR A 1 347 ? 11.971 3.162 -24.976 1.00 95.25 347 TYR A C 1
ATOM 2831 O O . TYR A 1 347 ? 12.237 4.131 -25.686 1.00 95.25 347 TYR A O 1
ATOM 2839 N N . LEU A 1 348 ? 10.978 2.323 -25.286 1.00 92.81 348 LEU A N 1
ATOM 2840 C CA . LEU A 1 348 ? 10.102 2.527 -26.443 1.00 92.81 348 LEU A CA 1
ATOM 2841 C C . LEU A 1 348 ? 9.319 3.843 -26.358 1.00 92.81 348 LEU A C 1
ATOM 2843 O O . LEU A 1 348 ? 9.183 4.539 -27.366 1.00 92.81 348 LEU A O 1
ATOM 2847 N N . THR A 1 349 ? 8.845 4.213 -25.166 1.00 88.75 349 THR A N 1
ATOM 2848 C CA . THR A 1 349 ? 8.139 5.486 -24.937 1.00 88.75 349 THR A CA 1
ATOM 2849 C C . THR A 1 349 ? 9.054 6.685 -25.197 1.00 88.75 349 THR A C 1
ATOM 2851 O O . THR A 1 349 ? 8.625 7.684 -25.777 1.00 88.75 349 THR A O 1
ATOM 2854 N N . GLU A 1 350 ? 10.329 6.572 -24.829 1.00 90.88 350 GLU A N 1
ATOM 2855 C CA . GLU A 1 350 ? 11.363 7.590 -25.059 1.00 90.88 350 GLU A CA 1
ATOM 2856 C C . GLU A 1 350 ? 11.993 7.517 -26.462 1.00 90.88 350 GLU A C 1
ATOM 2858 O O . GLU A 1 350 ? 12.829 8.351 -26.808 1.00 90.88 350 GLU A O 1
ATOM 2863 N N . ARG A 1 351 ? 11.565 6.556 -27.296 1.00 93.88 351 ARG A N 1
ATOM 2864 C CA . ARG A 1 351 ? 12.134 6.245 -28.622 1.00 93.88 351 ARG A CA 1
ATOM 2865 C C . ARG A 1 351 ? 13.618 5.859 -28.585 1.00 93.88 351 ARG A C 1
ATOM 2867 O O . ARG A 1 351 ? 14.308 5.965 -29.600 1.00 93.88 351 ARG A O 1
ATOM 2874 N N . ASP A 1 352 ? 14.101 5.371 -27.447 1.00 95.75 352 ASP A N 1
ATOM 2875 C CA . ASP A 1 352 ? 15.432 4.784 -27.309 1.00 95.75 352 ASP A CA 1
ATOM 2876 C C . ASP A 1 352 ? 15.403 3.305 -27.722 1.00 95.75 352 ASP A C 1
ATOM 2878 O O . ASP A 1 352 ? 15.450 2.375 -26.914 1.00 95.75 352 ASP A O 1
ATOM 2882 N N . TYR A 1 353 ? 15.286 3.075 -29.029 1.00 96.25 353 TYR A N 1
ATOM 2883 C CA . TYR A 1 353 ? 15.181 1.720 -29.569 1.00 96.25 353 TYR A CA 1
ATOM 2884 C C . TYR A 1 353 ? 16.453 0.886 -29.357 1.00 96.25 353 TYR A C 1
ATOM 2886 O O . TYR A 1 353 ? 16.375 -0.339 -29.355 1.00 96.25 353 TYR A O 1
ATOM 2894 N N . ALA A 1 354 ? 17.614 1.524 -29.174 1.00 95.81 354 ALA A N 1
ATOM 2895 C CA . ALA A 1 354 ? 18.871 0.821 -28.935 1.00 95.81 354 ALA A CA 1
ATOM 2896 C C . ALA A 1 354 ? 18.889 0.178 -27.541 1.00 95.81 354 ALA A C 1
ATOM 2898 O O . ALA A 1 354 ? 19.189 -1.010 -27.424 1.00 95.81 354 ALA A O 1
ATOM 2899 N N . SER A 1 355 ? 18.496 0.925 -26.506 1.00 96.38 355 SER A N 1
ATOM 2900 C CA . SER A 1 355 ? 18.381 0.387 -25.145 1.00 96.38 355 SER A CA 1
ATOM 2901 C C . SER A 1 355 ? 17.255 -0.643 -25.034 1.00 96.38 355 SER A C 1
ATOM 2903 O O . SER A 1 355 ? 17.445 -1.706 -24.447 1.00 96.38 355 SER A O 1
ATOM 2905 N N . ALA A 1 356 ? 16.111 -0.397 -25.688 1.00 95.56 356 ALA A N 1
ATOM 2906 C CA . ALA A 1 356 ? 15.025 -1.377 -25.770 1.00 95.56 356 ALA A CA 1
ATOM 2907 C C . ALA A 1 356 ? 15.483 -2.704 -26.406 1.00 95.56 356 ALA A C 1
ATOM 2909 O O . ALA A 1 356 ? 15.082 -3.781 -25.965 1.00 95.56 356 ALA A O 1
ATOM 2910 N N . TYR A 1 357 ? 16.328 -2.635 -27.439 1.00 94.56 357 TYR A N 1
ATOM 2911 C CA . TYR A 1 357 ? 16.879 -3.812 -28.108 1.00 94.56 357 TYR A CA 1
ATOM 2912 C C . TYR A 1 357 ? 17.826 -4.604 -27.203 1.00 94.56 357 TYR A C 1
ATOM 2914 O O . TYR A 1 357 ? 17.747 -5.832 -27.159 1.00 94.56 357 TYR A O 1
ATOM 2922 N N . GLU A 1 358 ? 18.696 -3.919 -26.460 1.00 94.25 358 GLU A N 1
ATOM 2923 C CA . GLU A 1 358 ? 19.611 -4.580 -25.527 1.00 94.25 358 GLU A CA 1
ATOM 2924 C C . GLU A 1 358 ? 18.842 -5.341 -24.441 1.00 94.25 358 GLU A C 1
ATOM 2926 O O . GLU A 1 358 ? 19.123 -6.515 -24.200 1.00 94.25 358 GLU A O 1
ATOM 2931 N N . GLU A 1 359 ? 17.814 -4.731 -23.849 1.00 93.81 359 GLU A N 1
ATOM 2932 C CA . GLU A 1 359 ? 16.986 -5.396 -22.836 1.00 93.81 359 GLU A CA 1
ATOM 2933 C C . GLU A 1 359 ? 16.215 -6.600 -23.394 1.00 93.81 359 GLU A C 1
ATOM 2935 O O . GLU A 1 359 ? 16.119 -7.638 -22.735 1.00 93.81 359 GLU A O 1
ATOM 2940 N N . LEU A 1 360 ? 15.726 -6.517 -24.638 1.00 91.00 360 LEU A N 1
ATOM 2941 C CA . LEU A 1 360 ? 15.101 -7.652 -25.330 1.00 91.00 360 LEU A CA 1
ATOM 2942 C C . LEU A 1 360 ? 16.068 -8.824 -25.517 1.00 91.00 360 LEU A C 1
ATOM 2944 O O . LEU A 1 360 ? 15.663 -9.982 -25.365 1.00 91.00 360 LEU A O 1
ATOM 2948 N N . ARG A 1 361 ? 17.336 -8.536 -25.827 1.00 89.31 361 ARG A N 1
ATOM 2949 C CA . ARG A 1 361 ? 18.389 -9.548 -25.944 1.00 89.31 361 ARG A CA 1
ATOM 2950 C C . ARG A 1 361 ? 18.703 -10.183 -24.593 1.00 89.31 361 ARG A C 1
ATOM 2952 O O . ARG A 1 361 ? 18.776 -11.406 -24.499 1.00 89.31 361 ARG A O 1
ATOM 2959 N N . GLN A 1 362 ? 18.837 -9.382 -23.536 1.00 88.44 362 GLN A N 1
ATOM 2960 C CA . GLN A 1 362 ? 19.045 -9.900 -22.177 1.00 88.44 362 GLN A CA 1
ATOM 2961 C C . GLN A 1 362 ? 17.890 -10.812 -21.744 1.00 88.44 362 GLN A C 1
ATOM 2963 O O . GLN A 1 362 ? 18.111 -11.914 -21.238 1.00 88.44 362 GLN A O 1
ATOM 2968 N N . LEU A 1 363 ? 16.651 -10.401 -22.022 1.00 86.44 363 LEU A N 1
ATOM 2969 C CA . LEU A 1 363 ? 15.460 -11.188 -21.723 1.00 86.44 363 LEU A CA 1
ATOM 2970 C C . LEU A 1 363 ? 15.418 -12.510 -22.512 1.00 86.44 363 LEU A C 1
ATOM 2972 O O . LEU A 1 363 ? 15.054 -13.548 -21.954 1.00 86.44 363 LEU A O 1
ATOM 2976 N N . GLN A 1 364 ? 15.860 -12.503 -23.776 1.00 81.50 364 GLN A N 1
ATOM 2977 C CA . GLN A 1 364 ? 15.983 -13.716 -24.594 1.00 81.50 364 GLN A CA 1
ATOM 2978 C C . GLN A 1 364 ? 16.994 -14.712 -24.010 1.00 81.50 364 GLN A C 1
ATOM 2980 O O . GLN A 1 364 ? 16.740 -15.914 -24.011 1.00 81.50 364 GLN A O 1
ATOM 2985 N N . LEU A 1 365 ? 18.127 -14.228 -23.493 1.00 79.56 365 LEU A N 1
ATOM 2986 C CA . LEU A 1 365 ? 19.156 -15.075 -22.877 1.00 79.56 365 LEU A CA 1
ATOM 2987 C C . LEU A 1 365 ? 18.674 -15.725 -21.571 1.00 79.56 365 LEU A C 1
ATOM 2989 O O . LEU A 1 365 ? 19.073 -16.849 -21.253 1.00 79.56 365 LEU A O 1
ATOM 2993 N N . PHE A 1 366 ? 17.820 -15.029 -20.816 1.00 70.31 366 PHE A N 1
ATOM 2994 C CA . PHE A 1 366 ? 17.271 -15.512 -19.549 1.00 70.31 366 PHE A CA 1
ATOM 2995 C C . PHE A 1 366 ? 16.147 -16.541 -19.745 1.00 70.31 366 PHE A C 1
ATOM 2997 O O . PHE A 1 366 ? 16.096 -17.565 -19.055 1.00 70.31 366 PHE A O 1
ATOM 3004 N N . SER A 1 367 ? 15.269 -16.308 -20.722 1.00 64.25 367 SER A N 1
ATOM 3005 C CA . SER A 1 367 ? 14.193 -17.223 -21.104 1.00 64.25 367 SER A CA 1
ATOM 3006 C C . SER A 1 367 ? 14.760 -18.483 -21.775 1.00 64.25 367 SER A C 1
ATOM 3008 O O . SER A 1 367 ? 14.788 -18.610 -22.995 1.00 64.25 367 SER A O 1
ATOM 3010 N N . ARG A 1 368 ? 15.169 -19.485 -20.985 1.00 51.62 368 ARG A N 1
ATOM 3011 C CA . ARG A 1 368 ? 15.533 -20.826 -21.499 1.00 51.62 368 ARG A CA 1
ATOM 3012 C C . ARG A 1 368 ? 14.360 -21.597 -22.118 1.00 51.62 368 ARG A C 1
ATOM 3014 O O . ARG A 1 368 ? 14.559 -22.721 -22.579 1.00 51.62 368 ARG A O 1
ATOM 3021 N N . GLN A 1 369 ? 13.147 -21.044 -22.116 1.00 49.19 369 GLN A N 1
ATOM 3022 C CA . GLN A 1 369 ? 12.058 -21.618 -22.890 1.00 49.19 369 GLN A CA 1
ATOM 3023 C C . GLN A 1 369 ? 12.262 -21.292 -24.377 1.00 49.19 369 GLN A C 1
ATOM 3025 O O . GLN A 1 369 ? 12.433 -20.121 -24.721 1.00 49.19 369 GLN A O 1
ATOM 3030 N N . PRO A 1 370 ? 12.216 -22.291 -25.279 1.00 43.88 370 PRO A N 1
ATOM 3031 C CA . PRO A 1 370 ? 12.112 -22.049 -26.710 1.00 43.88 370 PRO A CA 1
ATOM 3032 C C . PRO A 1 370 ? 10.692 -21.543 -26.978 1.00 43.88 370 PRO A C 1
ATOM 3034 O O . PRO A 1 370 ? 9.791 -22.302 -27.321 1.00 43.88 370 PRO A O 1
ATOM 3037 N N . GLY A 1 371 ? 10.458 -20.268 -26.695 1.00 45.84 371 GLY A N 1
ATOM 3038 C CA . GLY A 1 371 ? 9.114 -19.740 -26.562 1.00 45.84 371 GLY A CA 1
ATOM 3039 C C . GLY A 1 371 ? 9.039 -18.294 -26.992 1.00 45.84 371 GLY A C 1
ATOM 3040 O O . GLY A 1 371 ? 8.911 -17.402 -26.164 1.00 45.84 371 GLY A O 1
ATOM 3041 N N . PHE A 1 372 ? 8.982 -18.093 -28.305 1.00 54.78 372 PHE A N 1
ATOM 3042 C CA . PHE A 1 372 ? 8.310 -16.975 -28.971 1.00 54.78 372 PHE A CA 1
ATOM 3043 C C . PHE A 1 372 ? 6.805 -16.887 -28.581 1.00 54.78 372 PHE A C 1
ATOM 3045 O O . PHE A 1 372 ? 5.959 -16.702 -29.448 1.00 54.78 372 PHE A O 1
ATOM 3052 N N . GLN A 1 373 ? 6.440 -17.115 -27.312 1.00 55.56 373 GLN A N 1
ATOM 3053 C CA . GLN A 1 373 ? 5.074 -17.377 -26.838 1.00 55.56 373 GLN A CA 1
ATOM 3054 C C . GLN A 1 373 ? 4.546 -16.341 -25.843 1.00 55.56 373 GLN A C 1
ATOM 3056 O O . GLN A 1 373 ? 3.346 -16.298 -25.608 1.00 55.56 373 GLN A O 1
ATOM 3061 N N . LEU A 1 374 ? 5.395 -15.471 -25.288 1.00 68.81 374 LEU A N 1
ATOM 3062 C CA . LEU A 1 374 ? 4.898 -14.271 -24.619 1.00 68.81 374 LEU A CA 1
ATOM 3063 C C . LEU A 1 374 ? 4.488 -13.277 -25.707 1.00 68.81 374 LEU A C 1
ATOM 3065 O O . LEU A 1 374 ? 5.345 -12.628 -26.312 1.00 68.81 374 LEU A O 1
ATOM 3069 N N . ASP A 1 375 ? 3.186 -13.166 -25.969 1.00 77.38 375 ASP A N 1
ATOM 3070 C CA . ASP A 1 375 ? 2.632 -12.217 -26.947 1.00 77.38 375 ASP A CA 1
ATOM 3071 C C . ASP A 1 375 ? 3.146 -10.800 -26.699 1.00 77.38 375 ASP A C 1
ATOM 3073 O O . ASP A 1 375 ? 3.494 -10.063 -27.621 1.00 77.38 375 ASP A O 1
ATOM 3077 N N . GLU A 1 376 ? 3.301 -10.446 -25.428 1.00 81.88 376 GLU A N 1
ATOM 3078 C CA . GLU A 1 376 ? 3.897 -9.185 -25.040 1.00 81.88 376 GLU A CA 1
ATOM 3079 C C . GLU A 1 376 ? 5.348 -9.021 -25.508 1.00 81.88 376 GLU A C 1
ATOM 3081 O O . GLU A 1 376 ? 5.667 -8.003 -26.122 1.00 81.88 376 GLU A O 1
ATOM 3086 N N . TYR A 1 377 ? 6.209 -10.019 -25.297 1.00 85.25 377 TYR A N 1
ATOM 3087 C CA . TYR A 1 377 ? 7.590 -9.978 -25.778 1.00 85.25 377 TYR A CA 1
ATOM 3088 C C . TYR A 1 377 ? 7.642 -9.781 -27.294 1.00 85.25 377 TYR A C 1
ATOM 3090 O O . TYR A 1 377 ? 8.392 -8.940 -27.784 1.00 85.25 377 TYR A O 1
ATOM 3098 N N . ARG A 1 378 ? 6.806 -10.508 -28.047 1.00 84.00 378 ARG A N 1
ATOM 3099 C CA . ARG A 1 378 ? 6.742 -10.394 -29.513 1.00 84.00 378 ARG A CA 1
ATOM 3100 C C . ARG A 1 378 ? 6.329 -8.997 -29.956 1.00 84.00 378 ARG A C 1
ATOM 3102 O O . ARG A 1 378 ? 6.969 -8.427 -30.838 1.00 84.00 378 ARG A O 1
ATOM 3109 N N . ARG A 1 379 ? 5.288 -8.430 -29.335 1.00 87.81 379 ARG A N 1
ATOM 3110 C CA . ARG A 1 379 ? 4.826 -7.063 -29.627 1.00 87.81 379 ARG A CA 1
ATOM 3111 C C . ARG A 1 379 ? 5.926 -6.039 -29.366 1.00 87.81 379 ARG A C 1
ATOM 3113 O O . ARG A 1 379 ? 6.158 -5.171 -30.211 1.00 87.81 379 ARG A O 1
ATOM 3120 N N . LEU A 1 380 ? 6.628 -6.158 -28.239 1.00 90.44 380 LEU A N 1
ATOM 3121 C CA . LEU A 1 380 ? 7.732 -5.263 -27.895 1.00 90.44 380 LEU A CA 1
ATOM 3122 C C . LEU A 1 380 ? 8.915 -5.437 -28.857 1.00 90.44 380 LEU A C 1
ATOM 3124 O O . LEU A 1 380 ? 9.384 -4.447 -29.411 1.00 90.44 380 LEU A O 1
ATOM 3128 N N . ALA A 1 381 ? 9.330 -6.673 -29.152 1.00 89.81 381 ALA A N 1
ATOM 3129 C CA . ALA A 1 381 ? 10.399 -6.974 -30.105 1.00 89.81 381 ALA A CA 1
ATOM 3130 C C . ALA A 1 381 ? 10.108 -6.418 -31.501 1.00 89.81 381 ALA A C 1
ATOM 3132 O O . ALA A 1 381 ? 10.947 -5.729 -32.087 1.00 89.81 381 ALA A O 1
ATOM 3133 N N . ARG A 1 382 ? 8.890 -6.643 -32.009 1.00 90.44 382 ARG A N 1
ATOM 3134 C CA . ARG A 1 382 ? 8.435 -6.088 -33.286 1.00 90.44 382 ARG A CA 1
ATOM 3135 C C . ARG A 1 382 ? 8.519 -4.564 -33.286 1.00 90.44 382 ARG A C 1
ATOM 3137 O O . ARG A 1 382 ? 9.082 -3.989 -34.215 1.00 90.44 382 ARG A O 1
ATOM 3144 N N . THR A 1 383 ? 7.984 -3.918 -32.252 1.00 92.81 383 THR A N 1
ATOM 3145 C CA . THR A 1 383 ? 7.959 -2.450 -32.142 1.00 92.81 383 THR A CA 1
ATOM 3146 C C . THR A 1 383 ? 9.373 -1.873 -32.109 1.00 92.81 383 THR A C 1
ATOM 3148 O O . THR A 1 383 ? 9.672 -0.943 -32.859 1.00 92.81 383 THR A O 1
ATOM 3151 N N . THR A 1 384 ? 10.267 -2.467 -31.316 1.00 94.06 384 THR A N 1
ATOM 3152 C CA . THR A 1 384 ? 11.676 -2.065 -31.231 1.00 94.06 384 THR A CA 1
ATOM 3153 C C . THR A 1 384 ? 12.375 -2.185 -32.581 1.00 94.06 384 THR A C 1
ATOM 3155 O O . THR A 1 384 ? 12.958 -1.217 -33.065 1.00 94.06 384 THR A O 1
ATOM 3158 N N . LEU A 1 385 ? 12.277 -3.343 -33.238 1.00 92.81 385 LEU A N 1
ATOM 3159 C CA . LEU A 1 385 ? 12.928 -3.588 -34.528 1.00 92.81 385 LEU A CA 1
ATOM 3160 C C . LEU A 1 385 ? 12.386 -2.678 -35.635 1.00 92.81 385 LEU A C 1
ATOM 3162 O O . LEU A 1 385 ? 13.166 -2.159 -36.435 1.00 92.81 385 LEU A O 1
ATOM 3166 N N . MET A 1 386 ? 11.073 -2.425 -35.661 1.00 92.69 386 MET A N 1
ATOM 3167 C CA . MET A 1 386 ? 10.476 -1.443 -36.573 1.00 92.69 386 MET A CA 1
ATOM 3168 C C . MET A 1 386 ? 11.024 -0.035 -36.320 1.00 92.69 386 MET A C 1
ATOM 3170 O O . MET A 1 386 ? 11.375 0.648 -37.280 1.00 92.69 386 MET A O 1
ATOM 3174 N N . GLY A 1 387 ? 11.144 0.379 -35.055 1.00 91.19 387 GLY A N 1
ATOM 3175 C CA . GLY A 1 387 ? 11.727 1.668 -34.667 1.00 91.19 387 GLY A CA 1
ATOM 3176 C C . GLY A 1 387 ? 13.194 1.827 -35.079 1.00 91.19 387 GLY A C 1
ATOM 3177 O O . GLY A 1 387 ? 13.619 2.925 -35.433 1.00 91.19 387 GLY A O 1
ATOM 3178 N N . MET A 1 388 ? 13.948 0.725 -35.127 1.00 94.00 388 MET A N 1
ATOM 3179 C CA . MET A 1 388 ? 15.328 0.679 -35.635 1.00 94.00 388 MET A CA 1
ATOM 3180 C C . MET A 1 388 ? 15.431 0.605 -37.171 1.00 94.00 388 MET A C 1
ATOM 3182 O O . MET A 1 388 ? 16.541 0.575 -37.701 1.00 94.00 388 MET A O 1
ATOM 3186 N N . GLY A 1 389 ? 14.313 0.517 -37.901 1.00 92.31 389 GLY A N 1
ATOM 3187 C CA . GLY A 1 389 ? 14.299 0.313 -39.358 1.00 92.31 389 GLY A CA 1
ATOM 3188 C C . GLY A 1 389 ? 14.593 -1.127 -39.809 1.00 92.31 389 GLY A C 1
ATOM 3189 O O . GLY A 1 389 ? 14.772 -1.383 -41.000 1.00 92.31 389 GLY A O 1
ATOM 3190 N N . ARG A 1 390 ? 14.620 -2.096 -38.885 1.00 90.69 390 ARG A N 1
ATOM 3191 C CA . ARG A 1 390 ? 14.856 -3.528 -39.149 1.00 90.69 390 ARG A CA 1
ATOM 3192 C C . ARG A 1 390 ? 13.546 -4.259 -39.456 1.00 90.69 390 ARG A C 1
ATOM 3194 O O . ARG A 1 390 ? 13.160 -5.199 -38.768 1.00 90.69 390 ARG A O 1
ATOM 3201 N N . HIS A 1 391 ? 12.838 -3.817 -40.494 1.00 87.12 391 HIS A N 1
ATOM 3202 C CA . HIS A 1 391 ? 11.488 -4.310 -40.809 1.00 87.12 391 HIS A CA 1
ATOM 3203 C C . HIS A 1 391 ? 11.430 -5.815 -41.119 1.00 87.12 391 HIS A C 1
ATOM 3205 O O . HIS A 1 391 ? 10.495 -6.481 -40.689 1.00 87.12 391 HIS A O 1
ATOM 3211 N N . ALA A 1 392 ? 12.442 -6.356 -41.807 1.00 83.50 392 ALA A N 1
ATOM 3212 C CA . ALA A 1 392 ? 12.514 -7.786 -42.115 1.00 83.50 392 ALA A CA 1
ATOM 3213 C C . ALA A 1 392 ? 12.641 -8.653 -40.850 1.00 83.50 392 ALA A C 1
ATOM 3215 O O . ALA A 1 392 ? 12.016 -9.704 -40.760 1.00 83.50 392 ALA A O 1
ATOM 3216 N N . ASP A 1 393 ? 13.393 -8.182 -39.853 1.00 85.38 393 ASP A N 1
ATOM 3217 C CA . ASP A 1 393 ? 13.554 -8.891 -38.582 1.00 85.38 393 ASP A CA 1
ATOM 3218 C C . ASP A 1 393 ? 12.310 -8.722 -37.700 1.00 85.38 393 ASP A C 1
ATOM 3220 O O . ASP A 1 393 ? 11.887 -9.656 -37.024 1.00 85.38 393 ASP A O 1
ATOM 3224 N N . ALA A 1 394 ? 11.683 -7.539 -37.725 1.00 86.12 394 ALA A N 1
ATOM 3225 C CA . ALA A 1 394 ? 10.452 -7.264 -36.984 1.00 86.12 394 ALA A CA 1
ATOM 3226 C C . ALA A 1 394 ? 9.297 -8.183 -37.409 1.00 86.12 394 ALA A C 1
ATOM 3228 O O . ALA A 1 394 ? 8.496 -8.621 -36.581 1.00 86.12 394 ALA A O 1
ATOM 3229 N N . ASP A 1 395 ? 9.236 -8.498 -38.699 1.00 83.25 395 ASP A N 1
ATOM 3230 C CA . ASP A 1 395 ? 8.252 -9.392 -39.296 1.00 83.25 395 ASP A CA 1
ATOM 3231 C C . ASP A 1 395 ? 8.318 -10.829 -38.749 1.00 83.25 395 ASP A C 1
ATOM 3233 O O . ASP A 1 395 ? 7.308 -11.536 -38.772 1.00 83.25 395 ASP A O 1
ATOM 3237 N N . CYS A 1 396 ? 9.462 -11.253 -38.203 1.00 81.56 396 CYS A N 1
ATOM 3238 C CA . CYS A 1 396 ? 9.596 -12.545 -37.525 1.00 81.56 396 CYS A CA 1
ATOM 3239 C C . CYS A 1 396 ? 8.807 -12.628 -36.213 1.00 81.56 396 CYS A C 1
ATOM 3241 O O . CYS A 1 396 ? 8.541 -13.725 -35.726 1.00 81.56 396 CYS A O 1
ATOM 3243 N N . PHE A 1 397 ? 8.401 -11.485 -35.657 1.00 81.00 397 PHE A N 1
ATOM 3244 C CA . PHE A 1 397 ? 7.632 -11.396 -34.417 1.00 81.00 397 PHE A CA 1
ATOM 3245 C C . PHE A 1 397 ? 6.145 -11.070 -34.651 1.00 81.00 397 PHE A C 1
ATOM 3247 O O . PHE A 1 397 ? 5.404 -10.911 -33.683 1.00 81.00 397 PHE A O 1
ATOM 3254 N N . ALA A 1 398 ? 5.681 -11.007 -35.908 1.00 75.00 398 ALA A N 1
ATOM 3255 C CA . ALA A 1 398 ? 4.262 -10.856 -36.259 1.00 75.00 398 ALA A CA 1
ATOM 3256 C C . ALA A 1 398 ? 3.402 -12.010 -35.718 1.00 75.00 398 ALA A C 1
ATOM 3258 O O . ALA A 1 398 ? 3.912 -13.123 -35.599 1.00 75.00 398 ALA A O 1
ATOM 3259 N N . GLU A 1 399 ? 2.121 -11.778 -35.399 1.00 67.06 399 GLU A N 1
ATOM 3260 C CA . GLU A 1 399 ? 1.216 -12.845 -34.948 1.00 67.06 399 GLU A CA 1
ATOM 3261 C C . GLU A 1 399 ? 1.074 -13.932 -36.026 1.00 67.06 399 GLU A C 1
ATOM 3263 O O . GLU A 1 399 ? 1.098 -13.651 -37.222 1.00 67.06 399 GLU A O 1
ATOM 3268 N N . MET A 1 400 ? 0.941 -15.205 -35.629 1.00 57.59 400 MET A N 1
ATOM 3269 C CA . MET A 1 400 ? 0.820 -16.293 -36.617 1.00 57.59 400 MET A CA 1
ATOM 3270 C C . MET A 1 400 ? -0.504 -16.244 -37.396 1.00 57.59 400 MET A C 1
ATOM 3272 O O . MET A 1 400 ? -0.561 -16.754 -38.512 1.00 57.59 400 MET A O 1
ATOM 3276 N N . SER A 1 401 ? -1.534 -15.600 -36.840 1.00 53.00 401 SER A N 1
ATOM 3277 C CA . SER A 1 401 ? -2.798 -15.245 -37.506 1.00 53.00 401 SER A CA 1
ATOM 3278 C C . SER A 1 401 ? -2.596 -14.341 -38.730 1.00 53.00 401 SER A C 1
ATOM 3280 O O . SER A 1 401 ? -3.386 -14.420 -39.669 1.00 53.00 401 SER A O 1
ATOM 3282 N N . ASP A 1 402 ? -1.518 -13.551 -38.768 1.00 51.97 402 ASP A N 1
ATOM 3283 C CA . ASP A 1 402 ? -1.177 -12.665 -39.889 1.00 51.97 402 ASP A CA 1
ATOM 3284 C C . ASP A 1 402 ? -0.416 -13.385 -41.022 1.00 51.97 402 ASP A C 1
ATOM 3286 O O . ASP A 1 402 ? -0.107 -12.788 -42.059 1.00 51.97 402 ASP A O 1
ATOM 3290 N N . LEU A 1 403 ? -0.069 -14.667 -40.850 1.00 55.41 403 LEU A N 1
ATOM 3291 C CA . LEU A 1 403 ? 0.773 -15.414 -41.787 1.00 55.41 403 LEU A CA 1
ATOM 3292 C C . LEU A 1 403 ? -0.066 -16.354 -42.658 1.00 55.41 403 LEU A C 1
ATOM 3294 O O . LEU A 1 403 ? -0.509 -17.416 -42.235 1.00 55.41 403 LEU A O 1
ATOM 3298 N N . SER A 1 404 ? -0.211 -16.001 -43.933 1.00 52.56 404 SER A N 1
ATOM 3299 C CA . SER A 1 404 ? -0.950 -16.796 -44.926 1.00 52.56 404 SER A CA 1
ATOM 3300 C C . SER A 1 404 ? -0.212 -18.059 -45.413 1.00 52.56 404 SER A C 1
ATOM 3302 O O . SER A 1 404 ? -0.836 -18.902 -46.053 1.00 52.56 404 SER A O 1
ATOM 3304 N N . TYR A 1 405 ? 1.091 -18.219 -45.125 1.00 54.41 405 TYR A N 1
ATOM 3305 C CA . TYR A 1 405 ? 1.954 -19.249 -45.741 1.00 54.41 405 TYR A CA 1
ATOM 3306 C C . TYR A 1 405 ? 3.025 -19.859 -44.804 1.00 54.41 405 TYR A C 1
ATOM 3308 O O . TYR A 1 405 ? 4.142 -20.137 -45.235 1.00 54.41 405 TYR A O 1
ATOM 3316 N N . GLY A 1 406 ? 2.699 -20.112 -43.532 1.00 55.84 406 GLY A N 1
ATOM 3317 C CA . GLY A 1 406 ? 3.607 -20.813 -42.605 1.00 55.84 406 GLY A CA 1
ATOM 3318 C C . GLY A 1 406 ? 4.830 -19.992 -42.142 1.00 55.84 406 GLY A C 1
ATOM 3319 O O . GLY A 1 406 ? 4.886 -18.781 -42.376 1.00 55.84 406 GLY A O 1
ATOM 3320 N N . PRO A 1 407 ? 5.789 -20.617 -41.424 1.00 57.78 407 PRO A N 1
ATOM 3321 C CA . PRO A 1 407 ? 6.957 -19.927 -40.874 1.00 57.78 407 PRO A CA 1
ATOM 3322 C C . PRO A 1 407 ? 7.886 -19.400 -41.980 1.00 57.78 407 PRO A C 1
ATOM 3324 O O . PRO A 1 407 ? 8.127 -20.062 -42.988 1.00 57.78 407 PRO A O 1
ATOM 3327 N N . ARG A 1 408 ? 8.408 -18.180 -41.801 1.00 67.00 408 ARG A N 1
ATOM 3328 C CA . ARG A 1 408 ? 9.254 -17.500 -42.794 1.00 67.00 408 ARG A CA 1
ATOM 3329 C C . ARG A 1 408 ? 10.700 -18.037 -42.731 1.00 67.00 408 ARG A C 1
ATOM 3331 O O . ARG A 1 408 ? 11.288 -17.984 -41.652 1.00 67.00 408 ARG A O 1
ATOM 3338 N N . PRO A 1 409 ? 11.336 -18.425 -43.857 1.00 68.12 409 PRO A N 1
ATOM 3339 C CA . PRO A 1 409 ? 12.674 -19.038 -43.847 1.00 68.12 409 PRO A CA 1
ATOM 3340 C C . PRO A 1 409 ? 13.788 -18.176 -43.228 1.00 68.12 409 PRO A C 1
ATOM 3342 O O . PRO A 1 409 ? 14.734 -18.698 -42.652 1.00 68.12 409 PRO A O 1
ATOM 3345 N N . HIS A 1 410 ? 13.686 -16.843 -43.311 1.00 72.56 410 HIS A N 1
ATOM 3346 C CA . HIS A 1 410 ? 14.666 -15.931 -42.699 1.00 72.56 410 HIS A CA 1
ATOM 3347 C C . HIS A 1 410 ? 14.538 -15.831 -41.171 1.00 72.56 410 HIS A C 1
ATOM 3349 O O . HIS A 1 410 ? 15.447 -15.327 -40.520 1.00 72.56 410 HIS A O 1
ATOM 3355 N N . CYS A 1 411 ? 13.441 -16.326 -40.595 1.00 73.12 411 CYS A N 1
ATOM 3356 C CA . CYS A 1 411 ? 13.181 -16.284 -39.159 1.00 73.12 411 CYS A CA 1
ATOM 3357 C C . CYS A 1 411 ? 13.634 -17.554 -38.428 1.00 73.12 411 CYS A C 1
ATOM 3359 O O . CYS A 1 411 ? 13.692 -17.555 -37.203 1.00 73.12 411 CYS A O 1
ATOM 3361 N N . GLU A 1 412 ? 13.986 -18.624 -39.153 1.00 63.19 412 GLU A N 1
ATOM 3362 C CA . GLU A 1 412 ? 14.305 -19.939 -38.573 1.00 63.19 412 GLU A CA 1
ATOM 3363 C C . GLU A 1 412 ? 15.555 -19.934 -37.672 1.00 63.19 412 GLU A C 1
ATOM 3365 O O . GLU A 1 412 ? 15.711 -20.828 -36.847 1.00 63.19 412 GLU A O 1
ATOM 3370 N N . ASN A 1 413 ? 16.416 -18.913 -37.780 1.00 64.44 413 ASN A N 1
ATOM 3371 C CA . ASN A 1 413 ? 17.643 -18.773 -36.983 1.00 64.44 413 ASN A CA 1
ATOM 3372 C C . ASN A 1 413 ? 17.806 -17.388 -36.330 1.00 64.44 413 ASN A C 1
ATOM 3374 O O . ASN A 1 413 ? 18.910 -17.038 -35.911 1.00 64.44 413 ASN A O 1
ATOM 3378 N N . LEU A 1 414 ? 16.750 -16.568 -36.274 1.00 67.56 414 LEU A N 1
ATOM 3379 C CA . LEU A 1 414 ? 16.870 -15.213 -35.736 1.00 67.56 414 LEU A CA 1
ATOM 3380 C C . LEU A 1 414 ? 17.041 -15.248 -34.206 1.00 67.56 414 LEU A C 1
ATOM 3382 O O . LEU A 1 414 ? 16.154 -15.686 -33.474 1.00 67.56 414 LEU A O 1
ATOM 3386 N N . GLN A 1 415 ? 18.183 -14.747 -33.737 1.00 66.38 415 GLN A N 1
ATOM 3387 C CA . GLN A 1 415 ? 18.459 -14.409 -32.338 1.00 66.38 415 GLN A CA 1
ATOM 3388 C C . GLN A 1 415 ? 18.706 -12.896 -32.263 1.00 66.38 415 GLN A C 1
ATOM 3390 O O . GLN A 1 415 ? 19.349 -12.350 -33.165 1.00 66.38 415 GLN A O 1
ATOM 3395 N N . LEU A 1 416 ? 18.144 -12.218 -31.255 1.00 65.75 416 LEU A N 1
ATOM 3396 C CA . LEU A 1 416 ? 18.388 -10.790 -31.020 1.00 65.75 416 LEU A CA 1
ATOM 3397 C C . LEU A 1 416 ? 19.785 -10.561 -30.431 1.00 65.75 416 LEU A C 1
ATOM 3399 O O . LEU A 1 416 ? 20.316 -11.457 -29.740 1.00 65.75 416 LEU A O 1
#

Foldseek 3Di:
DVVVVVVVCVVCVPVVVVVVVVCVVVVCVCVVCVVVVVVVVVCVVDVFDDQLDFQQVVLVVLLVLLVVLCVVVVPDLVVLLVQLVVPALAADPDDPVLDDPVLVVLQVPDDPDDPPPVVSPPDPRDPDDTDPSLVVCLVSLSSSLSSLVVSLRGDQWHDCVSVVHPDDDIDRSLCVSCSSCSSNSNNSRSLVSLVSVLSSLLRNLLVVLCVVPVVDDPVPDDPVNSLLSSLVSLAPPPSNLVSLVSNQQDAADALPDCVVLVRSRDGCLSRPLVVNLVSLVSNCSRDPDPCNLVSLQRNLNSLSSCLVPNDVVCNVVSLVSSLVSLVSSCVDPVRVLVSLLSQLVSCLVVLVLVSNVVSLLVNLVSPPPPPLPPLSSLVSQLSSCVSVVNNVQSVQSDDVVPDPDDHDPVNPDDHD

Sequence (416 aa):
MLRLILRQLAKHRGPILALVVVWSILGYFIVSYRHVWFSAIARSLVDLPEPGTQDPVRAYSYVDAALERNRDEGIELDLMIQACEDFLPYSYHGDVAAFRPHWLEKLEHWRLHEQPTDEEVGLDYQAVEPDLYWQEHRESVLSGVRDLSNALDYAYEIEPGDLGETEGQNILVAALFERFARAVCQEEQGRLAWGDYVSFQEDRAWRTVRSRNPDIDPQTVQPATRRRLILEQLRGQDRYEDALRHYAAGSPPTQGDLSVCRDGVFRLVCVAPLETIEVYEKLLAVSVSEQVPRYHLDLGRTYLVQARYGEPEQKQARIELARDHFLVAATSRQTEQDARLELIRLY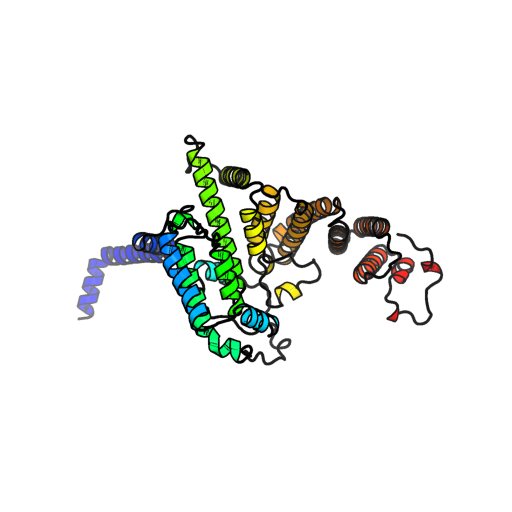LTERDYASAYEELRQLQLFSRQPGFQLDEYRRLARTTLMGMGRHADADCFAEMSDLSYGPRPHCENLQL

Radius of gyration: 28.25 Å; chains: 1; bounding box: 58×80×78 Å

Secondary structure (DSSP, 8-state):
-HHHHHHHHHHSHHHHHHHHHHHHHHHHHHHHTHHHHHHHHHHHHS-PPPTT---HHHHHHHHHHHHHHHHHHT--HHHHHHHHHHS-TTS----GGGS-HHHHHHHHT---S-S--TTT--S--------HHHHHHHHHHHHHHHHHHHHTTT-SEE-GGGGT-SS-PPEEHHHHHHHHHHHTT-HHHHHHHHHHHHHHHHHHHHHHHHHH-TT--TTTS-HHHHHHHHHHHHTT-HHHHHHHHHHHTSPPPPTT--GGGTSS---HHHH-HHHHHHHHHHHHHH--STTHHHHHHHHHHHHHHHHHHS-GGGHHHHHHHHHHHHHHHTTSTTTHHHHHHHHHHHHHHTT-HHHHHHHHHHHHHH--S--TT-HHHHHHHHHHHHHTT-HHHHGGGS-GGG-TTSS-GGGTT---

pLDDT: mean 81.27, std 15.71, range [35.97, 97.81]